Protein AF-A0A847NZA7-F1 (afdb_monomer_lite)

pLDDT: mean 85.42, std 16.29, range [36.88, 98.81]

Radius of gyration: 28.82 Å; chains: 1; bounding box: 117×50×70 Å

Foldseek 3Di:
DDDDDDDDDDPPPPPDPFWDKFKEKAFEAAPVVQATDFQWWKAKPVCRVFIFTAHNRRITITTDTHDPPCPVVVFPFDWDDDQQKIKTDFPQAQWKKWKWKAAPVRHTPDIDIDHRDDGFIDIDGHDDDDAHKIKIWMDTPQWIFIWIWGDDPSDIDIGGPPPDTPRDDDPPPPPDDDFDFIWMWIDDPQWFIDIGTDRHSNHYHDYHYIYGPVPLVAQQWEKEKEAEFFAFQCNVVVNPDPPDDPVRVQHHDPRRVVLLVLLLVVCVVVVPDAPAEEEELGNRLLVSCVVNCVVVVAAHEYQLLQADDQPDWAPLDAADPDQDDAPDFAARDRPDPSYDHPDPVSRGHDDDPGNRNNLVSLVVVLCVCCVVPQSRSGYYYYYHHQQSVLSNVCVLQPHDPNRDGCPSVDGHDHSFIKMWTQDSRPRHIDIDTRPGD

Structure (mmCIF, N/CA/C/O backbone):
data_AF-A0A847NZA7-F1
#
_entry.id   AF-A0A847NZA7-F1
#
loop_
_atom_site.group_PDB
_atom_site.id
_atom_site.type_symbol
_atom_site.label_atom_id
_atom_site.label_alt_id
_atom_site.label_comp_id
_atom_site.label_asym_id
_atom_site.label_entity_id
_atom_site.label_seq_id
_atom_site.pdbx_PDB_ins_code
_atom_site.Cartn_x
_atom_site.Cartn_y
_atom_site.Cartn_z
_atom_site.occupancy
_atom_site.B_iso_or_equiv
_atom_site.auth_seq_id
_atom_site.auth_comp_id
_atom_site.auth_asym_id
_atom_site.auth_atom_id
_atom_site.pdbx_PDB_model_num
ATOM 1 N N . MET A 1 1 ? -88.851 18.411 -12.003 1.00 40.91 1 MET A N 1
ATOM 2 C CA . MET A 1 1 ? -87.696 18.025 -12.846 1.00 40.91 1 MET A CA 1
ATOM 3 C C . MET A 1 1 ? -86.540 17.680 -11.915 1.00 40.91 1 MET A C 1
ATOM 5 O O . MET A 1 1 ? -86.154 18.533 -11.129 1.00 40.91 1 MET A O 1
ATOM 9 N N . LYS A 1 2 ? -86.107 16.413 -11.888 1.00 39.72 2 LYS A N 1
ATOM 10 C CA . LYS A 1 2 ? -85.160 15.862 -10.899 1.00 39.72 2 LYS A CA 1
ATOM 11 C C . LYS A 1 2 ? -83.719 16.269 -11.239 1.00 39.72 2 LYS A C 1
ATOM 13 O O . LYS A 1 2 ? -83.280 15.988 -12.346 1.00 39.72 2 LYS A O 1
ATOM 18 N N . TRP A 1 3 ? -82.995 16.862 -10.289 1.00 39.38 3 TRP A N 1
ATOM 19 C CA . TRP A 1 3 ? -81.535 17.011 -10.336 1.00 39.38 3 TRP A CA 1
ATOM 20 C C . TRP A 1 3 ? -80.917 16.043 -9.323 1.00 39.38 3 TRP A C 1
ATOM 22 O O . TRP A 1 3 ? -81.251 16.082 -8.141 1.00 39.38 3 TRP A O 1
ATOM 32 N N . GLN A 1 4 ? -80.089 15.124 -9.819 1.00 45.69 4 GLN A N 1
ATOM 33 C CA . GLN A 1 4 ? -79.364 14.124 -9.038 1.00 45.69 4 GLN A CA 1
ATOM 34 C C . GLN A 1 4 ? -78.045 14.703 -8.520 1.00 45.69 4 GLN A C 1
ATOM 36 O O . GLN A 1 4 ? -77.249 15.243 -9.287 1.00 45.69 4 GLN A O 1
ATOM 41 N N . SER A 1 5 ? -77.821 14.535 -7.218 1.00 43.41 5 SER A N 1
ATOM 42 C CA . SER A 1 5 ? -76.547 14.733 -6.532 1.00 43.41 5 SER A CA 1
ATOM 43 C C . SER A 1 5 ? -75.491 13.743 -7.026 1.00 43.41 5 SER A C 1
ATOM 45 O O . SER A 1 5 ? -75.727 12.537 -7.003 1.00 43.41 5 SER A O 1
ATOM 47 N N . TYR A 1 6 ? -74.304 14.239 -7.376 1.00 46.03 6 TYR A N 1
ATOM 48 C CA . TYR A 1 6 ? -73.088 13.431 -7.464 1.00 46.03 6 TYR A CA 1
ATOM 49 C C . TYR A 1 6 ? -72.169 13.786 -6.291 1.00 46.03 6 TYR A C 1
ATOM 51 O O . TYR A 1 6 ? -71.598 14.873 -6.234 1.00 46.03 6 TYR A O 1
ATOM 59 N N . CYS A 1 7 ? -72.057 12.858 -5.338 1.00 43.81 7 CYS A N 1
ATOM 60 C CA . CYS A 1 7 ? -71.052 12.868 -4.280 1.00 43.81 7 CYS A CA 1
ATOM 61 C C . CYS A 1 7 ? -69.672 12.586 -4.887 1.00 43.81 7 CYS A C 1
ATOM 63 O O . CYS A 1 7 ? -69.388 11.468 -5.313 1.00 43.81 7 CYS A O 1
ATOM 65 N N . LEU A 1 8 ? -68.812 13.602 -4.907 1.00 42.41 8 LEU A N 1
ATOM 66 C CA . LEU A 1 8 ? -67.401 13.480 -5.255 1.00 42.41 8 LEU A CA 1
ATOM 67 C C . LEU A 1 8 ? -66.636 12.957 -4.027 1.00 42.41 8 LEU A C 1
ATOM 69 O O . LEU A 1 8 ? -66.346 13.707 -3.098 1.00 42.41 8 LEU A O 1
ATOM 73 N N . SER A 1 9 ? -66.346 11.656 -4.004 1.00 44.09 9 SER A N 1
ATOM 74 C CA . SER A 1 9 ? -65.524 11.028 -2.965 1.00 44.09 9 SER A CA 1
ATOM 75 C C . SER A 1 9 ? -64.045 11.304 -3.248 1.00 44.09 9 SER A C 1
ATOM 77 O O . SER A 1 9 ? -63.434 10.671 -4.108 1.00 44.09 9 SER A O 1
ATOM 79 N N . MET A 1 10 ? -63.474 12.281 -2.544 1.00 41.56 10 MET A N 1
ATOM 80 C CA . MET A 1 10 ? -62.053 12.623 -2.591 1.00 41.56 10 MET A CA 1
ATOM 81 C C . MET A 1 10 ? -61.282 11.630 -1.702 1.00 41.56 10 MET A C 1
ATOM 83 O O . MET A 1 10 ? -61.248 11.766 -0.482 1.00 41.56 10 MET A O 1
ATOM 87 N N . VAL A 1 11 ? -60.711 10.582 -2.304 1.00 43.19 11 VAL A N 1
ATOM 88 C CA . VAL A 1 11 ? -59.847 9.617 -1.604 1.00 43.19 11 VAL A CA 1
ATOM 89 C C . VAL A 1 11 ? -58.473 10.260 -1.398 1.00 43.19 11 VAL A C 1
ATOM 91 O O . VAL A 1 11 ? -57.654 10.331 -2.312 1.00 43.19 11 VAL A O 1
ATOM 94 N N . LEU A 1 12 ? -58.242 10.767 -0.189 1.00 40.22 12 LEU A N 1
ATOM 95 C CA . LEU A 1 12 ? -56.961 11.295 0.267 1.00 40.22 12 LEU A CA 1
ATOM 96 C C . LEU A 1 12 ? -56.033 10.110 0.600 1.00 40.22 12 LEU A C 1
ATOM 98 O O . LEU A 1 12 ? -56.075 9.566 1.701 1.00 40.22 12 LEU A O 1
ATOM 102 N N . CYS A 1 13 ? -55.214 9.673 -0.360 1.00 37.69 13 CYS A N 1
ATOM 103 C CA . CYS A 1 13 ? -54.136 8.713 -0.105 1.00 37.69 13 CYS A CA 1
ATOM 104 C C . CYS A 1 13 ? -53.050 9.372 0.761 1.00 37.69 13 CYS A C 1
ATOM 106 O O . CYS A 1 13 ? -52.121 9.997 0.250 1.00 37.69 13 CYS A O 1
ATOM 108 N N . LEU A 1 14 ? -53.165 9.223 2.081 1.00 37.06 14 LEU A N 1
ATOM 109 C CA . LEU A 1 14 ? -52.078 9.465 3.027 1.00 37.06 14 LEU A CA 1
ATOM 110 C C . LEU A 1 14 ? -51.003 8.392 2.808 1.00 37.06 14 LEU A C 1
ATOM 112 O O . LEU A 1 14 ? -51.102 7.281 3.320 1.00 37.06 14 LEU A O 1
ATOM 116 N N . LEU A 1 15 ? -49.984 8.715 2.012 1.00 40.34 15 LEU A N 1
ATOM 117 C CA . LEU A 1 15 ? -48.753 7.934 1.949 1.00 40.34 15 LEU A CA 1
ATOM 118 C C . LEU A 1 15 ? -47.982 8.176 3.252 1.00 40.34 15 LEU A C 1
ATOM 120 O O . LEU A 1 15 ? -47.233 9.143 3.374 1.00 40.34 15 LEU A O 1
ATOM 124 N N . SER A 1 16 ? -48.185 7.316 4.246 1.00 46.50 16 SER A N 1
ATOM 125 C CA . SER A 1 16 ? -47.296 7.226 5.399 1.00 46.50 16 SER A CA 1
ATOM 126 C C . SER A 1 16 ? -45.932 6.736 4.910 1.00 46.50 16 SER A C 1
ATOM 128 O O . SER A 1 16 ? -45.758 5.578 4.533 1.00 46.50 16 SER A O 1
ATOM 130 N N . ALA A 1 17 ? -44.949 7.636 4.871 1.00 53.59 17 ALA A N 1
ATOM 131 C CA . ALA A 1 17 ? -43.564 7.251 4.655 1.00 53.59 17 ALA A CA 1
ATOM 132 C C . ALA A 1 17 ? -43.136 6.374 5.838 1.00 53.59 17 ALA A C 1
ATOM 134 O O . ALA A 1 17 ? -43.008 6.868 6.957 1.00 53.59 17 ALA A O 1
ATOM 135 N N . ALA A 1 18 ? -42.961 5.073 5.602 1.00 55.72 18 ALA A N 1
ATOM 136 C CA . ALA A 1 18 ? -42.429 4.165 6.606 1.00 55.72 18 ALA A CA 1
ATOM 137 C C . ALA A 1 18 ? -41.031 4.655 7.009 1.00 55.72 18 ALA A C 1
ATOM 139 O O . ALA A 1 18 ? -40.091 4.634 6.207 1.00 55.72 18 ALA A O 1
ATOM 140 N N . THR A 1 19 ? -40.906 5.157 8.235 1.00 63.16 19 THR A N 1
ATOM 141 C CA . THR A 1 19 ? -39.615 5.470 8.838 1.00 63.16 19 THR A CA 1
ATOM 142 C C . THR A 1 19 ? -38.848 4.165 8.984 1.00 63.16 19 THR A C 1
ATOM 144 O O . THR A 1 19 ? -39.386 3.193 9.500 1.00 63.16 19 THR A O 1
ATOM 147 N N . ALA A 1 20 ? -37.617 4.115 8.480 1.00 74.31 20 ALA A N 1
ATOM 148 C CA . ALA A 1 20 ? -36.772 2.951 8.692 1.00 74.31 20 ALA A CA 1
ATOM 149 C C . ALA A 1 20 ? -36.237 2.988 10.128 1.00 74.31 20 ALA A C 1
ATOM 151 O O . ALA A 1 20 ? -35.701 4.018 10.554 1.00 74.31 20 ALA A O 1
ATOM 152 N N . ASP A 1 21 ? -36.420 1.881 10.839 1.00 86.75 21 ASP A N 1
ATOM 153 C CA . ASP A 1 21 ? -35.975 1.717 12.217 1.00 86.75 21 ASP A CA 1
ATOM 154 C C . ASP A 1 21 ? -34.472 1.417 12.264 1.00 86.75 21 ASP A C 1
ATOM 156 O O . ASP A 1 21 ? -33.931 0.724 11.395 1.00 86.75 21 ASP A O 1
ATOM 160 N N . ILE A 1 22 ? -33.801 1.954 13.283 1.00 90.94 22 ILE A N 1
ATOM 161 C CA . ILE A 1 22 ? -32.438 1.593 13.675 1.00 90.94 22 ILE A CA 1
ATOM 162 C C . ILE A 1 22 ? -32.534 0.778 14.960 1.00 90.94 22 ILE A C 1
ATOM 164 O O . ILE A 1 22 ? -33.131 1.232 15.935 1.00 90.94 22 ILE A O 1
ATOM 168 N N . SER A 1 23 ? -31.910 -0.394 14.958 1.00 94.44 23 SER A N 1
ATOM 169 C CA . SER A 1 23 ? -31.665 -1.221 16.134 1.00 94.44 23 SER A CA 1
ATOM 170 C C . SER A 1 23 ? -30.290 -1.857 15.983 1.00 94.44 23 SER A C 1
ATOM 172 O O . SER A 1 23 ? -30.137 -2.894 15.341 1.00 94.44 23 SER A O 1
ATOM 174 N N . VAL A 1 24 ? -29.273 -1.192 16.526 1.00 95.81 24 VAL A N 1
ATOM 175 C CA . VAL A 1 24 ? -27.897 -1.693 16.516 1.00 95.81 24 VAL A CA 1
ATOM 176 C C . VAL A 1 24 ? -27.451 -1.943 17.946 1.00 95.81 24 VAL A C 1
ATOM 178 O O . VAL A 1 24 ? -27.515 -1.039 18.780 1.00 95.81 24 VAL A O 1
ATOM 181 N N . SER A 1 25 ? -26.997 -3.154 18.247 1.00 97.62 25 SER A N 1
ATOM 182 C CA . SER A 1 25 ? -26.626 -3.537 19.609 1.00 97.62 25 SER A CA 1
ATOM 183 C C . SER A 1 25 ? -25.365 -4.388 19.648 1.00 97.62 25 SER A C 1
ATOM 185 O O . SER A 1 25 ? -24.948 -4.991 18.656 1.00 97.62 25 SER A O 1
ATOM 187 N N . GLY A 1 26 ? -24.722 -4.404 20.810 1.00 97.50 26 GLY A N 1
ATOM 188 C CA . GLY A 1 26 ? -23.493 -5.148 20.985 1.00 97.50 26 GLY A CA 1
ATOM 189 C C . GLY A 1 26 ? -22.821 -4.893 22.322 1.00 97.50 26 GLY A C 1
ATOM 190 O O . GLY A 1 26 ? -23.399 -4.315 23.240 1.00 97.50 26 GLY A O 1
ATOM 191 N N . ILE A 1 27 ? -21.569 -5.316 22.420 1.00 97.75 27 ILE A N 1
ATOM 192 C CA . ILE A 1 27 ? -20.735 -5.186 23.606 1.00 97.75 27 ILE A CA 1
ATOM 193 C C . ILE A 1 27 ? -19.370 -4.613 23.239 1.00 97.75 27 ILE A C 1
ATOM 195 O O . ILE A 1 27 ? -18.728 -5.033 22.274 1.00 97.75 27 ILE A O 1
ATOM 199 N N . VAL A 1 28 ? -18.906 -3.660 24.042 1.00 97.56 28 VAL A N 1
ATOM 200 C CA . VAL A 1 28 ? -17.547 -3.138 23.987 1.00 97.56 28 VAL A CA 1
ATOM 201 C C . VAL A 1 28 ? -16.736 -3.749 25.119 1.00 97.56 28 VAL A C 1
ATOM 203 O O . VAL A 1 28 ? -17.073 -3.589 26.293 1.00 97.56 28 VAL A O 1
ATOM 206 N N . LYS A 1 29 ? -15.654 -4.442 24.774 1.00 96.44 29 LYS A N 1
ATOM 207 C CA . LYS A 1 29 ? -14.787 -5.147 25.722 1.00 96.44 29 LYS A CA 1
ATOM 208 C C . LYS A 1 29 ? -13.355 -4.637 25.660 1.00 96.44 29 LYS A C 1
ATOM 210 O O . LYS A 1 29 ? -12.932 -4.053 24.663 1.00 96.44 29 LYS A O 1
ATOM 215 N N . LYS A 1 30 ? -12.599 -4.878 26.728 1.00 91.69 30 LYS A N 1
ATOM 216 C CA . LYS A 1 30 ? -11.138 -4.749 26.713 1.00 91.69 30 LYS A CA 1
ATOM 217 C C . LYS A 1 30 ? -10.525 -5.833 25.830 1.00 91.69 30 LYS A C 1
ATOM 219 O O . LYS A 1 30 ? -11.165 -6.839 25.527 1.00 91.69 30 LYS A O 1
ATOM 224 N N . SER A 1 31 ? -9.257 -5.653 25.480 1.00 85.12 31 SER A N 1
ATOM 225 C CA . SER A 1 31 ? -8.453 -6.651 24.766 1.00 85.12 31 SER A CA 1
ATOM 226 C C . SER A 1 31 ? -8.292 -7.987 25.494 1.00 85.12 31 SER A C 1
ATOM 228 O O . SER A 1 31 ? -7.985 -8.984 24.851 1.00 85.12 31 SER A O 1
ATOM 230 N N . ASP A 1 32 ? -8.580 -8.048 26.799 1.00 80.88 32 ASP A N 1
ATOM 231 C CA . ASP A 1 32 ? -8.699 -9.311 27.542 1.00 80.88 32 ASP A CA 1
ATOM 232 C C . ASP A 1 32 ? -9.888 -10.186 27.086 1.00 80.88 32 ASP A C 1
ATOM 234 O O . ASP A 1 32 ? -9.970 -11.355 27.452 1.00 80.88 32 ASP A O 1
ATOM 238 N N . GLY A 1 33 ? -10.811 -9.639 26.285 1.00 78.56 33 GLY A N 1
ATOM 239 C CA . GLY A 1 33 ? -11.968 -10.340 25.726 1.00 78.56 33 GLY A CA 1
ATOM 240 C C . GLY A 1 33 ? -13.076 -10.662 26.735 1.00 78.56 33 GLY A C 1
ATOM 241 O O . GLY A 1 33 ? -14.154 -11.120 26.338 1.00 78.56 33 GLY A O 1
ATOM 242 N N . THR A 1 34 ? -12.862 -10.392 28.024 1.00 80.94 34 THR A N 1
ATOM 243 C CA . THR A 1 34 ? -13.766 -10.785 29.114 1.00 80.94 34 THR A CA 1
ATOM 244 C C . THR A 1 34 ? -14.433 -9.596 29.784 1.00 80.94 34 THR A C 1
ATOM 246 O O . THR A 1 34 ? -15.571 -9.709 30.232 1.00 80.94 34 THR A O 1
ATOM 249 N N . THR A 1 35 ? -13.760 -8.448 29.840 1.00 90.75 35 THR A N 1
ATOM 250 C CA . THR A 1 35 ? -14.216 -7.312 30.641 1.00 90.75 35 THR A CA 1
ATOM 251 C C . THR A 1 35 ? -14.923 -6.279 29.772 1.00 90.75 35 THR A C 1
ATOM 253 O O . THR A 1 35 ? -14.297 -5.645 28.921 1.00 90.75 35 THR A O 1
ATOM 256 N N . GLY A 1 36 ? -16.217 -6.062 30.017 1.00 95.75 36 GLY A N 1
ATOM 257 C CA . GLY A 1 36 ? -16.968 -4.956 29.425 1.00 95.75 36 GLY A CA 1
ATOM 258 C C . GLY A 1 36 ? -16.401 -3.591 29.821 1.00 95.75 36 GLY A C 1
ATOM 259 O O . GLY A 1 36 ? -15.927 -3.400 30.944 1.00 95.75 36 GLY A O 1
ATOM 260 N N . ILE A 1 37 ? -16.420 -2.629 28.900 1.00 96.38 37 ILE A N 1
ATOM 261 C CA . ILE A 1 37 ? -15.933 -1.270 29.154 1.00 96.38 37 ILE A CA 1
ATOM 262 C C . ILE A 1 37 ? -17.137 -0.338 29.301 1.00 96.38 37 ILE A C 1
ATOM 264 O O . ILE A 1 37 ? -17.788 -0.069 28.295 1.00 96.38 37 ILE A O 1
ATOM 268 N N . PRO A 1 38 ? -17.409 0.223 30.494 1.00 97.62 38 PRO A N 1
ATOM 269 C CA . PRO A 1 38 ? -18.545 1.124 30.692 1.00 97.62 38 PRO A CA 1
ATOM 270 C C . PRO A 1 38 ? -18.305 2.533 30.156 1.00 97.62 38 PRO A C 1
ATOM 272 O O . PRO A 1 38 ? -17.167 2.996 30.147 1.00 97.62 38 PRO A O 1
ATOM 275 N N . GLY A 1 39 ? -19.355 3.251 29.762 1.00 97.25 39 GLY A N 1
ATOM 276 C CA . GLY A 1 39 ? -19.274 4.654 29.341 1.00 97.25 39 GLY A CA 1
ATOM 277 C C . GLY A 1 39 ? -18.483 4.901 28.050 1.00 97.25 39 GLY A C 1
ATOM 278 O O . GLY A 1 39 ? -17.958 5.995 27.859 1.00 97.25 39 GLY A O 1
ATOM 279 N N . VAL A 1 40 ? -18.347 3.899 27.182 1.00 97.38 40 VAL A N 1
ATOM 280 C CA . VAL A 1 40 ? -17.840 4.074 25.813 1.00 97.38 40 VAL A CA 1
ATOM 281 C C . VAL A 1 40 ? -18.947 4.696 24.986 1.00 97.38 40 VAL A C 1
ATOM 283 O O . VAL A 1 40 ? -20.049 4.154 24.947 1.00 97.38 40 VAL A O 1
ATOM 286 N N . LYS A 1 41 ? -18.657 5.800 24.301 1.00 98.00 41 LYS A N 1
ATOM 287 C CA . LYS A 1 41 ? -19.577 6.363 23.318 1.00 98.00 41 LYS A CA 1
ATOM 288 C C . LYS A 1 41 ? -19.502 5.521 22.050 1.00 98.00 41 LYS A C 1
ATOM 290 O O . LYS A 1 41 ? -18.438 5.439 21.446 1.00 98.00 41 LYS A O 1
ATOM 295 N N . VAL A 1 42 ? -20.614 4.919 21.649 1.00 97.62 42 VAL A N 1
ATOM 296 C CA . VAL A 1 42 ? -20.741 4.199 20.380 1.00 97.62 42 VAL A CA 1
ATOM 297 C C . VAL A 1 42 ? -21.699 4.978 19.491 1.00 97.62 42 VAL A C 1
ATOM 299 O O . VAL A 1 42 ? -22.849 5.185 19.871 1.00 97.62 42 VAL A O 1
ATOM 302 N N . SER A 1 43 ? -21.233 5.437 18.333 1.00 96.25 43 SER A N 1
ATOM 303 C CA . SER A 1 43 ? -22.011 6.267 17.406 1.00 96.25 43 SER A CA 1
ATOM 304 C C . SER A 1 43 ? -21.927 5.769 15.970 1.00 96.25 43 SER A C 1
ATOM 306 O O . SER A 1 43 ? -20.927 5.172 15.574 1.00 96.25 43 SER A O 1
ATOM 308 N N . LEU A 1 44 ? -22.953 6.066 15.175 1.00 94.19 44 LEU A N 1
ATOM 309 C CA . LEU A 1 44 ? -22.935 5.863 13.727 1.00 94.19 44 LEU A CA 1
ATOM 310 C C . LEU A 1 44 ? -22.174 6.997 13.032 1.00 94.19 44 LEU A C 1
ATOM 312 O O . LEU A 1 44 ? -22.425 8.168 13.308 1.00 94.19 44 LEU A O 1
ATOM 316 N N . SER A 1 45 ? -21.265 6.651 12.121 1.00 88.88 45 SER A N 1
ATOM 317 C CA . SER A 1 45 ? -20.386 7.616 11.449 1.00 88.88 45 SER A CA 1
ATOM 318 C C . SER A 1 45 ? -21.125 8.608 10.548 1.00 88.88 45 SER A C 1
ATOM 320 O O . SER A 1 45 ? -20.779 9.787 10.515 1.00 88.88 45 SER A O 1
ATOM 322 N N . GLU A 1 46 ? -22.163 8.154 9.843 1.00 84.62 46 GLU A N 1
ATOM 323 C CA . GLU A 1 46 ? -22.947 8.998 8.929 1.00 84.62 46 GLU A CA 1
ATOM 324 C C . GLU A 1 46 ? -24.182 9.611 9.611 1.00 84.62 46 GLU A C 1
ATOM 326 O O . GLU A 1 46 ? -24.859 10.478 9.053 1.00 84.62 46 GLU A O 1
ATOM 331 N N . GLN A 1 47 ? -24.493 9.160 10.828 1.00 85.38 47 GLN A N 1
ATOM 332 C CA . GLN A 1 47 ? -25.699 9.505 11.577 1.00 85.38 47 GLN A CA 1
ATOM 333 C C . GLN A 1 47 ? -25.317 9.901 13.008 1.00 85.38 47 GLN A C 1
ATOM 335 O O . GLN A 1 47 ? -25.732 9.268 13.971 1.00 85.38 47 GLN A O 1
ATOM 340 N N . ASN A 1 48 ? -24.524 10.967 13.144 1.00 82.12 48 ASN A N 1
ATOM 341 C CA . ASN A 1 48 ? -23.942 11.413 14.422 1.00 82.12 48 ASN A CA 1
ATOM 342 C C . ASN A 1 48 ? -24.959 11.651 15.557 1.00 82.12 48 ASN A C 1
ATOM 344 O O . ASN A 1 48 ? -24.581 11.613 16.728 1.00 82.12 48 ASN A O 1
ATOM 348 N N . ASP A 1 49 ? -26.228 11.894 15.214 1.00 92.44 49 ASP A N 1
ATOM 349 C CA . ASP A 1 49 ? -27.332 12.058 16.170 1.00 92.44 49 ASP A CA 1
ATOM 350 C C . ASP A 1 49 ? -27.701 10.726 16.866 1.00 92.44 49 ASP A C 1
ATOM 352 O O . ASP A 1 49 ? -28.321 10.730 17.927 1.00 92.44 49 ASP A O 1
ATOM 356 N N . PHE A 1 50 ? -27.295 9.586 16.298 1.00 93.25 50 PHE A N 1
ATOM 357 C CA . PHE A 1 50 ? -27.547 8.247 16.817 1.00 93.25 50 PHE A CA 1
ATOM 358 C C . PHE A 1 50 ? -26.292 7.696 17.485 1.00 93.25 50 PHE A C 1
ATOM 360 O O . PHE A 1 50 ? -25.335 7.244 16.846 1.00 93.25 50 PHE A O 1
ATOM 367 N N . PHE A 1 51 ? -26.318 7.726 18.809 1.00 96.62 51 PHE A N 1
ATOM 368 C CA . PHE A 1 51 ? -25.270 7.178 19.645 1.00 96.62 51 PHE A CA 1
ATOM 369 C C . PHE A 1 51 ? -25.858 6.613 20.933 1.00 96.62 51 PHE A C 1
ATOM 371 O O . PHE A 1 51 ? -26.979 6.926 21.328 1.00 96.62 51 PHE A O 1
ATOM 378 N N . SER A 1 52 ? -25.068 5.789 21.600 1.00 97.88 52 SER A N 1
ATOM 379 C CA . SER A 1 52 ? -25.362 5.267 22.925 1.00 97.88 52 SER A CA 1
ATOM 380 C C . SER A 1 52 ? -24.078 5.215 23.739 1.00 97.88 52 SER A C 1
ATOM 382 O O . SER A 1 52 ? -22.976 5.276 23.187 1.00 97.88 52 SER A O 1
ATOM 384 N N . PHE A 1 53 ? -24.217 5.124 25.054 1.00 98.06 53 PHE A N 1
ATOM 385 C CA . PHE A 1 53 ? -23.096 4.833 25.933 1.00 98.06 53 PHE A CA 1
ATOM 386 C C . PHE A 1 53 ? -23.218 3.405 26.427 1.00 98.06 53 PHE A C 1
ATOM 388 O O . PHE A 1 53 ? -24.313 2.953 26.755 1.00 98.06 53 PHE A O 1
ATOM 395 N N . THR A 1 54 ? -22.093 2.706 26.500 1.00 98.19 54 THR A N 1
ATOM 396 C CA . THR A 1 54 ? -22.095 1.374 27.089 1.00 98.19 54 THR A CA 1
ATOM 397 C C . THR A 1 54 ? -22.438 1.416 28.576 1.00 98.19 54 THR A C 1
ATOM 399 O O . THR A 1 54 ? -22.004 2.314 29.306 1.00 98.19 54 THR A O 1
ATOM 402 N N . ASP A 1 55 ? -23.191 0.425 29.037 1.00 97.38 55 ASP A N 1
ATOM 403 C CA . ASP A 1 55 ? -23.545 0.250 30.444 1.00 97.38 55 ASP A CA 1
ATOM 404 C C . ASP A 1 55 ? -22.384 -0.322 31.286 1.00 97.38 55 ASP A C 1
ATOM 406 O O . ASP A 1 55 ? -21.254 -0.466 30.817 1.00 97.38 55 ASP A O 1
ATOM 410 N N . SER A 1 56 ? -22.647 -0.675 32.550 1.00 96.62 56 SER A N 1
ATOM 411 C CA . SER A 1 56 ? -21.657 -1.287 33.453 1.00 96.62 56 SER A CA 1
ATOM 412 C C . SER A 1 56 ? -21.060 -2.605 32.940 1.00 96.62 56 SER A C 1
ATOM 414 O O . SER A 1 56 ? -19.945 -2.950 33.329 1.00 96.62 56 SER A O 1
ATOM 416 N N . SER A 1 57 ? -21.771 -3.313 32.060 1.00 96.56 57 SER A N 1
ATOM 417 C CA . SER A 1 57 ? -21.353 -4.573 31.437 1.00 96.56 57 SER A CA 1
ATOM 418 C C . SER A 1 57 ? -20.700 -4.365 30.068 1.00 96.56 57 SER A C 1
ATOM 420 O O . SER A 1 57 ? -20.319 -5.334 29.413 1.00 96.56 57 SER A O 1
ATOM 422 N N . GLY A 1 58 ? -20.544 -3.116 29.622 1.00 97.50 58 GLY A N 1
ATOM 423 C CA . GLY A 1 58 ? -20.015 -2.784 28.304 1.00 97.50 58 GLY A CA 1
ATOM 424 C C . GLY A 1 58 ? -21.037 -2.917 27.174 1.00 97.50 58 GLY A C 1
ATOM 425 O O . GLY A 1 58 ? -20.649 -2.795 26.017 1.00 97.50 58 GLY A O 1
ATOM 426 N N . ILE A 1 59 ? -22.313 -3.170 27.464 1.00 97.75 59 ILE A N 1
ATOM 427 C CA . ILE A 1 59 ? -23.350 -3.370 26.447 1.00 97.75 59 ILE A CA 1
ATOM 428 C C . ILE A 1 59 ? -23.824 -2.010 25.943 1.00 97.75 59 ILE A C 1
ATOM 430 O O . ILE A 1 59 ? -24.086 -1.113 26.742 1.00 97.75 59 ILE A O 1
ATOM 434 N N . PHE A 1 60 ? -23.950 -1.852 24.626 1.00 98.19 60 PHE A N 1
ATOM 435 C CA . PHE A 1 60 ? -24.573 -0.685 24.005 1.00 98.19 60 PHE A CA 1
ATOM 436 C C . PHE A 1 60 ? -25.801 -1.093 23.192 1.00 98.19 60 PHE A C 1
ATOM 438 O O . PHE A 1 60 ? -25.875 -2.190 22.633 1.00 98.19 60 PHE A O 1
ATOM 445 N N . LYS A 1 61 ? -26.747 -0.160 23.085 1.00 97.88 61 LYS A N 1
ATOM 446 C CA . LYS A 1 61 ? -27.906 -0.266 22.200 1.00 97.88 61 LYS A CA 1
ATOM 447 C C . LYS A 1 61 ? -28.213 1.105 21.610 1.00 97.88 61 LYS A C 1
ATOM 449 O O . LYS A 1 61 ? -28.423 2.057 22.361 1.00 97.88 61 LYS A O 1
ATOM 454 N N . ILE A 1 62 ? -28.187 1.207 20.287 1.00 96.06 62 ILE A N 1
ATOM 455 C CA . ILE A 1 62 ? -28.579 2.389 19.520 1.00 96.06 62 ILE A CA 1
ATOM 456 C C . ILE A 1 62 ? -29.936 2.072 18.900 1.00 96.06 62 ILE A C 1
ATOM 458 O O . ILE A 1 62 ? -30.035 1.229 18.008 1.00 96.06 62 ILE A O 1
ATOM 462 N N . GLU A 1 63 ? -30.968 2.753 19.382 1.00 95.19 63 GLU A N 1
ATOM 463 C CA . GLU A 1 63 ? -32.322 2.660 18.849 1.00 95.19 63 GLU A CA 1
ATOM 464 C C . GLU A 1 63 ? -32.776 4.024 18.359 1.00 95.19 63 GLU A C 1
ATOM 466 O O . GLU A 1 63 ? -32.469 5.058 18.956 1.00 95.19 63 GLU A O 1
ATOM 471 N N . GLY A 1 64 ? -33.556 4.026 17.290 1.00 91.00 64 GLY A N 1
ATOM 472 C CA . GLY A 1 64 ? -34.304 5.210 16.929 1.00 91.00 64 GLY A CA 1
ATOM 473 C C . GLY A 1 64 ? -35.062 5.053 15.629 1.00 91.00 64 GLY A C 1
ATOM 474 O O . GLY A 1 64 ? -34.770 4.205 14.788 1.00 91.00 64 GLY A O 1
ATOM 475 N N . THR A 1 65 ? -36.066 5.901 15.483 1.00 84.12 65 THR A N 1
ATOM 476 C CA . THR A 1 65 ? -36.906 5.979 14.295 1.00 84.12 65 THR A CA 1
ATOM 477 C C . THR A 1 65 ? -36.522 7.205 13.493 1.00 84.12 65 THR A C 1
ATOM 479 O O . THR A 1 65 ? -36.173 8.240 14.059 1.00 84.12 65 THR A O 1
ATOM 482 N N . GLY A 1 66 ? -36.658 7.127 12.175 1.00 71.81 66 GLY A N 1
ATOM 483 C CA . GLY A 1 66 ? -36.383 8.281 11.331 1.00 71.81 66 GLY A CA 1
ATOM 484 C C . GLY A 1 66 ? -34.890 8.476 11.143 1.00 71.81 66 GLY A C 1
ATOM 485 O O . GLY A 1 66 ? -34.380 9.577 11.353 1.00 71.81 66 GLY A O 1
ATOM 486 N N . LEU A 1 67 ? -34.214 7.416 10.668 1.00 68.38 67 LEU A N 1
ATOM 487 C CA . LEU A 1 67 ? -33.025 7.584 9.834 1.00 68.38 67 LEU A CA 1
ATOM 488 C C . LEU A 1 67 ? -33.260 8.832 8.996 1.00 68.38 67 LEU A C 1
ATOM 490 O O . LEU A 1 67 ? -34.249 8.864 8.246 1.00 68.38 67 LEU A O 1
ATOM 494 N N . ARG A 1 68 ? -32.402 9.859 9.131 1.00 62.97 68 ARG A N 1
ATOM 495 C CA . ARG A 1 68 ? -32.386 10.908 8.114 1.00 62.97 68 ARG A CA 1
ATOM 496 C C . ARG A 1 68 ? -32.246 10.116 6.846 1.00 62.97 68 ARG A C 1
ATOM 498 O O . ARG A 1 68 ? -31.248 9.408 6.700 1.00 62.97 68 ARG A O 1
ATOM 505 N N . SER A 1 69 ? -33.290 10.129 6.011 1.00 48.78 69 SER A N 1
ATOM 506 C CA . SER A 1 69 ? -33.213 9.493 4.719 1.00 48.78 69 SER A CA 1
ATOM 507 C C . SER A 1 69 ? -32.041 10.205 4.100 1.00 48.78 69 SER A C 1
ATOM 509 O O . SER A 1 69 ? -32.145 11.373 3.714 1.00 48.78 69 SER A O 1
ATOM 511 N N . TYR A 1 70 ? -30.898 9.534 4.116 1.00 46.78 70 TYR A N 1
ATOM 512 C CA . TYR A 1 70 ? -29.784 9.910 3.312 1.00 46.78 70 TYR A CA 1
ATOM 513 C C . TYR A 1 70 ? -30.352 9.589 1.941 1.00 46.78 70 TYR A C 1
ATOM 515 O O . TYR A 1 70 ? -30.260 8.468 1.455 1.00 46.78 70 TYR A O 1
ATOM 523 N N . LEU A 1 71 ? -31.123 10.540 1.392 1.00 44.56 71 LEU A N 1
ATOM 524 C CA . LEU A 1 71 ? -31.255 10.696 -0.034 1.00 44.56 71 LEU A CA 1
ATOM 525 C C . LEU A 1 71 ? -29.791 10.751 -0.416 1.00 44.56 71 LEU A C 1
ATOM 527 O O . LEU A 1 71 ? -29.165 11.745 -0.035 1.00 44.56 71 LEU A O 1
ATOM 531 N N . PRO A 1 72 ? -29.227 9.646 -0.945 1.00 45.47 72 PRO A N 1
ATOM 532 C CA . PRO A 1 72 ? -27.793 9.519 -1.151 1.00 45.47 72 PRO A CA 1
ATOM 533 C C . PRO A 1 72 ? -27.386 10.805 -1.810 1.00 45.47 72 PRO A C 1
ATOM 535 O O . PRO A 1 72 ? -27.930 11.045 -2.883 1.00 45.47 72 PRO A O 1
ATOM 538 N N . LYS A 1 73 ? -26.646 11.667 -1.082 1.00 43.62 73 LYS A N 1
ATOM 539 C CA . LYS A 1 73 ? -26.528 13.109 -1.350 1.00 43.62 73 LYS A CA 1
ATOM 540 C C . LYS A 1 73 ? -26.485 13.271 -2.850 1.00 43.62 73 LYS A C 1
ATOM 542 O O . LYS A 1 73 ? -25.449 12.893 -3.383 1.00 43.62 73 LYS A O 1
ATOM 547 N N . ALA A 1 74 ? -27.626 13.648 -3.470 1.00 49.88 74 ALA A N 1
ATOM 548 C CA . ALA A 1 74 ? -27.942 13.254 -4.854 1.00 49.88 74 ALA A CA 1
ATOM 549 C C . ALA A 1 74 ? -26.669 13.392 -5.648 1.00 49.88 74 ALA A C 1
ATOM 551 O O . ALA A 1 74 ? -26.221 14.530 -5.756 1.00 49.88 74 ALA A O 1
ATOM 552 N N . ASN A 1 75 ? -26.027 12.259 -5.984 1.00 56.47 75 ASN A N 1
ATOM 553 C CA . ASN A 1 75 ? -24.647 12.271 -6.455 1.00 56.47 75 ASN A CA 1
ATOM 554 C C . ASN A 1 75 ? -24.648 13.225 -7.635 1.00 56.47 75 ASN A C 1
ATOM 556 O O . ASN A 1 75 ? -25.192 12.899 -8.692 1.00 56.47 75 ASN A O 1
ATOM 560 N N . THR A 1 76 ? -24.194 14.458 -7.402 1.00 66.00 76 THR A N 1
ATOM 561 C CA . THR A 1 76 ? -24.318 15.489 -8.409 1.00 66.00 76 THR A CA 1
ATOM 562 C C . THR A 1 76 ? -23.314 15.044 -9.428 1.00 66.00 76 THR A C 1
ATOM 564 O O . THR A 1 76 ? -22.128 14.949 -9.121 1.00 66.00 76 THR A O 1
ATOM 567 N N . ILE A 1 77 ? -23.814 14.639 -10.591 1.00 78.62 77 ILE A N 1
ATOM 568 C CA . ILE A 1 77 ? -22.961 14.241 -11.693 1.00 78.62 77 ILE A CA 1
ATOM 569 C C . ILE A 1 77 ? -22.097 15.464 -11.982 1.00 78.62 77 ILE A C 1
ATOM 571 O O . ILE A 1 77 ? -22.568 16.475 -12.500 1.00 78.62 77 ILE A O 1
ATOM 575 N N . LYS A 1 78 ? -20.841 15.392 -11.566 1.00 84.44 78 LYS A N 1
ATOM 576 C CA . LYS A 1 78 ? -19.807 16.352 -11.888 1.00 84.44 78 LYS A CA 1
ATOM 577 C C . LYS A 1 78 ? -19.263 15.955 -13.240 1.00 84.44 78 LYS A C 1
ATOM 579 O O . LYS A 1 78 ? -18.925 14.793 -13.480 1.00 84.44 78 LYS A O 1
ATOM 584 N N . ILE A 1 79 ? -19.181 16.943 -14.114 1.00 88.94 79 ILE A N 1
ATOM 585 C CA . ILE A 1 79 ? -18.392 16.826 -15.323 1.00 88.94 79 ILE A CA 1
ATOM 586 C C . ILE A 1 79 ? -17.191 17.733 -15.165 1.00 88.94 79 ILE A C 1
ATOM 588 O O . ILE A 1 79 ? -17.344 18.922 -14.892 1.00 88.94 79 ILE A O 1
ATOM 592 N N . ASP A 1 80 ? -16.013 17.157 -15.349 1.00 90.69 80 ASP A N 1
ATOM 593 C CA . ASP A 1 80 ? -14.758 17.888 -15.382 1.00 90.69 80 ASP A CA 1
ATOM 594 C C . ASP A 1 80 ? -14.070 17.683 -16.734 1.00 90.69 80 ASP A C 1
ATOM 596 O O . ASP A 1 80 ? -14.291 16.689 -17.431 1.00 90.69 80 ASP A O 1
ATOM 600 N N . LEU A 1 81 ? -13.239 18.640 -17.125 1.00 93.81 81 LEU A N 1
ATOM 601 C CA . LEU A 1 81 ? -12.467 18.593 -18.353 1.00 93.81 81 LEU A CA 1
ATOM 602 C C . LEU A 1 81 ? -10.998 18.817 -18.026 1.00 93.81 81 LEU A C 1
ATOM 604 O O . LEU A 1 81 ? -10.590 19.919 -17.666 1.00 93.81 81 LEU A O 1
ATOM 608 N N . LYS A 1 82 ? -10.186 17.784 -18.255 1.00 90.50 82 LYS A N 1
ATOM 609 C CA . LYS A 1 82 ? -8.730 17.897 -18.186 1.00 90.50 82 LYS A CA 1
ATOM 610 C C . LYS A 1 82 ? -8.129 17.551 -19.536 1.00 90.50 82 LYS A C 1
ATOM 612 O O . LYS A 1 82 ? -8.334 16.460 -20.071 1.00 90.50 82 LYS A O 1
ATOM 617 N N . ASP A 1 83 ? -7.400 18.508 -20.094 1.00 91.00 83 ASP A N 1
ATOM 618 C CA . ASP A 1 83 ? -6.856 18.459 -21.448 1.00 91.00 83 ASP A CA 1
ATOM 619 C C . ASP A 1 83 ? -7.956 18.230 -22.496 1.00 91.00 83 ASP A C 1
ATOM 621 O O . ASP A 1 83 ? -8.712 19.138 -22.833 1.00 91.00 83 ASP A O 1
ATOM 625 N N . ARG A 1 84 ? -8.058 17.005 -23.016 1.00 91.62 84 ARG A N 1
ATOM 626 C CA . ARG A 1 84 ? -9.082 16.578 -23.978 1.00 91.62 84 ARG A CA 1
ATOM 627 C C . ARG A 1 84 ? -9.890 15.402 -23.461 1.00 91.62 84 ARG A C 1
ATOM 629 O O . ARG A 1 84 ? -10.426 14.644 -24.259 1.00 91.62 84 ARG A O 1
ATOM 636 N N . ILE A 1 85 ? -9.921 15.195 -22.153 1.00 91.19 85 ILE A N 1
ATOM 637 C CA . ILE A 1 85 ? -10.632 14.087 -21.531 1.00 91.19 85 ILE A CA 1
ATOM 638 C C . ILE A 1 85 ? -11.735 14.672 -20.658 1.00 91.19 85 ILE A C 1
ATOM 640 O O . ILE A 1 85 ? -11.469 15.428 -19.725 1.00 91.19 85 ILE A O 1
ATOM 644 N N . LEU A 1 86 ? -12.972 14.328 -21.005 1.00 92.69 86 LEU A N 1
ATOM 645 C CA . LEU A 1 86 ? -14.164 14.645 -20.237 1.00 92.69 86 LEU A CA 1
ATOM 646 C C . LEU A 1 86 ? -14.354 13.560 -19.178 1.00 92.69 86 LEU A C 1
ATOM 648 O O . LEU A 1 86 ? -14.530 12.395 -19.533 1.00 92.69 86 LEU A O 1
ATOM 652 N N . TYR A 1 87 ? -14.308 13.934 -17.907 1.00 89.81 87 TYR A N 1
ATOM 653 C CA . TYR A 1 87 ? -14.531 13.051 -16.768 1.00 89.81 87 TYR A CA 1
ATOM 654 C C . TYR A 1 87 ? -15.958 13.232 -16.260 1.00 89.81 87 TYR A C 1
ATOM 656 O O . TYR A 1 87 ? -16.403 14.360 -16.085 1.00 89.81 87 TYR A O 1
ATOM 664 N N . ILE A 1 88 ? -16.674 12.134 -16.027 1.00 89.38 88 ILE A N 1
ATOM 665 C CA . ILE A 1 88 ? -18.067 12.115 -15.568 1.00 89.38 88 ILE A CA 1
ATOM 666 C C . ILE A 1 88 ? -18.103 11.316 -14.263 1.00 89.38 88 ILE A C 1
ATOM 668 O O . ILE A 1 88 ? -17.842 10.111 -14.279 1.00 89.38 88 ILE A O 1
ATOM 672 N N . SER A 1 89 ? -18.388 11.966 -13.133 1.00 83.81 89 SER A N 1
ATOM 673 C CA . SER A 1 89 ? -18.360 11.323 -11.814 1.00 83.81 89 SER A CA 1
ATOM 674 C C . SER A 1 89 ? -19.274 11.980 -10.775 1.00 83.81 89 SER A C 1
ATOM 676 O O . SER A 1 89 ? -19.474 13.185 -10.817 1.00 83.81 89 SER A O 1
ATOM 678 N N . PRO A 1 90 ? -19.781 11.241 -9.777 1.00 61.47 90 PRO A N 1
ATOM 679 C CA . PRO A 1 90 ? -20.005 9.800 -9.765 1.00 61.47 90 PRO A CA 1
ATOM 680 C C . PRO A 1 90 ? -21.351 9.458 -10.428 1.00 61.47 90 PRO A C 1
ATOM 682 O O . PRO A 1 90 ? -22.359 10.127 -10.204 1.00 61.47 90 PRO A O 1
ATOM 685 N N . ILE A 1 91 ? -21.391 8.387 -11.224 1.00 69.06 91 ILE A N 1
ATOM 686 C CA . ILE A 1 91 ? -22.656 7.797 -11.682 1.00 69.06 91 ILE A CA 1
ATOM 687 C C . ILE A 1 91 ? -23.095 6.825 -10.587 1.00 69.06 91 ILE A C 1
ATOM 689 O O . ILE A 1 91 ? -22.392 5.871 -10.314 1.00 69.06 91 ILE A O 1
ATOM 693 N N . ALA A 1 92 ? -24.198 7.084 -9.886 1.00 60.88 92 ALA A N 1
ATOM 694 C CA . ALA A 1 92 ? -24.560 6.285 -8.706 1.00 60.88 92 ALA A CA 1
ATOM 695 C C . ALA A 1 92 ? -25.126 4.896 -9.044 1.00 60.88 92 ALA A C 1
ATOM 697 O O . ALA A 1 92 ? -25.055 3.990 -8.225 1.00 60.88 92 ALA A O 1
ATOM 698 N N . LEU A 1 93 ? -25.729 4.742 -10.225 1.00 68.00 93 LEU A N 1
ATOM 699 C CA . LEU A 1 93 ? -26.471 3.544 -10.609 1.00 68.00 93 LEU A CA 1
ATOM 700 C C . LEU A 1 93 ? -26.159 3.147 -12.046 1.00 68.00 93 LEU A C 1
ATOM 702 O O . LEU A 1 93 ? -25.867 3.994 -12.892 1.00 68.00 93 LEU A O 1
ATOM 706 N N . LYS A 1 94 ? -26.299 1.848 -12.322 1.00 73.62 94 LYS A N 1
ATOM 707 C CA . LYS A 1 94 ? -26.130 1.282 -13.656 1.00 73.62 94 LYS A CA 1
ATOM 708 C C . LYS A 1 94 ? -27.155 1.872 -14.623 1.00 73.62 94 LYS A C 1
ATOM 710 O O . LYS A 1 94 ? -28.333 1.527 -14.569 1.00 73.62 94 LYS A O 1
ATOM 715 N N . GLN A 1 95 ? -26.713 2.755 -15.515 1.00 82.25 95 GLN A N 1
ATOM 716 C CA . GLN A 1 95 ? -27.605 3.468 -16.432 1.00 82.25 95 GLN A CA 1
ATOM 717 C C . GLN A 1 95 ? -26.984 3.679 -17.812 1.00 82.25 95 GLN A C 1
ATOM 719 O O . GLN A 1 95 ? -25.771 3.592 -18.001 1.00 82.25 95 GLN A O 1
ATOM 724 N N . ASN A 1 96 ? -27.839 3.936 -18.800 1.00 85.50 96 ASN A N 1
ATOM 725 C CA . ASN A 1 96 ? -27.393 4.304 -20.138 1.00 85.50 96 ASN A CA 1
ATOM 726 C C . ASN A 1 96 ? -27.002 5.784 -20.152 1.00 85.50 96 ASN A C 1
ATOM 728 O O . ASN A 1 96 ? -27.750 6.632 -19.657 1.00 85.50 96 ASN A O 1
ATOM 732 N N . CYS A 1 97 ? -25.859 6.083 -20.759 1.00 88.75 97 CYS A N 1
ATOM 733 C CA . CYS A 1 97 ? -25.388 7.436 -21.003 1.00 88.75 97 CYS A CA 1
ATOM 734 C C . CYS A 1 97 ? -25.290 7.700 -22.499 1.00 88.75 97 CYS A C 1
ATOM 736 O O . CYS A 1 97 ? -24.778 6.870 -23.250 1.00 88.75 97 CYS A O 1
ATOM 738 N N . LYS A 1 98 ? -25.726 8.876 -22.935 1.00 93.12 98 LYS A N 1
ATOM 739 C CA . LYS A 1 98 ? -25.478 9.384 -24.283 1.00 93.12 98 LYS A CA 1
ATOM 740 C C . LYS A 1 98 ? -24.717 10.691 -24.172 1.00 93.12 98 LYS A C 1
ATOM 742 O O . LYS A 1 98 ? -25.129 11.578 -23.435 1.00 93.12 98 LYS A O 1
ATOM 747 N N . ILE A 1 99 ? -23.628 10.810 -24.917 1.00 94.25 99 ILE A N 1
ATOM 748 C CA . ILE A 1 99 ? -22.798 12.010 -24.979 1.00 94.25 99 ILE A CA 1
ATOM 749 C C . ILE A 1 99 ? -22.793 12.485 -26.424 1.00 94.25 99 ILE A C 1
ATOM 751 O O . ILE A 1 99 ? -22.397 11.738 -27.318 1.00 94.25 99 ILE A O 1
ATOM 755 N N . GLY A 1 100 ? -23.236 13.715 -26.657 1.00 94.69 100 GLY A N 1
ATOM 756 C CA . GLY A 1 100 ? -23.190 14.367 -27.960 1.00 94.69 100 GLY A CA 1
ATOM 757 C C . GLY A 1 100 ? -22.396 15.666 -27.904 1.00 94.69 100 GLY A C 1
ATOM 758 O O . GLY A 1 100 ? -22.565 16.435 -26.962 1.00 94.69 100 GLY A O 1
ATOM 759 N N . ILE A 1 101 ? -21.569 15.926 -28.916 1.00 95.94 101 ILE A N 1
ATOM 760 C CA . ILE A 1 101 ? -20.898 17.214 -29.127 1.00 95.94 101 ILE A CA 1
ATOM 761 C C . ILE A 1 101 ? -21.438 17.823 -30.412 1.00 95.94 101 ILE A C 1
ATOM 763 O O . ILE A 1 101 ? -21.429 17.170 -31.457 1.00 95.94 101 ILE A O 1
ATOM 767 N N . TYR A 1 102 ? -21.873 19.074 -30.347 1.00 94.62 102 TYR A N 1
ATOM 768 C CA . TYR A 1 102 ? -22.499 19.779 -31.457 1.00 94.62 102 TYR A CA 1
ATOM 769 C C . TYR A 1 102 ? -21.781 21.102 -31.721 1.00 94.62 102 TYR A C 1
ATOM 771 O O . TYR A 1 102 ? -21.340 21.774 -30.789 1.00 94.62 102 TYR A O 1
ATOM 779 N N . SER A 1 103 ? -21.666 21.498 -32.986 1.00 93.25 103 SER A N 1
ATOM 780 C CA . SER A 1 103 ? -21.303 22.876 -33.332 1.00 93.25 103 SER A CA 1
ATOM 781 C C . SER A 1 103 ? -22.434 23.842 -32.960 1.00 93.25 103 SER A C 1
ATOM 783 O O . SER A 1 103 ? -23.586 23.436 -32.798 1.00 93.25 103 SER A O 1
ATOM 785 N N . VAL A 1 104 ? -22.142 25.145 -32.932 1.00 88.75 104 VAL A N 1
ATOM 786 C CA . VAL A 1 104 ? -23.173 26.197 -32.795 1.00 88.75 104 VAL A CA 1
ATOM 787 C C . VAL A 1 104 ? -24.216 26.195 -33.921 1.00 88.75 104 VAL A C 1
ATOM 789 O O . VAL A 1 104 ? -25.306 26.721 -33.745 1.00 88.75 104 VAL A O 1
ATOM 792 N N . THR A 1 105 ? -23.914 25.574 -35.066 1.00 87.06 105 THR A N 1
ATOM 793 C CA . THR A 1 105 ? -24.866 25.378 -36.173 1.00 87.06 105 THR A CA 1
ATOM 794 C C . THR A 1 105 ? -25.728 24.119 -36.015 1.00 87.06 105 THR A C 1
ATOM 796 O O . THR A 1 105 ? -26.500 23.791 -36.909 1.00 87.06 105 THR A O 1
ATOM 799 N N . GLY A 1 106 ? -25.580 23.381 -34.908 1.00 85.75 106 GLY A N 1
ATOM 800 C CA . GLY A 1 106 ? -26.324 22.152 -34.624 1.00 85.75 106 GLY A CA 1
ATOM 801 C C . GLY A 1 106 ? -25.758 20.888 -35.282 1.00 85.75 106 GLY A C 1
ATOM 802 O O . GLY A 1 106 ? -26.320 19.807 -35.106 1.00 85.75 106 GLY A O 1
ATOM 803 N N . LYS A 1 107 ? -24.635 20.971 -36.010 1.00 89.50 107 LYS A N 1
ATOM 804 C CA . LYS A 1 107 ? -23.988 19.792 -36.606 1.00 89.50 107 LYS A CA 1
ATOM 805 C C . LYS A 1 107 ? -23.425 18.903 -35.499 1.00 89.50 107 LYS A C 1
ATOM 807 O O . LYS A 1 107 ? -22.602 19.358 -34.709 1.00 89.50 107 LYS A O 1
ATOM 812 N N . ASN A 1 108 ? -23.822 17.632 -35.473 1.00 92.81 108 ASN A N 1
ATOM 813 C CA . ASN A 1 108 ? -23.235 16.639 -34.577 1.00 92.81 108 ASN A CA 1
ATOM 814 C C . ASN A 1 108 ? -21.797 16.319 -35.023 1.00 92.81 108 ASN A C 1
ATOM 816 O O . ASN A 1 108 ? -21.561 15.970 -36.180 1.00 92.81 108 ASN A O 1
ATOM 820 N N . LEU A 1 109 ? -20.842 16.486 -34.112 1.00 87.81 109 LEU A N 1
ATOM 821 C CA . LEU A 1 109 ? -19.415 16.242 -34.332 1.00 87.81 109 LEU A CA 1
ATOM 822 C C . LEU A 1 109 ? -18.940 14.950 -33.664 1.00 87.81 109 LEU A C 1
ATOM 824 O O . LEU A 1 109 ? -17.970 14.345 -34.111 1.00 87.81 109 LEU A O 1
ATOM 828 N N . LEU A 1 110 ? -19.610 14.543 -32.587 1.00 92.38 110 LEU A N 1
ATOM 829 C CA . LEU A 1 110 ? -19.371 13.293 -31.881 1.00 92.38 110 LEU A CA 1
ATOM 830 C C . LEU A 1 110 ? -20.676 12.841 -31.233 1.00 92.38 110 LEU A C 1
ATOM 832 O O . LEU A 1 110 ? -21.344 13.631 -30.567 1.00 92.38 110 LEU A O 1
ATOM 836 N N . PHE A 1 111 ? -20.980 11.553 -31.344 1.00 93.19 111 PHE A N 1
ATOM 837 C CA . PHE A 1 111 ? -22.028 10.909 -30.569 1.00 93.19 111 PHE A CA 1
ATOM 838 C C . PHE A 1 111 ? -21.511 9.584 -30.018 1.00 93.19 111 PHE A C 1
ATOM 840 O O . PHE A 1 111 ? -21.032 8.741 -30.774 1.00 93.19 111 PHE A O 1
ATOM 847 N N . LYS A 1 112 ? -21.613 9.392 -28.702 1.00 91.31 112 LYS A N 1
ATOM 848 C CA . LYS A 1 112 ? -21.265 8.136 -28.039 1.00 91.31 112 LYS A CA 1
ATOM 849 C C . LYS A 1 112 ? -22.401 7.704 -27.129 1.00 91.31 112 LYS A C 1
ATOM 851 O O . LYS A 1 112 ? -22.843 8.470 -26.277 1.00 91.31 112 LYS A O 1
ATOM 856 N N . SER A 1 113 ? -22.852 6.468 -27.303 1.00 89.75 113 SER A N 1
ATOM 857 C CA . SER A 1 113 ? -23.779 5.809 -26.388 1.00 89.75 113 SER A CA 1
ATOM 858 C C . SER A 1 113 ? -22.996 4.792 -25.572 1.00 89.75 113 SER A C 1
ATOM 860 O O . SER A 1 113 ? -22.299 3.951 -26.133 1.00 89.75 113 SER A O 1
ATOM 862 N N . LEU A 1 114 ? -23.101 4.885 -24.257 1.00 83.88 114 LEU A N 1
ATOM 863 C CA . LEU A 1 114 ? -22.504 3.968 -23.303 1.00 83.88 114 LEU A CA 1
ATOM 864 C C . LEU A 1 114 ? -23.654 3.261 -22.589 1.00 83.88 114 LEU A C 1
ATOM 866 O O . LEU A 1 114 ? -24.446 3.891 -21.885 1.00 83.88 114 LEU A O 1
ATOM 870 N N . SER A 1 115 ? -23.788 1.963 -22.820 1.00 82.62 115 SER A N 1
ATOM 871 C CA . SER A 1 115 ? -24.797 1.149 -22.151 1.00 82.62 115 SER A CA 1
ATOM 872 C C . SER A 1 115 ? -24.244 0.614 -20.841 1.00 82.62 115 SER A C 1
ATOM 874 O O . SER A 1 115 ? -23.065 0.288 -20.765 1.00 82.62 115 SER A O 1
ATOM 876 N N . GLN A 1 116 ? -25.108 0.462 -19.834 1.00 76.94 116 GLN A N 1
ATOM 877 C CA . GLN A 1 116 ? -24.766 -0.286 -18.619 1.00 76.94 116 GLN A CA 1
ATOM 878 C C . GLN A 1 116 ? -23.554 0.257 -17.835 1.00 76.94 116 GLN A C 1
ATOM 880 O O . GLN A 1 116 ? -22.777 -0.511 -17.271 1.00 76.94 116 GLN A O 1
ATOM 885 N N . ILE A 1 117 ? -23.414 1.579 -17.768 1.00 77.25 117 ILE A N 1
ATOM 886 C CA . ILE A 1 117 ? -22.276 2.221 -17.115 1.00 77.25 117 ILE A CA 1
ATOM 887 C C . ILE A 1 117 ? -22.240 1.920 -15.619 1.00 77.25 117 ILE A C 1
ATOM 889 O O . ILE A 1 117 ? -23.225 2.166 -14.931 1.00 77.25 117 ILE A O 1
ATOM 893 N N . GLN A 1 118 ? -21.106 1.427 -15.124 1.00 73.69 118 GLN A N 1
ATOM 894 C CA . GLN A 1 118 ? -20.929 1.065 -13.718 1.00 73.69 118 GLN A CA 1
ATOM 895 C C . GLN A 1 118 ? -20.757 2.290 -12.803 1.00 73.69 118 GLN A C 1
ATOM 897 O O . GLN A 1 118 ? -20.349 3.353 -13.294 1.00 73.69 118 GLN A O 1
ATOM 902 N N . PRO A 1 119 ? -21.026 2.160 -11.485 1.00 66.88 119 PRO A N 1
ATOM 903 C CA . PRO A 1 119 ? -20.862 3.242 -10.520 1.00 66.88 119 PRO A CA 1
ATOM 904 C C . PRO A 1 119 ? -19.406 3.645 -10.240 1.00 66.88 119 PRO A C 1
ATOM 906 O O . PRO A 1 119 ? -18.843 3.354 -9.190 1.00 66.88 119 PRO A O 1
ATOM 909 N N . GLN A 1 120 ? -18.786 4.326 -11.198 1.00 72.31 120 GLN A N 1
ATOM 910 C CA . GLN A 1 120 ? -17.387 4.756 -11.164 1.00 72.31 120 GLN A CA 1
ATOM 911 C C . GLN A 1 120 ? -17.204 6.058 -11.960 1.00 72.31 120 GLN A C 1
ATOM 913 O O . GLN A 1 120 ? -18.167 6.625 -12.488 1.00 72.31 120 GLN A O 1
ATOM 918 N N . VAL A 1 121 ? -15.971 6.559 -12.029 1.00 77.75 121 VAL A N 1
ATOM 919 C CA . VAL A 1 121 ? -15.612 7.684 -12.901 1.00 77.75 121 VAL A CA 1
ATOM 920 C C . VAL A 1 121 ? -15.512 7.186 -14.339 1.00 77.75 121 VAL A C 1
ATOM 922 O O . VAL A 1 121 ? -14.804 6.224 -14.616 1.00 77.75 121 VAL A O 1
ATOM 925 N N . HIS A 1 122 ? -16.180 7.866 -15.268 1.00 85.50 122 HIS A N 1
ATOM 926 C CA . HIS A 1 122 ? -16.081 7.563 -16.698 1.00 85.50 122 HIS A CA 1
ATOM 927 C C . HIS A 1 122 ? -15.316 8.652 -17.414 1.00 85.50 122 HIS A C 1
ATOM 929 O O . HIS A 1 122 ? -15.478 9.830 -17.099 1.00 85.50 122 HIS A O 1
ATOM 935 N N . SER A 1 123 ? -14.499 8.268 -18.391 1.00 89.44 123 SER A N 1
ATOM 936 C CA . SER A 1 123 ? -13.725 9.219 -19.177 1.00 89.44 123 SER A CA 1
ATOM 937 C C . SER A 1 123 ? -14.028 9.102 -20.671 1.00 89.44 123 SER A C 1
ATOM 939 O O . SER A 1 123 ? -14.218 8.014 -21.219 1.00 89.44 123 SER A O 1
ATOM 941 N N . LEU A 1 124 ? -14.101 10.245 -21.350 1.00 90.88 124 LEU A N 1
ATOM 942 C CA . LEU A 1 124 ? -14.273 10.324 -22.795 1.00 90.88 124 LEU A CA 1
ATOM 943 C C . LEU A 1 124 ? -13.236 11.270 -23.389 1.00 90.88 124 LEU A C 1
ATOM 945 O O . LEU A 1 124 ? -13.265 12.474 -23.143 1.00 90.88 124 LEU A O 1
ATOM 949 N N . ARG A 1 125 ? -12.349 10.735 -24.232 1.00 91.44 125 ARG A N 1
ATOM 950 C CA . ARG A 1 125 ? -11.432 11.561 -25.019 1.00 91.44 125 ARG A CA 1
ATOM 951 C C . ARG A 1 125 ? -12.195 12.273 -26.140 1.00 91.44 125 ARG A C 1
ATOM 953 O O . ARG A 1 125 ? -12.805 11.629 -26.991 1.00 91.44 125 ARG A O 1
ATOM 960 N N . LEU A 1 126 ? -12.145 13.598 -26.133 1.00 93.12 126 LEU A N 1
ATOM 961 C CA . LEU A 1 126 ? -12.733 14.471 -27.140 1.00 93.12 12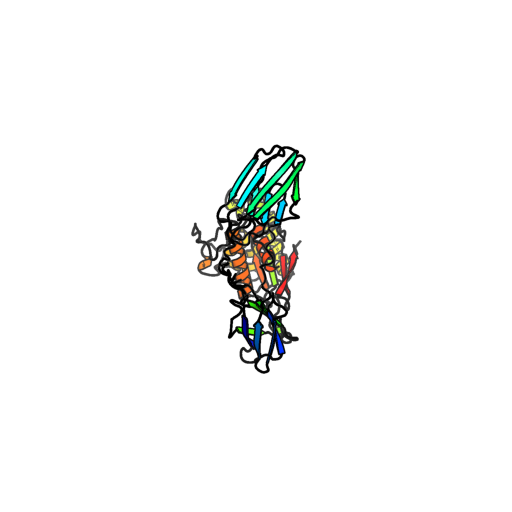6 LEU A CA 1
ATOM 962 C C . LEU A 1 126 ? -11.878 14.456 -28.423 1.00 93.12 126 LEU A C 1
ATOM 964 O O . LEU A 1 126 ? -10.643 14.391 -28.337 1.00 93.12 126 LEU A O 1
ATOM 968 N N . PRO A 1 127 ? -12.500 14.530 -29.615 1.00 91.12 127 PRO A N 1
ATOM 969 C CA . PRO A 1 127 ? -11.773 14.631 -30.874 1.00 91.12 127 PRO A CA 1
ATOM 970 C C . PRO A 1 127 ? -10.981 15.943 -30.951 1.00 91.12 127 PRO A C 1
ATOM 972 O O . PRO A 1 127 ? -11.165 16.865 -30.155 1.00 91.12 127 PRO A O 1
ATOM 975 N N . HIS A 1 128 ? -10.089 16.046 -31.934 1.00 91.81 128 HIS A N 1
ATOM 976 C CA . HIS A 1 128 ? -9.517 17.343 -32.285 1.00 91.81 128 HIS A CA 1
ATOM 977 C C . HIS A 1 128 ? -10.621 18.245 -32.847 1.00 91.81 128 HIS A C 1
ATOM 979 O O . HIS A 1 128 ? -11.266 17.901 -33.833 1.00 91.81 128 HIS A O 1
ATOM 985 N N . LEU A 1 129 ? -10.830 19.391 -32.204 1.00 93.25 129 LEU A N 1
ATOM 986 C CA . LEU A 1 129 ? -11.802 20.401 -32.606 1.00 93.25 129 LEU A CA 1
ATOM 987 C C . LEU A 1 129 ? -11.056 21.627 -33.138 1.00 93.25 129 LEU A C 1
ATOM 989 O O . LEU A 1 129 ? -9.970 21.952 -32.657 1.00 93.25 129 LEU A O 1
ATOM 993 N N . SER A 1 130 ? -11.631 22.311 -34.126 1.00 94.38 130 SER A N 1
ATOM 994 C CA . SER A 1 130 ? -11.155 23.636 -34.532 1.00 94.38 130 SER A CA 1
ATOM 995 C C . SER A 1 130 ? -11.453 24.671 -33.443 1.00 94.38 130 SER A C 1
ATOM 997 O O . SER A 1 130 ? -12.360 24.474 -32.631 1.00 94.38 130 SER A O 1
ATOM 999 N N . SER A 1 131 ? -10.742 25.800 -33.443 1.00 96.06 131 SER A N 1
ATOM 1000 C CA . SER A 1 131 ? -11.076 26.922 -32.557 1.00 96.06 131 SER A CA 1
ATOM 1001 C C . SER A 1 131 ? -12.538 27.343 -32.748 1.00 96.06 131 SER A C 1
ATOM 1003 O O . SER A 1 131 ? -12.999 27.474 -33.882 1.00 96.06 131 SER A O 1
ATOM 1005 N N . GLY A 1 132 ? -13.272 27.534 -31.654 1.00 95.31 132 GLY A N 1
ATOM 1006 C CA . GLY A 1 132 ? -14.705 27.824 -31.691 1.00 95.31 132 GLY A CA 1
ATOM 1007 C C . GLY A 1 132 ? -15.438 27.403 -30.420 1.00 95.31 132 GLY A C 1
ATOM 1008 O O . GLY A 1 132 ? -14.821 26.975 -29.447 1.00 95.31 132 GLY A O 1
ATOM 1009 N N . ILE A 1 133 ? -16.763 27.530 -30.442 1.00 96.00 133 ILE A N 1
ATOM 1010 C CA . ILE A 1 133 ? -17.657 27.149 -29.343 1.00 96.00 133 ILE A CA 1
ATOM 1011 C C . ILE A 1 133 ? -18.470 25.923 -29.770 1.00 96.00 133 ILE A C 1
ATOM 1013 O O . ILE A 1 133 ? -18.920 25.829 -30.914 1.00 96.00 133 ILE A O 1
ATOM 1017 N N . TYR A 1 134 ? -18.660 24.991 -28.843 1.00 96.25 134 TYR A N 1
ATOM 1018 C CA . TYR A 1 134 ? -19.394 23.748 -29.037 1.00 96.25 134 TYR A CA 1
ATOM 1019 C C . TYR A 1 134 ? -20.341 23.501 -27.865 1.00 96.25 134 TYR A C 1
ATOM 1021 O O . TYR A 1 134 ? -20.112 23.976 -26.754 1.00 96.25 134 TYR A O 1
ATOM 1029 N N . LEU A 1 135 ? -21.386 22.719 -28.110 1.00 95.75 135 LEU A N 1
ATOM 1030 C CA . LEU A 1 135 ? -22.327 22.265 -27.095 1.00 95.75 135 LEU A CA 1
ATOM 1031 C C . LEU A 1 135 ? -22.049 20.801 -26.760 1.00 95.75 135 LEU A C 1
ATOM 1033 O O . LEU A 1 135 ? -21.987 19.972 -27.667 1.00 95.75 135 LEU A O 1
ATOM 1037 N N . ILE A 1 136 ? -21.929 20.469 -25.479 1.00 95.25 136 ILE A N 1
ATOM 1038 C CA . ILE A 1 136 ? -21.919 19.086 -25.000 1.00 95.25 136 ILE A CA 1
ATOM 1039 C C . ILE A 1 136 ? -23.276 18.793 -24.370 1.00 95.25 136 ILE A C 1
ATOM 1041 O O . ILE A 1 136 ? -23.687 19.474 -23.434 1.00 95.25 136 ILE A O 1
ATOM 1045 N N . ARG A 1 137 ? -23.950 17.756 -24.868 1.00 93.75 137 ARG A N 1
ATOM 1046 C CA . ARG A 1 137 ? -25.202 17.231 -24.317 1.00 93.75 137 ARG A CA 1
ATOM 1047 C C . ARG A 1 137 ? -24.941 15.855 -23.722 1.00 93.75 137 ARG A C 1
ATOM 1049 O O . ARG A 1 137 ? -24.503 14.952 -24.436 1.00 93.75 137 ARG A O 1
ATOM 1056 N N . LEU A 1 138 ? -25.214 15.707 -22.434 1.00 91.62 138 LEU A N 1
ATOM 1057 C CA . LEU A 1 138 ? -25.095 14.465 -21.687 1.00 91.62 138 LEU A CA 1
ATOM 1058 C C . LEU A 1 138 ? -26.490 14.010 -21.253 1.00 91.62 138 LEU A C 1
ATOM 1060 O O . LEU A 1 138 ? -27.163 14.717 -20.514 1.00 91.62 138 LEU A O 1
ATOM 1064 N N . THR A 1 139 ? -26.917 12.823 -21.667 1.00 89.62 139 THR A N 1
ATOM 1065 C CA . THR A 1 139 ? -28.161 12.202 -21.197 1.00 89.62 139 THR A CA 1
ATOM 1066 C C . THR A 1 139 ? -27.818 10.991 -20.346 1.00 89.62 139 THR A C 1
ATOM 1068 O O . THR A 1 139 ? -27.206 10.057 -20.851 1.00 89.62 139 THR A O 1
ATOM 1071 N N . LEU A 1 140 ? -28.221 10.992 -19.080 1.00 86.25 140 LEU A N 1
ATOM 1072 C CA . LEU A 1 140 ? -27.997 9.929 -18.104 1.00 86.25 140 LEU A CA 1
ATOM 1073 C C . LEU A 1 140 ? -29.348 9.464 -17.553 1.00 86.25 140 LEU A C 1
ATOM 1075 O O . LEU A 1 140 ? -29.949 10.126 -16.707 1.00 86.25 140 LEU A O 1
ATOM 1079 N N . GLY A 1 141 ? -29.855 8.341 -18.065 1.00 84.56 141 GLY A N 1
ATOM 1080 C CA . GLY A 1 141 ? -31.232 7.925 -17.786 1.00 84.56 141 GLY A CA 1
ATOM 1081 C C . GLY A 1 141 ? -32.237 8.999 -18.227 1.00 84.56 141 GLY A C 1
ATOM 1082 O O . GLY A 1 141 ? -32.306 9.319 -19.412 1.00 84.56 141 GLY A O 1
ATOM 1083 N N . ASN A 1 142 ? -32.978 9.566 -17.270 1.00 79.44 142 ASN A N 1
ATOM 1084 C CA . ASN A 1 142 ? -33.959 10.641 -17.496 1.00 79.44 142 ASN A CA 1
ATOM 1085 C C . ASN A 1 142 ? -33.395 12.051 -17.232 1.00 79.44 142 ASN A C 1
ATOM 1087 O O . ASN A 1 142 ? -34.138 13.030 -17.290 1.00 79.44 142 ASN A O 1
ATOM 1091 N N . ILE A 1 143 ? -32.108 12.158 -16.889 1.00 82.31 143 ILE A N 1
ATOM 1092 C CA . ILE A 1 143 ? -31.433 13.430 -16.630 1.00 82.31 143 ILE A CA 1
ATOM 1093 C C . ILE A 1 143 ? -30.726 13.869 -17.905 1.00 82.31 143 ILE A C 1
ATOM 1095 O O . ILE A 1 143 ? -29.990 13.094 -18.516 1.00 82.31 143 ILE A O 1
ATOM 1099 N N . GLU A 1 144 ? -30.910 15.128 -18.280 1.00 86.75 144 GLU A N 1
ATOM 1100 C CA . GLU A 1 144 ? -30.187 15.754 -19.376 1.00 86.75 144 GLU A CA 1
ATOM 1101 C C . GLU A 1 144 ? -29.393 16.955 -18.861 1.00 86.75 144 GLU A C 1
ATOM 1103 O O . GLU A 1 144 ? -29.947 17.842 -18.217 1.00 86.75 144 GLU A O 1
ATOM 1108 N N . LEU A 1 145 ? -28.091 16.966 -19.137 1.00 88.81 145 LEU A N 1
ATOM 1109 C CA . LEU A 1 145 ? -27.159 18.017 -18.746 1.00 88.81 145 LEU A CA 1
ATOM 1110 C C . LEU A 1 145 ? -26.531 18.629 -19.997 1.00 88.81 145 LEU A C 1
ATOM 1112 O O . LEU A 1 145 ? -26.128 17.911 -20.916 1.00 88.81 145 LEU A O 1
ATOM 1116 N N . THR A 1 146 ? -26.426 19.957 -20.022 1.00 91.50 146 THR A N 1
ATOM 1117 C CA . THR A 1 146 ? -25.848 20.693 -21.155 1.00 91.50 146 THR A CA 1
ATOM 1118 C C . THR A 1 146 ? -24.686 21.576 -20.706 1.00 91.50 146 THR A C 1
ATOM 1120 O O . THR A 1 146 ? -24.782 22.270 -19.696 1.00 91.50 146 THR A O 1
ATOM 1123 N N . TYR A 1 147 ? -23.591 21.560 -21.467 1.00 93.62 147 TYR A N 1
ATOM 1124 C CA . TYR A 1 147 ? -22.372 22.329 -21.202 1.00 93.62 147 TYR A CA 1
ATOM 1125 C C . TYR A 1 147 ? -21.895 23.037 -22.465 1.00 93.62 147 TYR A C 1
ATOM 1127 O O . TYR A 1 147 ? -22.100 22.544 -23.575 1.00 93.62 147 TYR A O 1
ATOM 1135 N N . THR A 1 148 ? -21.186 24.149 -22.290 1.00 95.44 148 THR A N 1
ATOM 1136 C CA . THR A 1 148 ? -20.471 24.814 -23.384 1.00 95.44 148 THR A CA 1
ATOM 1137 C C . THR A 1 148 ? -19.000 24.433 -23.338 1.00 95.44 148 THR A C 1
ATOM 1139 O O . THR A 1 148 ? -18.363 24.511 -22.290 1.00 95.44 148 THR A O 1
ATOM 1142 N N . LEU A 1 149 ? -18.453 24.033 -24.482 1.00 96.62 149 LEU A N 1
ATOM 1143 C CA . LEU A 1 149 ? -17.041 23.732 -24.673 1.00 96.62 149 LEU A CA 1
ATOM 1144 C C . LEU A 1 149 ? -16.420 24.781 -25.601 1.00 96.62 149 LEU A C 1
ATOM 1146 O O . LEU A 1 149 ? -16.759 24.849 -26.781 1.00 96.62 149 LEU A O 1
ATOM 1150 N N . SER A 1 150 ? -15.479 25.564 -25.088 1.00 96.06 150 SER A N 1
ATOM 1151 C CA . SER A 1 150 ? -14.735 26.565 -25.859 1.00 96.06 150 SER A CA 1
ATOM 1152 C C . SER A 1 150 ? -13.357 26.027 -26.232 1.00 96.06 150 SER A C 1
ATOM 1154 O O . SER A 1 150 ? -12.585 25.626 -25.362 1.00 96.06 150 SER A O 1
ATOM 1156 N N . CYS A 1 151 ? -13.030 26.032 -27.523 1.00 95.69 151 CYS A N 1
ATOM 1157 C CA . CYS A 1 151 ? -11.733 25.635 -28.056 1.00 95.69 151 CYS A CA 1
ATOM 1158 C C . CYS A 1 151 ? -10.949 26.862 -28.530 1.00 95.69 151 CYS A C 1
ATOM 1160 O O . CYS A 1 151 ? -11.406 27.609 -29.397 1.00 95.69 151 CYS A O 1
ATOM 1162 N N . MET A 1 152 ? -9.751 27.055 -27.977 1.00 93.88 152 MET A N 1
ATOM 1163 C CA . MET A 1 152 ? -8.825 28.123 -28.356 1.00 93.88 152 MET A CA 1
ATOM 1164 C C . MET A 1 152 ? -7.470 27.498 -28.701 1.00 93.88 152 MET A C 1
ATOM 1166 O O . MET A 1 152 ? -6.630 27.248 -27.830 1.00 93.88 152 MET A O 1
ATOM 1170 N N . GLY A 1 153 ? -7.266 27.186 -29.983 1.00 92.00 153 GLY A N 1
ATOM 1171 C CA . GLY A 1 153 ? -6.090 26.448 -30.440 1.00 92.00 153 GLY A CA 1
ATOM 1172 C C . GLY A 1 153 ? -6.071 25.023 -29.880 1.00 92.00 153 GLY A C 1
ATOM 1173 O O . GLY A 1 153 ? -6.941 24.220 -30.190 1.00 92.00 153 GLY A O 1
ATOM 1174 N N . LYS A 1 154 ? -5.071 24.695 -29.051 1.00 87.31 154 LYS A N 1
ATOM 1175 C CA . LYS A 1 154 ? -4.952 23.369 -28.404 1.00 87.31 154 LYS A CA 1
ATOM 1176 C C . LYS A 1 154 ? -5.635 23.284 -27.032 1.00 87.31 154 LYS A C 1
ATOM 1178 O O . LYS A 1 154 ? -5.643 22.210 -26.437 1.00 87.31 154 LYS A O 1
ATOM 1183 N N . ARG A 1 155 ? -6.158 24.397 -26.508 1.00 91.94 155 ARG A N 1
ATOM 1184 C CA . ARG A 1 155 ? -6.769 24.469 -25.173 1.00 91.94 155 ARG A CA 1
ATOM 1185 C C . ARG A 1 155 ? -8.283 24.331 -25.270 1.00 91.94 155 ARG A C 1
ATOM 1187 O O . ARG A 1 155 ? -8.894 24.886 -26.184 1.00 91.94 155 ARG A O 1
ATOM 1194 N N . LEU A 1 156 ? -8.864 23.614 -24.315 1.00 94.56 156 LEU A N 1
ATOM 1195 C CA . LEU A 1 156 ? -10.303 23.436 -24.177 1.00 94.56 156 LEU A CA 1
ATOM 1196 C C . LEU A 1 156 ? -10.754 23.935 -22.803 1.00 94.56 156 LEU A C 1
ATOM 1198 O O . LEU A 1 156 ? -10.059 23.727 -21.811 1.00 94.56 156 LEU A O 1
ATOM 1202 N N . PHE A 1 157 ? -11.921 24.570 -22.757 1.00 95.06 157 PHE A N 1
ATOM 1203 C CA . PHE A 1 157 ? -12.543 25.071 -21.534 1.00 95.06 157 PHE A CA 1
ATOM 1204 C C . PHE A 1 157 ? -13.995 24.607 -21.484 1.00 95.06 157 PHE A C 1
ATOM 1206 O O . PHE A 1 157 ? -14.721 24.780 -22.462 1.00 95.06 157 PHE A O 1
ATOM 1213 N N . LEU A 1 158 ? -14.414 24.033 -20.358 1.00 95.44 158 LEU A N 1
ATOM 1214 C CA . LEU A 1 158 ? -15.791 23.605 -20.125 1.00 95.44 158 LEU A CA 1
ATOM 1215 C C . LEU A 1 158 ? -16.494 24.624 -19.226 1.00 95.44 158 LEU A C 1
ATOM 1217 O O . LEU A 1 158 ? -15.948 25.034 -18.206 1.00 95.44 158 LEU A O 1
ATOM 1221 N N . THR A 1 159 ? -17.698 25.042 -19.595 1.00 92.69 159 THR A N 1
ATOM 1222 C CA . THR A 1 159 ? -18.546 25.923 -18.785 1.00 92.69 159 THR A CA 1
ATOM 1223 C C . THR A 1 159 ? -19.880 25.241 -18.525 1.00 92.69 159 THR A C 1
ATOM 1225 O O . THR A 1 159 ? -20.558 24.800 -19.457 1.00 92.69 159 THR A O 1
ATOM 1228 N N . ASP A 1 160 ? -20.239 25.144 -17.247 1.00 85.00 160 ASP A N 1
ATOM 1229 C CA . ASP A 1 160 ? -21.511 24.589 -16.800 1.00 85.00 160 ASP A CA 1
ATOM 1230 C C . ASP A 1 160 ? -22.609 25.659 -16.856 1.00 85.00 160 ASP A C 1
ATOM 1232 O O . ASP A 1 160 ? -22.472 26.746 -16.289 1.00 85.00 160 ASP A O 1
ATOM 1236 N N . HIS A 1 161 ? -23.704 25.347 -17.548 1.00 73.50 161 HIS A N 1
ATOM 1237 C CA . HIS A 1 161 ? -24.885 26.205 -17.637 1.00 73.50 161 HIS A CA 1
ATOM 1238 C C . HIS A 1 161 ? -26.080 25.654 -16.848 1.00 73.50 161 HIS A C 1
ATOM 1240 O O . HIS A 1 161 ? -27.142 26.282 -16.826 1.00 73.50 161 HIS A O 1
ATOM 1246 N N . ASN A 1 162 ? -25.930 24.513 -16.169 1.00 63.09 162 ASN A N 1
ATOM 1247 C CA . ASN A 1 162 ? -27.011 23.844 -15.454 1.00 63.09 162 ASN A CA 1
ATOM 1248 C C . ASN A 1 162 ? -27.277 24.518 -14.100 1.00 63.09 162 ASN A C 1
ATOM 1250 O O . ASN A 1 162 ? -26.952 23.991 -13.041 1.00 63.09 162 ASN A O 1
ATOM 1254 N N . LYS A 1 163 ? -27.922 25.690 -14.121 1.00 53.69 163 LYS A N 1
ATOM 1255 C CA . LYS A 1 163 ? -28.591 26.241 -12.926 1.00 53.69 163 LYS A CA 1
ATOM 1256 C C . LYS A 1 163 ? -30.027 25.730 -12.750 1.00 53.69 163 LYS A C 1
ATOM 1258 O O . LYS A 1 163 ? -30.574 25.889 -11.669 1.00 53.69 163 LYS A O 1
ATOM 1263 N N . ASN A 1 164 ? -30.609 25.084 -13.763 1.00 49.31 164 ASN A N 1
ATOM 1264 C CA . ASN A 1 164 ? -31.962 24.523 -13.726 1.00 49.31 164 ASN A CA 1
ATOM 1265 C C . ASN A 1 164 ? -31.960 23.115 -14.335 1.00 49.31 164 ASN A C 1
ATOM 1267 O O . ASN A 1 164 ? -32.083 22.959 -15.547 1.00 49.31 164 ASN A O 1
ATOM 1271 N N . ILE A 1 165 ? -31.802 22.088 -13.500 1.00 54.88 165 ILE A N 1
ATOM 1272 C CA . ILE A 1 165 ? -31.991 20.697 -13.925 1.00 54.88 165 ILE A CA 1
ATOM 1273 C C . ILE A 1 165 ? -33.495 20.502 -14.153 1.00 54.88 165 ILE A C 1
ATOM 1275 O O . ILE A 1 165 ? -34.259 20.399 -13.196 1.00 54.88 165 ILE A O 1
ATOM 1279 N N . MET A 1 166 ? -33.940 20.482 -15.411 1.00 47.16 166 MET A N 1
ATOM 1280 C CA . MET A 1 166 ? -35.298 20.050 -15.745 1.00 47.16 166 MET A CA 1
ATOM 1281 C C . MET A 1 166 ? -35.358 18.527 -15.619 1.00 47.16 166 MET A C 1
ATOM 1283 O O . MET A 1 166 ? -34.842 17.805 -16.470 1.00 47.16 166 MET A O 1
ATOM 1287 N N . SER A 1 167 ? -35.962 18.022 -14.544 1.00 47.28 167 SER A N 1
ATOM 1288 C CA . SER A 1 167 ? -36.308 16.606 -14.454 1.00 47.28 167 SER A CA 1
ATOM 1289 C C . SER A 1 167 ? -37.376 16.289 -15.504 1.00 47.28 167 SER A C 1
ATOM 1291 O O . SER A 1 167 ? -38.448 16.894 -15.528 1.00 47.28 167 SER A O 1
ATOM 1293 N N . VAL A 1 168 ? -37.095 15.340 -16.400 1.00 45.59 168 VAL A N 1
ATOM 1294 C CA . VAL A 1 168 ? -38.128 14.803 -17.294 1.00 45.59 168 VAL A CA 1
ATOM 1295 C C . VAL A 1 168 ? -39.092 13.968 -16.437 1.00 45.59 168 VAL A C 1
ATOM 1297 O O . VAL A 1 168 ? -38.616 13.117 -15.678 1.00 45.59 168 VAL A O 1
ATOM 1300 N N . PRO A 1 169 ? -40.423 14.170 -16.512 1.00 39.16 169 PRO A N 1
ATOM 1301 C CA . PRO A 1 169 ? -41.380 13.394 -15.730 1.00 39.16 169 PRO A CA 1
ATOM 1302 C C . PRO A 1 169 ? -41.349 11.933 -16.191 1.00 39.16 169 PRO A C 1
ATOM 1304 O O . PRO A 1 169 ? -41.870 11.584 -17.247 1.00 39.16 169 PRO A O 1
ATOM 1307 N N . GLY A 1 170 ? -40.703 11.073 -15.412 1.00 41.59 170 GLY A N 1
ATOM 1308 C CA . GLY A 1 170 ? -40.666 9.635 -15.640 1.00 41.59 170 GLY A CA 1
ATOM 1309 C C . GLY A 1 170 ? -40.796 8.913 -14.309 1.00 41.59 170 GLY A C 1
ATOM 1310 O O . GLY A 1 170 ? -40.146 9.298 -13.340 1.00 41.59 170 GLY A O 1
ATOM 1311 N N . ASN A 1 171 ? -41.646 7.887 -14.263 1.00 40.12 171 ASN A N 1
ATOM 1312 C CA . ASN A 1 171 ? -41.901 7.071 -13.076 1.00 40.12 171 ASN A CA 1
ATOM 1313 C C . ASN A 1 171 ? -40.587 6.479 -12.539 1.00 40.12 171 ASN A C 1
ATOM 1315 O O . ASN A 1 171 ? -40.052 5.515 -13.089 1.00 40.12 171 ASN A O 1
ATOM 1319 N N . ILE A 1 172 ? -40.056 7.070 -11.465 1.00 40.19 172 ILE A N 1
ATOM 1320 C CA . ILE A 1 172 ? -38.870 6.575 -10.766 1.00 40.19 172 ILE A CA 1
ATOM 1321 C C . ILE A 1 172 ? -39.275 5.281 -10.065 1.00 40.19 172 ILE A C 1
ATOM 1323 O O . ILE A 1 172 ? -39.936 5.292 -9.030 1.00 40.19 172 ILE A O 1
ATOM 1327 N N . THR A 1 173 ? -38.885 4.150 -10.645 1.00 36.88 173 THR A N 1
ATOM 1328 C CA . THR A 1 173 ? -38.979 2.861 -9.960 1.00 36.88 173 THR A CA 1
ATOM 1329 C C . THR A 1 173 ? -37.755 2.772 -9.058 1.00 36.88 173 THR A C 1
ATOM 1331 O O . THR A 1 173 ? -36.638 2.612 -9.546 1.00 36.88 173 THR A O 1
ATOM 1334 N N . VAL A 1 174 ? -37.942 2.978 -7.753 1.00 39.31 174 VAL A N 1
ATOM 1335 C CA . VAL A 1 174 ? -36.857 2.934 -6.764 1.00 39.31 174 VAL A CA 1
ATOM 1336 C C . VAL A 1 174 ? -36.302 1.510 -6.737 1.00 39.31 174 VAL A C 1
ATOM 1338 O O . VAL A 1 174 ? -36.948 0.588 -6.242 1.00 39.31 174 VAL A O 1
ATOM 1341 N N . SER A 1 175 ? -35.123 1.312 -7.322 1.00 39.69 175 SER A N 1
ATOM 1342 C CA . SER A 1 175 ? -34.411 0.041 -7.259 1.00 39.69 175 SER A CA 1
ATOM 1343 C C . SER A 1 175 ? -34.070 -0.297 -5.807 1.00 39.69 175 SER A C 1
ATOM 1345 O O . SER A 1 175 ? -33.746 0.586 -5.012 1.00 39.69 175 SER A O 1
ATOM 1347 N N . LYS A 1 176 ? -34.164 -1.592 -5.486 1.00 44.12 176 LYS A N 1
ATOM 1348 C CA . LYS A 1 176 ? -33.832 -2.235 -4.204 1.00 44.12 176 LYS A CA 1
ATOM 1349 C C . LYS A 1 176 ? -32.648 -1.526 -3.516 1.00 44.12 176 LYS A C 1
ATOM 1351 O O . LYS A 1 176 ? -31.582 -1.433 -4.119 1.00 44.12 176 LYS A O 1
ATOM 1356 N N . ARG A 1 177 ? -32.853 -1.011 -2.292 1.00 48.25 177 ARG A N 1
ATOM 1357 C CA . ARG A 1 177 ? -31.810 -0.349 -1.480 1.00 48.25 177 ARG A CA 1
ATOM 1358 C C . ARG A 1 177 ? -30.563 -1.239 -1.429 1.00 48.25 177 ARG A C 1
ATOM 1360 O O . ARG A 1 177 ? -30.666 -2.397 -1.030 1.00 48.25 177 ARG A O 1
ATOM 1367 N N . GLU A 1 178 ? -29.422 -0.697 -1.848 1.00 52.75 178 GLU A N 1
ATOM 1368 C CA . GLU A 1 178 ? -28.118 -1.327 -1.635 1.00 52.75 178 GLU A CA 1
ATOM 1369 C C . GLU A 1 178 ? -27.854 -1.536 -0.135 1.00 52.75 178 GLU A C 1
ATOM 1371 O O . GLU A 1 178 ? -28.449 -0.870 0.718 1.00 52.75 178 GLU A O 1
ATOM 1376 N N . SER A 1 179 ? -26.964 -2.483 0.171 1.00 58.53 179 SER A N 1
ATOM 1377 C CA . SER A 1 179 ? -26.449 -2.764 1.514 1.00 58.53 179 SER A CA 1
ATOM 1378 C C . SER A 1 179 ? -26.037 -1.475 2.230 1.00 58.53 179 SER A C 1
ATOM 1380 O O . SER A 1 179 ? -25.337 -0.643 1.647 1.00 58.53 179 SER A O 1
ATOM 1382 N N . VAL A 1 180 ? -26.449 -1.323 3.489 1.00 65.25 180 VAL A N 1
ATOM 1383 C CA . VAL A 1 180 ? -26.060 -0.197 4.349 1.00 65.25 180 VAL A CA 1
ATOM 1384 C C . VAL A 1 180 ? -24.531 -0.091 4.372 1.00 65.25 180 VAL A C 1
ATOM 1386 O O . VAL A 1 180 ? -23.855 -1.071 4.660 1.00 65.25 180 VAL A O 1
ATOM 1389 N N . ARG A 1 181 ? -23.984 1.086 4.042 1.00 71.62 181 ARG A N 1
ATOM 1390 C CA . ARG A 1 181 ? -22.557 1.412 4.193 1.00 71.62 181 ARG A CA 1
ATOM 1391 C C . ARG A 1 181 ? -22.414 2.440 5.312 1.00 71.62 181 ARG A C 1
ATOM 1393 O O . ARG A 1 181 ? -22.310 3.628 5.037 1.00 71.62 181 ARG A O 1
ATOM 1400 N N . ASP A 1 182 ? -22.472 1.994 6.559 1.00 86.81 182 ASP A N 1
ATOM 1401 C CA . ASP A 1 182 ? -22.186 2.837 7.728 1.00 86.81 182 ASP A CA 1
ATOM 1402 C C . ASP A 1 182 ? -21.139 2.142 8.608 1.00 86.81 182 ASP A C 1
ATOM 1404 O O . ASP A 1 182 ? -20.837 0.960 8.430 1.00 86.81 182 ASP A O 1
ATOM 1408 N N . THR A 1 183 ? -20.544 2.883 9.532 1.00 90.38 183 THR A N 1
ATOM 1409 C CA . THR A 1 183 ? -19.491 2.418 10.434 1.00 90.38 183 THR A CA 1
ATOM 1410 C C . THR A 1 183 ? -19.829 2.839 11.857 1.00 90.38 183 THR A C 1
ATOM 1412 O O . THR A 1 183 ? -20.139 4.001 12.113 1.00 90.38 183 THR A O 1
ATOM 1415 N N . LEU A 1 184 ? -19.736 1.907 12.802 1.00 95.38 184 LEU A N 1
ATOM 1416 C CA . LEU A 1 184 ? -19.739 2.223 14.225 1.00 95.38 184 LEU A CA 1
ATOM 1417 C C . LEU A 1 184 ? -18.388 2.793 14.629 1.00 95.38 184 LEU A C 1
ATOM 1419 O O . LEU A 1 184 ? -17.344 2.235 14.292 1.00 95.38 184 LEU A O 1
ATOM 1423 N N . ILE A 1 185 ? -18.418 3.871 15.400 1.00 93.69 185 ILE A N 1
ATOM 1424 C CA . ILE A 1 185 ? -17.250 4.485 16.018 1.00 93.69 185 ILE A CA 1
ATOM 1425 C C . ILE A 1 185 ? -17.405 4.341 17.529 1.00 93.69 185 ILE A C 1
ATOM 1427 O O . ILE A 1 185 ? -18.397 4.799 18.091 1.00 93.69 185 ILE A O 1
ATOM 1431 N N . ALA A 1 186 ? -16.438 3.692 18.174 1.00 96.19 186 ALA A N 1
ATOM 1432 C CA . ALA A 1 186 ? -16.381 3.523 19.620 1.00 96.19 186 ALA A CA 1
ATOM 1433 C C . ALA A 1 186 ? -15.253 4.381 20.206 1.00 96.19 186 ALA A C 1
ATOM 1435 O O . ALA A 1 186 ? -14.078 4.162 19.902 1.00 96.19 186 ALA A O 1
ATOM 1436 N N . GLU A 1 187 ? -15.620 5.344 21.051 1.00 94.81 187 GLU A N 1
ATOM 1437 C CA . GLU A 1 187 ? -14.725 6.358 21.611 1.00 94.81 187 GLU A CA 1
ATOM 1438 C C . GLU A 1 187 ? -14.798 6.368 23.139 1.00 94.81 187 GLU A C 1
ATOM 1440 O O . GLU A 1 187 ? -15.876 6.444 23.739 1.00 94.81 187 GLU A O 1
ATOM 1445 N N . LYS A 1 188 ? -13.634 6.327 23.793 1.00 95.31 188 LYS A N 1
ATOM 1446 C CA . LYS A 1 188 ? -13.525 6.514 25.240 1.00 95.31 188 LYS A CA 1
ATOM 1447 C C . LYS A 1 188 ? -12.152 7.058 25.610 1.00 95.31 188 LYS A C 1
ATOM 1449 O O . LYS A 1 188 ? -11.137 6.544 25.155 1.00 95.31 188 LYS A O 1
ATOM 1454 N N . SER A 1 189 ? -12.117 8.057 26.494 1.00 91.75 189 SER A N 1
ATOM 1455 C CA . SER A 1 189 ? -10.854 8.569 27.039 1.00 91.75 189 SER A CA 1
ATOM 1456 C C . SER A 1 189 ? -10.046 7.446 27.699 1.00 91.75 189 SER A C 1
ATOM 1458 O O . SER A 1 189 ? -10.594 6.622 28.438 1.00 91.75 189 SER A O 1
ATOM 1460 N N . GLY A 1 190 ? -8.746 7.406 27.410 1.00 86.06 190 GLY A N 1
ATOM 1461 C CA . GLY A 1 190 ? -7.859 6.329 27.844 1.00 86.06 190 GLY A CA 1
ATOM 1462 C C . GLY A 1 190 ? -7.916 5.067 26.977 1.00 86.06 190 GLY A C 1
ATOM 1463 O O . GLY A 1 190 ? -7.282 4.088 27.354 1.00 86.06 190 GLY A O 1
ATOM 1464 N N . TYR A 1 191 ? -8.625 5.074 25.841 1.00 89.00 191 TYR A N 1
ATOM 1465 C CA . TYR A 1 191 ? -8.678 3.971 24.873 1.00 89.00 191 TYR A CA 1
ATOM 1466 C C . TYR A 1 191 ? -8.477 4.463 23.431 1.00 89.00 191 TYR A C 1
ATOM 1468 O O . TYR A 1 191 ? -8.804 5.604 23.110 1.00 89.00 191 TYR A O 1
ATOM 1476 N N . ILE A 1 192 ? -7.948 3.600 22.562 1.00 81.12 192 ILE A N 1
ATOM 1477 C CA . ILE A 1 192 ? -7.823 3.864 21.122 1.00 81.12 192 ILE A CA 1
ATOM 1478 C C . ILE A 1 192 ? -9.212 3.789 20.479 1.00 81.12 192 ILE A C 1
ATOM 1480 O O . ILE A 1 192 ? -9.937 2.815 20.686 1.00 81.12 192 ILE A O 1
ATOM 1484 N N . THR A 1 193 ? -9.581 4.794 19.682 1.00 87.00 193 THR A N 1
ATOM 1485 C CA . THR A 1 193 ? -10.854 4.806 18.947 1.00 87.00 193 THR A CA 1
ATOM 1486 C C . THR A 1 193 ? -10.927 3.643 17.961 1.00 87.00 193 THR A C 1
ATOM 1488 O O . THR A 1 193 ? -10.031 3.459 17.135 1.00 87.00 193 THR A O 1
ATOM 1491 N N . LYS A 1 194 ? -12.025 2.883 17.993 1.00 90.25 194 LYS A N 1
ATOM 1492 C CA . LYS A 1 194 ? -12.247 1.751 17.082 1.00 90.25 194 LYS A CA 1
ATOM 1493 C C . LYS A 1 194 ? -13.366 2.048 16.094 1.00 90.25 194 LYS A C 1
ATOM 1495 O O . LYS A 1 194 ? -14.387 2.622 16.463 1.00 90.25 194 LYS A O 1
ATOM 1500 N N . LYS A 1 195 ? -13.170 1.622 14.845 1.00 89.62 195 LYS A N 1
ATOM 1501 C CA . LYS A 1 195 ? -14.157 1.694 13.763 1.00 89.62 195 LYS A CA 1
ATOM 1502 C C . LYS A 1 195 ? -14.560 0.285 13.336 1.00 89.62 195 LYS A C 1
ATOM 1504 O O . LYS A 1 195 ? -13.679 -0.543 13.110 1.00 89.62 195 LYS A O 1
ATOM 1509 N N . VAL A 1 196 ? -15.861 0.014 13.241 1.00 89.12 196 VAL A N 1
ATOM 1510 C CA . VAL A 1 196 ? -16.408 -1.302 12.872 1.00 89.12 196 VAL A CA 1
ATOM 1511 C C . VAL A 1 196 ? -17.484 -1.130 11.796 1.00 89.12 196 VAL A C 1
ATOM 1513 O O . VAL A 1 196 ? -18.476 -0.451 12.059 1.00 89.12 196 VAL A O 1
ATOM 1516 N N . PRO A 1 197 ? -17.317 -1.697 10.588 1.00 88.12 197 PRO A N 1
ATOM 1517 C CA . PRO A 1 197 ? -18.317 -1.573 9.530 1.00 88.12 197 PRO A CA 1
ATOM 1518 C C . PRO A 1 197 ? -19.624 -2.281 9.914 1.00 88.12 197 PRO A C 1
ATOM 1520 O O . PRO A 1 197 ? -19.603 -3.348 10.529 1.00 88.12 197 PRO A O 1
ATOM 1523 N N . LEU A 1 198 ? -20.758 -1.698 9.521 1.00 88.06 198 LEU A N 1
ATOM 1524 C CA . LEU A 1 198 ? -22.088 -2.279 9.696 1.00 88.06 198 LEU A CA 1
ATOM 1525 C C . LEU A 1 198 ? -22.577 -2.930 8.408 1.00 88.06 198 LEU A C 1
ATOM 1527 O O . LEU A 1 198 ? -22.523 -2.328 7.339 1.00 88.06 198 LEU A O 1
ATOM 1531 N N . ALA A 1 199 ? -23.132 -4.133 8.530 1.00 83.00 199 ALA A N 1
ATOM 1532 C CA . ALA A 1 199 ? -23.823 -4.805 7.434 1.00 83.00 199 ALA A CA 1
ATOM 1533 C C . ALA A 1 199 ? -25.274 -4.310 7.281 1.00 83.00 199 ALA A C 1
ATOM 1535 O O . ALA A 1 199 ? -25.836 -4.334 6.184 1.00 83.00 199 ALA A O 1
ATOM 1536 N N . SER A 1 200 ? -25.901 -3.871 8.381 1.00 88.25 200 SER A N 1
ATOM 1537 C CA . SER A 1 200 ? -27.259 -3.315 8.393 1.00 88.25 200 SER A CA 1
ATOM 1538 C C . SER A 1 200 ? -27.509 -2.424 9.618 1.00 88.25 200 SER A C 1
ATOM 1540 O O . SER A 1 200 ? -26.792 -2.517 10.611 1.00 88.25 200 SER A O 1
ATOM 1542 N N . TYR A 1 201 ? -28.569 -1.606 9.580 1.00 91.69 201 TYR A N 1
ATOM 1543 C CA . TYR A 1 201 ? -29.051 -0.842 10.744 1.00 91.69 201 TYR A CA 1
ATOM 1544 C C . TYR A 1 201 ? -29.885 -1.672 11.734 1.00 91.69 201 TYR A C 1
ATOM 1546 O O . TYR A 1 201 ? -30.396 -1.113 12.697 1.00 91.69 201 TYR A O 1
ATOM 1554 N N . LEU A 1 202 ? -30.029 -2.980 11.502 1.00 92.38 202 LEU A N 1
ATOM 1555 C CA . LEU A 1 202 ? -30.732 -3.929 12.375 1.00 92.38 202 LEU A CA 1
ATOM 1556 C C . LEU A 1 202 ? -29.766 -4.999 12.920 1.00 92.38 202 LEU A C 1
ATOM 1558 O O . LEU A 1 202 ? -30.147 -6.149 13.119 1.00 92.38 202 LEU A O 1
ATOM 1562 N N . GLN A 1 203 ? -28.479 -4.662 13.037 1.00 93.31 203 GLN A N 1
ATOM 1563 C CA . GLN A 1 203 ? -27.429 -5.609 13.396 1.00 93.31 203 GLN A CA 1
ATOM 1564 C C . GLN A 1 203 ? -27.245 -5.691 14.916 1.00 93.31 203 GLN A C 1
ATOM 1566 O O . GLN A 1 203 ? -26.981 -4.685 15.571 1.00 93.31 203 GLN A O 1
ATOM 1571 N N . GLU A 1 204 ? -27.312 -6.903 15.456 1.00 96.44 204 GLU A N 1
ATOM 1572 C CA . GLU A 1 204 ? -27.142 -7.192 16.884 1.00 96.44 204 GLU A CA 1
ATOM 1573 C C . GLU A 1 204 ? -25.829 -7.948 17.154 1.00 96.44 204 GLU A C 1
ATOM 1575 O O . GLU A 1 204 ? -25.088 -8.285 16.224 1.00 96.44 204 GLU A O 1
ATOM 1580 N N . ASP A 1 205 ? -25.528 -8.181 18.435 1.00 96.31 205 ASP A N 1
ATOM 1581 C CA . ASP A 1 205 ? -24.384 -8.969 18.922 1.00 96.31 205 ASP A CA 1
ATOM 1582 C C . ASP A 1 205 ? -23.003 -8.497 18.431 1.00 96.31 205 ASP A C 1
ATOM 1584 O O . ASP A 1 205 ? -22.034 -9.258 18.340 1.00 96.31 205 ASP A O 1
ATOM 1588 N N . ILE A 1 206 ? -22.873 -7.203 18.140 1.00 96.44 206 ILE A N 1
ATOM 1589 C CA . ILE A 1 206 ? -21.618 -6.630 17.659 1.00 96.44 206 ILE A CA 1
ATOM 1590 C C . ILE A 1 206 ? -20.595 -6.624 18.790 1.00 96.44 206 ILE A C 1
ATOM 1592 O O . ILE A 1 206 ? -20.813 -6.033 19.843 1.00 96.44 206 ILE A O 1
ATOM 1596 N N . THR A 1 207 ? -19.431 -7.224 18.565 1.00 96.25 207 THR A N 1
ATOM 1597 C CA . THR A 1 207 ? -18.323 -7.144 19.521 1.00 96.25 207 THR A CA 1
ATOM 1598 C C . THR A 1 207 ? -17.311 -6.103 19.063 1.00 96.25 207 THR A C 1
ATOM 1600 O O . THR A 1 207 ? -16.723 -6.228 17.991 1.00 96.25 207 THR A O 1
ATOM 1603 N N . ILE A 1 208 ? -17.077 -5.089 19.897 1.00 95.31 208 ILE A N 1
ATOM 1604 C CA . ILE A 1 208 ? -16.031 -4.084 19.693 1.00 95.31 208 ILE A CA 1
ATOM 1605 C C . ILE A 1 208 ? -14.975 -4.272 20.779 1.00 95.31 208 ILE A C 1
ATOM 1607 O O . ILE A 1 208 ? -15.280 -4.243 21.967 1.00 95.31 208 ILE A O 1
ATOM 1611 N N . VAL A 1 209 ? -13.720 -4.448 20.386 1.00 93.81 209 VAL A N 1
ATOM 1612 C CA . VAL A 1 209 ? -12.601 -4.550 21.329 1.00 93.81 209 VAL A CA 1
ATOM 1613 C C . VAL A 1 209 ? -11.838 -3.228 21.321 1.00 93.81 209 VAL A C 1
ATOM 1615 O O . VAL A 1 209 ? -11.417 -2.782 20.251 1.00 93.81 209 VAL A O 1
ATOM 1618 N N . LEU A 1 210 ? -11.697 -2.595 22.492 1.00 90.44 210 LEU A N 1
ATOM 1619 C CA . LEU A 1 210 ? -10.890 -1.386 22.671 1.00 90.44 210 LEU A CA 1
ATOM 1620 C C . LEU A 1 210 ? -9.605 -1.679 23.439 1.00 90.44 210 LEU A C 1
ATOM 1622 O O . LEU A 1 210 ? -9.607 -2.327 24.490 1.00 90.44 210 LEU A O 1
ATOM 1626 N N . ASP A 1 211 ? -8.530 -1.076 22.954 1.00 84.00 211 ASP A N 1
ATOM 1627 C CA . ASP A 1 211 ? -7.209 -1.125 23.563 1.00 84.00 211 ASP A CA 1
ATOM 1628 C C . ASP A 1 211 ? -6.979 0.111 24.437 1.00 84.00 211 ASP A C 1
ATOM 1630 O O . ASP A 1 211 ? -7.307 1.232 24.045 1.00 84.00 211 ASP A O 1
ATOM 1634 N N . SER A 1 212 ? -6.432 -0.082 25.639 1.00 83.75 212 SER A N 1
ATOM 1635 C CA . SER A 1 212 ? -6.114 1.015 26.564 1.00 83.75 212 SER A CA 1
ATOM 1636 C C . SER A 1 212 ? -4.893 1.809 26.087 1.00 83.75 212 SER A C 1
ATOM 1638 O O . SER A 1 212 ? -3.841 1.228 25.830 1.00 83.75 212 SER A O 1
ATOM 1640 N N . ILE A 1 213 ? -4.991 3.142 26.085 1.00 73.00 213 ILE A N 1
ATOM 1641 C CA . ILE A 1 213 ? -3.873 4.066 25.819 1.00 73.00 213 ILE A CA 1
ATOM 1642 C C . ILE A 1 213 ? -2.795 3.945 26.903 1.00 73.00 213 ILE A C 1
ATOM 1644 O O . ILE A 1 213 ? -1.624 4.154 26.614 1.00 73.00 213 ILE A O 1
ATOM 1648 N N . ALA A 1 214 ? -3.165 3.585 28.141 1.00 63.88 214 ALA A N 1
ATOM 1649 C CA . ALA A 1 214 ? -2.226 3.412 29.255 1.00 63.88 214 ALA A CA 1
ATOM 1650 C C . ALA A 1 214 ? -1.383 2.128 29.148 1.00 63.88 214 ALA A C 1
ATOM 1652 O O . ALA A 1 214 ? -0.476 1.923 29.952 1.00 63.88 214 ALA A O 1
ATOM 1653 N N . ASN A 1 215 ? -1.640 1.296 28.133 1.00 54.62 215 ASN A N 1
ATOM 1654 C CA . ASN A 1 215 ? -0.779 0.184 27.756 1.00 54.62 215 ASN A CA 1
ATOM 1655 C C . ASN A 1 215 ? -0.150 0.415 26.359 1.00 54.62 215 ASN A C 1
ATOM 1657 O O . ASN A 1 215 ? -0.281 -0.435 25.478 1.00 54.62 215 ASN A O 1
ATOM 1661 N N . PRO A 1 216 ? 0.579 1.534 26.131 1.00 50.97 216 PRO A N 1
ATOM 1662 C CA . PRO A 1 216 ? 1.250 1.806 24.854 1.00 50.97 216 PRO A CA 1
ATOM 1663 C C . PRO A 1 216 ? 2.435 0.852 24.616 1.00 50.97 216 PRO A C 1
ATOM 1665 O O . PRO A 1 216 ? 3.105 0.910 23.593 1.00 50.97 216 PRO A O 1
ATOM 1668 N N . ALA A 1 217 ? 2.693 -0.066 25.554 1.00 52.81 217 ALA A N 1
ATOM 1669 C CA . ALA A 1 217 ? 3.660 -1.141 25.413 1.00 52.81 217 ALA A CA 1
ATOM 1670 C C . ALA A 1 217 ? 3.315 -2.142 24.288 1.00 52.81 217 ALA A C 1
ATOM 1672 O O . ALA A 1 217 ? 4.202 -2.907 23.905 1.00 52.81 217 ALA A O 1
ATOM 1673 N N . LEU A 1 218 ? 2.086 -2.137 23.751 1.00 58.84 218 LEU A N 1
ATOM 1674 C CA . LEU A 1 218 ? 1.659 -3.041 22.673 1.00 58.84 218 LEU A CA 1
ATOM 1675 C C . LEU A 1 218 ? 1.701 -2.421 21.270 1.00 58.84 218 LEU A C 1
ATOM 1677 O O . LEU A 1 218 ? 2.078 -3.121 20.336 1.00 58.84 218 LEU A O 1
ATOM 1681 N N . ASN A 1 219 ? 1.411 -1.125 21.124 1.00 68.50 219 ASN A N 1
ATOM 1682 C CA . ASN A 1 219 ? 1.443 -0.448 19.828 1.00 68.50 219 ASN A CA 1
ATOM 1683 C C . ASN A 1 219 ? 2.691 0.424 19.740 1.00 68.50 219 ASN A C 1
ATOM 1685 O O . ASN A 1 219 ? 2.753 1.509 20.311 1.00 68.50 219 ASN A O 1
ATOM 1689 N N . LYS A 1 220 ? 3.721 -0.076 19.061 1.00 83.19 220 LYS A N 1
ATOM 1690 C CA . LYS A 1 220 ? 5.034 0.584 18.971 1.00 83.19 220 LYS A CA 1
ATOM 1691 C C . LYS A 1 220 ? 5.298 1.223 17.606 1.00 83.19 220 LYS A C 1
ATOM 1693 O O . LYS A 1 220 ? 6.396 1.725 17.389 1.00 83.19 220 LYS A O 1
ATOM 1698 N N . GLY A 1 221 ? 4.297 1.227 16.723 1.00 91.62 221 GLY A N 1
ATOM 1699 C CA . GLY A 1 221 ? 4.421 1.675 15.339 1.00 91.62 221 GLY A CA 1
ATOM 1700 C C . GLY A 1 221 ? 5.304 0.745 14.499 1.00 91.62 221 GLY A C 1
ATOM 1701 O O . GLY A 1 221 ? 6.355 0.279 14.925 1.00 91.62 221 GLY A O 1
ATOM 1702 N N . LEU A 1 222 ? 4.886 0.429 13.281 1.00 97.06 222 LEU A N 1
ATOM 1703 C CA . LEU A 1 222 ? 5.733 -0.233 12.293 1.00 97.06 222 LEU A CA 1
ATOM 1704 C C . LEU A 1 222 ? 6.743 0.753 11.678 1.00 97.06 222 LEU A C 1
ATOM 1706 O O . LEU A 1 222 ? 6.369 1.843 11.243 1.00 97.06 222 LEU A O 1
ATOM 1710 N N . THR A 1 223 ? 8.011 0.352 11.569 1.00 98.31 223 THR A N 1
ATOM 1711 C CA . THR A 1 223 ? 8.997 1.043 10.721 1.00 98.31 223 THR A CA 1
ATOM 1712 C C . THR A 1 223 ? 9.181 0.277 9.416 1.00 98.31 223 THR A C 1
ATOM 1714 O O . THR A 1 223 ? 9.494 -0.911 9.436 1.00 98.31 223 THR A O 1
ATOM 1717 N N . VAL A 1 224 ? 9.032 0.953 8.277 1.00 98.56 224 VAL A N 1
ATOM 1718 C CA . VAL A 1 224 ? 9.245 0.366 6.946 1.00 98.56 224 VAL A CA 1
ATOM 1719 C C . VAL A 1 224 ? 10.384 1.087 6.242 1.00 98.56 224 VAL A C 1
ATOM 1721 O O . VAL A 1 224 ? 10.332 2.299 6.066 1.00 98.56 224 VAL A O 1
ATOM 1724 N N . TYR A 1 225 ? 11.390 0.354 5.787 1.00 98.69 225 TYR A N 1
ATOM 1725 C CA . TYR A 1 225 ? 12.404 0.856 4.865 1.00 98.69 225 TYR A CA 1
ATOM 1726 C C . TYR A 1 225 ? 12.093 0.337 3.466 1.00 98.69 225 TYR A C 1
ATOM 1728 O O . TYR A 1 225 ? 12.172 -0.862 3.238 1.00 98.69 225 TYR A O 1
ATOM 1736 N N . PHE A 1 226 ? 11.751 1.213 2.527 1.00 98.56 226 PHE A N 1
ATOM 1737 C CA . PHE A 1 226 ? 11.568 0.858 1.124 1.00 98.56 226 PHE A CA 1
ATOM 1738 C C . PHE A 1 226 ? 12.774 1.298 0.295 1.00 98.56 226 PHE A C 1
ATOM 1740 O O . PHE A 1 226 ? 13.177 2.466 0.329 1.00 98.56 226 PHE A O 1
ATOM 1747 N N . ILE A 1 227 ? 13.324 0.369 -0.482 1.00 98.62 227 ILE A N 1
ATOM 1748 C CA . ILE A 1 227 ? 14.498 0.577 -1.326 1.00 98.62 227 ILE A CA 1
ATOM 1749 C C . ILE A 1 227 ? 14.157 0.138 -2.751 1.00 98.62 227 ILE A C 1
ATOM 1751 O O . ILE A 1 227 ? 13.739 -0.994 -2.992 1.00 98.62 227 ILE A O 1
ATOM 1755 N N . ARG A 1 228 ? 14.352 1.032 -3.723 1.00 97.94 228 ARG A N 1
ATOM 1756 C CA . ARG A 1 228 ? 14.328 0.657 -5.143 1.00 97.94 228 ARG A CA 1
ATOM 1757 C C . ARG A 1 228 ? 15.654 -0.014 -5.501 1.00 97.94 228 ARG A C 1
ATOM 1759 O O . ARG A 1 228 ? 16.696 0.451 -5.046 1.00 97.94 228 ARG A O 1
ATOM 1766 N N . HIS A 1 229 ? 15.630 -1.042 -6.350 1.00 98.38 229 HIS A N 1
ATOM 1767 C CA . HIS A 1 229 ? 16.855 -1.670 -6.865 1.00 98.38 229 HIS A CA 1
ATOM 1768 C C . HIS A 1 229 ? 17.875 -0.656 -7.430 1.00 98.38 229 HIS A C 1
ATOM 1770 O O . HIS A 1 229 ? 17.512 0.440 -7.875 1.00 98.38 229 HIS A O 1
ATOM 1776 N N . ALA A 1 230 ? 19.152 -1.031 -7.431 1.00 98.25 230 ALA A N 1
ATOM 1777 C CA . ALA A 1 230 ? 20.236 -0.260 -8.034 1.00 98.25 230 ALA A CA 1
ATOM 1778 C C . ALA A 1 230 ? 20.080 -0.128 -9.561 1.00 98.25 230 ALA A C 1
ATOM 1780 O O . ALA A 1 230 ? 19.245 -0.793 -10.179 1.00 98.25 230 ALA A O 1
ATOM 1781 N N . GLU A 1 231 ? 20.831 0.783 -10.171 1.00 97.94 231 GLU A N 1
ATOM 1782 C CA . GLU A 1 231 ? 20.774 1.033 -11.610 1.00 97.94 231 GLU A CA 1
ATOM 1783 C C . GLU A 1 231 ? 21.143 -0.214 -12.427 1.00 97.94 231 GLU A C 1
ATOM 1785 O O . GLU A 1 231 ? 22.136 -0.889 -12.163 1.00 97.94 231 GLU A O 1
ATOM 1790 N N . THR A 1 232 ? 20.329 -0.495 -13.444 1.00 97.38 232 THR A N 1
ATOM 1791 C CA . THR A 1 232 ? 20.544 -1.571 -14.420 1.00 97.38 232 THR A CA 1
ATOM 1792 C C . THR A 1 232 ? 20.938 -1.007 -15.782 1.00 97.38 232 THR A C 1
ATOM 1794 O O . THR A 1 232 ? 20.707 0.174 -16.059 1.00 97.38 232 THR A O 1
ATOM 1797 N N . VAL A 1 233 ? 21.486 -1.847 -16.661 1.00 96.56 233 VAL A N 1
ATOM 1798 C CA . VAL A 1 233 ? 21.803 -1.477 -18.052 1.00 96.56 233 VAL A CA 1
ATOM 1799 C C . VAL A 1 233 ? 20.560 -0.948 -18.774 1.00 96.56 233 VAL A C 1
ATOM 1801 O O . VAL A 1 233 ? 20.632 0.090 -19.437 1.00 96.56 233 VAL A O 1
ATOM 1804 N N . ALA A 1 234 ? 19.398 -1.577 -18.573 1.00 93.81 234 ALA A N 1
ATOM 1805 C CA . ALA A 1 234 ? 18.131 -1.101 -19.125 1.00 93.81 234 ALA A CA 1
ATOM 1806 C C . ALA A 1 234 ? 17.771 0.314 -18.629 1.00 93.81 234 ALA A C 1
ATOM 1808 O O . ALA A 1 234 ? 17.331 1.165 -19.402 1.00 93.81 234 ALA A O 1
ATOM 1809 N N . ASN A 1 235 ? 18.010 0.619 -17.345 1.00 93.12 235 ASN A N 1
ATOM 1810 C CA . ASN A 1 235 ? 17.779 1.966 -16.812 1.00 93.12 235 ASN A CA 1
ATOM 1811 C C . ASN A 1 235 ? 18.701 3.009 -17.457 1.00 93.12 235 ASN A C 1
ATOM 1813 O O . ASN A 1 235 ? 18.219 4.067 -17.858 1.00 93.12 235 ASN A O 1
ATOM 1817 N N . ALA A 1 236 ? 19.996 2.708 -17.568 1.00 95.06 236 ALA A N 1
ATOM 1818 C CA . ALA A 1 236 ? 20.988 3.632 -18.116 1.00 95.06 236 ALA A CA 1
ATOM 1819 C C . ALA A 1 236 ? 20.803 3.883 -19.623 1.00 95.06 236 ALA A C 1
ATOM 1821 O O . ALA A 1 236 ? 21.054 4.985 -20.108 1.00 95.06 236 ALA A O 1
ATOM 1822 N N . SER A 1 237 ? 20.333 2.876 -20.361 1.00 92.62 237 SER A N 1
ATOM 1823 C CA . SER A 1 237 ? 20.082 2.958 -21.805 1.00 92.62 237 SER A CA 1
ATOM 1824 C C . SER A 1 237 ? 18.708 3.536 -22.170 1.00 92.62 237 SER A C 1
ATOM 1826 O O . SER A 1 237 ? 18.447 3.787 -23.346 1.00 92.62 237 SER A O 1
ATOM 1828 N N . GLY A 1 238 ? 17.830 3.768 -21.188 1.00 88.00 238 GLY A N 1
ATOM 1829 C CA . GLY A 1 238 ? 16.463 4.242 -21.425 1.00 88.00 238 GLY A CA 1
ATOM 1830 C C . GLY A 1 238 ? 15.522 3.169 -21.982 1.00 88.00 238 GLY A C 1
ATOM 1831 O O . GLY A 1 238 ? 14.458 3.502 -22.500 1.00 88.00 238 GLY A O 1
ATOM 1832 N N . GLN A 1 239 ? 15.894 1.893 -21.875 1.00 85.06 239 GLN A N 1
ATOM 1833 C CA . GLN A 1 239 ? 15.000 0.778 -22.160 1.00 85.06 239 GLN A CA 1
ATOM 1834 C C . GLN A 1 239 ? 13.912 0.720 -21.073 1.00 85.06 239 GLN A C 1
ATOM 1836 O O . GLN A 1 239 ? 14.186 0.691 -19.867 1.00 85.06 239 GLN A O 1
ATOM 1841 N N . HIS A 1 240 ? 12.647 0.745 -21.485 1.00 74.94 240 HIS A N 1
ATOM 1842 C CA . HIS A 1 240 ? 11.491 0.740 -20.588 1.00 74.94 240 HIS A CA 1
ATOM 1843 C C . HIS A 1 240 ? 10.538 -0.399 -20.959 1.00 74.94 240 HIS A C 1
ATOM 1845 O O . HIS A 1 240 ? 10.507 -0.839 -22.099 1.00 74.94 240 HIS A O 1
ATOM 1851 N N . GLY A 1 241 ? 9.756 -0.896 -19.995 1.00 63.09 241 GLY A N 1
ATOM 1852 C CA . GLY A 1 241 ? 8.633 -1.801 -20.280 1.00 63.09 241 GLY A CA 1
ATOM 1853 C C . GLY A 1 241 ? 8.995 -3.152 -20.912 1.00 63.09 241 GLY A C 1
ATOM 1854 O O . GLY A 1 241 ? 8.140 -3.756 -21.550 1.00 63.09 241 GLY A O 1
ATOM 1855 N N . GLY A 1 242 ? 10.230 -3.630 -20.737 1.00 66.06 242 GLY A N 1
ATOM 1856 C CA . GLY A 1 242 ? 10.702 -4.870 -21.361 1.00 66.06 242 GLY A CA 1
ATOM 1857 C C . GLY A 1 242 ? 11.287 -4.696 -22.766 1.00 66.06 242 GLY A C 1
ATOM 1858 O O . GLY A 1 242 ? 11.568 -5.699 -23.414 1.00 66.06 242 GLY A O 1
ATOM 1859 N N . ASP A 1 243 ? 11.500 -3.460 -23.231 1.00 67.62 243 ASP A N 1
ATOM 1860 C CA . ASP A 1 243 ? 12.321 -3.207 -24.417 1.00 67.62 243 ASP A CA 1
ATOM 1861 C C . ASP A 1 243 ? 13.769 -3.664 -24.171 1.00 67.62 243 ASP A C 1
ATOM 1863 O O . ASP A 1 243 ? 14.297 -3.515 -23.068 1.00 67.62 243 ASP A O 1
ATOM 1867 N N . GLY A 1 244 ? 14.421 -4.190 -25.208 1.00 79.75 244 GLY A N 1
ATOM 1868 C CA . GLY A 1 244 ? 15.798 -4.684 -25.132 1.00 79.75 244 GLY A CA 1
ATOM 1869 C C . GLY A 1 244 ? 15.934 -6.135 -24.641 1.00 79.75 244 GLY A C 1
ATOM 1870 O O . GLY A 1 244 ? 14.937 -6.820 -24.403 1.00 79.75 244 GLY A O 1
ATOM 1871 N N . PRO A 1 245 ? 17.172 -6.646 -24.555 1.00 84.38 245 PRO A N 1
ATOM 1872 C CA . PRO A 1 245 ? 17.456 -7.975 -24.025 1.00 84.38 245 PRO A CA 1
ATOM 1873 C C . PRO A 1 245 ? 17.025 -8.107 -22.558 1.00 84.38 245 PRO A C 1
ATOM 1875 O O . PRO A 1 245 ? 17.233 -7.198 -21.757 1.00 84.38 245 PRO A O 1
ATOM 1878 N N . LEU A 1 246 ? 16.443 -9.249 -22.179 1.00 83.19 246 LEU A N 1
ATOM 1879 C CA . LEU A 1 246 ? 15.977 -9.483 -20.804 1.00 83.19 246 LEU A CA 1
ATOM 1880 C C . LEU A 1 246 ? 17.120 -9.370 -19.785 1.00 83.19 246 LEU A C 1
ATOM 1882 O O . LEU A 1 246 ? 16.912 -8.894 -18.671 1.00 83.19 246 LEU A O 1
ATOM 1886 N N . GLU A 1 247 ? 18.333 -9.757 -20.174 1.00 89.44 247 GLU A N 1
ATOM 1887 C CA . GLU A 1 247 ? 19.535 -9.639 -19.355 1.00 89.44 247 GLU A CA 1
ATOM 1888 C C . GLU A 1 247 ? 19.890 -8.190 -18.985 1.00 89.44 247 GLU A C 1
ATOM 1890 O O . GLU A 1 247 ? 20.418 -7.965 -17.892 1.00 89.44 247 GLU A O 1
ATOM 1895 N N . ASP A 1 248 ? 19.555 -7.200 -19.820 1.00 92.31 248 ASP A N 1
ATOM 1896 C CA . ASP A 1 248 ? 19.833 -5.785 -19.540 1.00 92.31 248 ASP A CA 1
ATOM 1897 C C . ASP A 1 248 ? 18.991 -5.277 -18.363 1.00 92.31 248 ASP A C 1
ATOM 1899 O O . ASP A 1 248 ? 19.422 -4.396 -17.610 1.00 92.31 248 ASP A O 1
ATOM 1903 N N . HIS A 1 249 ? 17.808 -5.866 -18.157 1.00 91.19 249 HIS A N 1
ATOM 1904 C CA . HIS A 1 249 ? 16.928 -5.543 -17.033 1.00 91.19 249 HIS A CA 1
ATOM 1905 C C . HIS A 1 249 ? 17.452 -6.087 -15.708 1.00 91.19 249 HIS A C 1
ATOM 1907 O O . HIS A 1 249 ? 17.043 -5.586 -14.671 1.00 91.19 249 HIS A O 1
ATOM 1913 N N . ASP A 1 250 ? 18.355 -7.068 -15.702 1.00 94.81 250 ASP A N 1
ATOM 1914 C CA . ASP A 1 250 ? 18.886 -7.675 -14.472 1.00 94.81 250 ASP A CA 1
ATOM 1915 C C . ASP A 1 250 ? 20.406 -7.522 -14.296 1.00 94.81 250 ASP A C 1
ATOM 1917 O O . ASP A 1 250 ? 20.975 -7.945 -13.279 1.00 94.81 250 ASP A O 1
ATOM 1921 N N . THR A 1 251 ? 21.076 -6.885 -15.253 1.00 96.50 251 THR A N 1
ATOM 1922 C CA . THR A 1 251 ? 22.503 -6.554 -15.190 1.00 96.50 251 THR A CA 1
ATOM 1923 C C . THR A 1 251 ? 22.682 -5.162 -14.600 1.00 96.50 251 THR A C 1
ATOM 1925 O O . THR A 1 251 ? 22.150 -4.188 -15.132 1.00 96.50 251 THR A O 1
ATOM 1928 N N . LEU A 1 252 ? 23.417 -5.062 -13.489 1.00 98.06 252 LEU A N 1
ATOM 1929 C CA . LEU A 1 252 ? 23.764 -3.778 -12.881 1.00 98.06 252 LEU A CA 1
ATOM 1930 C C . LEU A 1 252 ? 24.841 -3.077 -13.718 1.00 98.06 252 LEU A C 1
ATOM 1932 O O . LEU A 1 252 ? 25.721 -3.728 -14.281 1.00 98.06 252 LEU A O 1
ATOM 1936 N N . THR A 1 253 ? 24.771 -1.750 -13.807 1.00 98.00 253 THR A N 1
ATOM 1937 C CA . THR A 1 253 ? 25.867 -0.943 -14.369 1.00 98.00 253 THR A CA 1
ATOM 1938 C C . THR A 1 253 ? 27.007 -0.817 -13.355 1.00 98.00 253 THR A C 1
ATOM 1940 O O . THR A 1 253 ? 26.840 -1.143 -12.182 1.00 98.00 253 THR A O 1
ATOM 1943 N N . GLU A 1 254 ? 28.155 -0.267 -13.761 1.00 98.06 254 GLU A N 1
ATOM 1944 C CA . GLU A 1 254 ? 29.222 0.104 -12.814 1.00 98.06 254 GLU A CA 1
ATOM 1945 C C . GLU A 1 254 ? 28.706 1.065 -11.724 1.00 98.06 254 GLU A C 1
ATOM 1947 O O . GLU A 1 254 ? 29.016 0.912 -10.541 1.00 98.06 254 GLU A O 1
ATOM 1952 N N . LEU A 1 255 ? 27.846 2.018 -12.107 1.00 97.69 255 LEU A N 1
ATOM 1953 C CA . LEU A 1 255 ? 27.170 2.894 -11.155 1.00 97.69 255 LEU A CA 1
ATOM 1954 C C . LEU A 1 255 ? 26.213 2.108 -10.247 1.00 97.69 255 LEU A C 1
ATOM 1956 O O . LEU A 1 255 ? 26.161 2.385 -9.051 1.00 97.69 255 LEU A O 1
ATOM 1960 N N . GLY A 1 256 ? 25.484 1.130 -10.786 1.00 98.44 256 GLY A N 1
ATOM 1961 C CA . GLY A 1 256 ? 24.631 0.224 -10.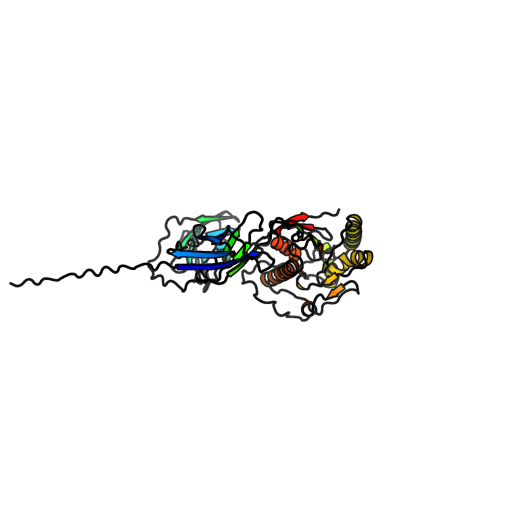022 1.00 98.44 256 GLY A CA 1
ATOM 1962 C C . GLY A 1 256 ? 25.403 -0.568 -8.965 1.00 98.44 256 GLY A C 1
ATOM 1963 O O . GLY A 1 256 ? 25.000 -0.589 -7.808 1.00 98.44 256 GLY A O 1
ATOM 1964 N N . GLU A 1 257 ? 26.551 -1.145 -9.314 1.00 98.50 257 GLU A N 1
ATOM 1965 C CA . GLU A 1 257 ? 27.407 -1.865 -8.359 1.00 98.50 257 GLU A CA 1
ATOM 1966 C C . GLU A 1 257 ? 27.926 -0.933 -7.251 1.00 98.50 257 GLU A C 1
ATOM 1968 O O . GLU A 1 257 ? 27.857 -1.257 -6.063 1.00 98.50 257 GLU A O 1
ATOM 1973 N N . LYS A 1 258 ? 28.353 0.287 -7.609 1.00 98.31 258 LYS A N 1
ATOM 1974 C CA . LYS A 1 258 ? 28.733 1.307 -6.621 1.00 98.31 258 LYS A CA 1
ATOM 1975 C C . LYS A 1 258 ? 27.561 1.685 -5.708 1.00 98.31 258 LYS A C 1
ATOM 1977 O O . LYS A 1 258 ? 27.743 1.814 -4.502 1.00 98.31 258 LYS A O 1
ATOM 1982 N N . GLN A 1 259 ? 26.359 1.837 -6.260 1.00 98.44 259 GLN A N 1
ATOM 1983 C CA . GLN A 1 259 ? 25.141 2.108 -5.493 1.00 98.44 259 GLN A CA 1
ATOM 1984 C C . GLN A 1 259 ? 24.820 0.990 -4.492 1.00 98.44 259 GLN A C 1
ATOM 1986 O O . GLN A 1 259 ? 24.371 1.286 -3.386 1.00 98.44 259 GLN A O 1
ATOM 1991 N N . VAL A 1 260 ? 25.047 -0.275 -4.856 1.00 98.69 260 VAL A N 1
ATOM 1992 C CA . VAL A 1 260 ? 24.870 -1.422 -3.952 1.00 98.69 260 VAL A CA 1
ATOM 1993 C C . VAL A 1 260 ? 25.850 -1.358 -2.784 1.00 98.69 260 VAL A C 1
ATOM 1995 O O . VAL A 1 260 ? 25.450 -1.538 -1.631 1.00 98.69 260 VAL A O 1
ATOM 1998 N N . GLU A 1 261 ? 27.116 -1.060 -3.061 1.00 98.44 261 GLU A N 1
ATOM 1999 C CA . GLU A 1 261 ? 28.140 -0.917 -2.026 1.00 98.44 261 GLU A CA 1
ATOM 2000 C C . GLU A 1 261 ? 27.849 0.271 -1.092 1.00 98.44 261 GLU A C 1
ATOM 2002 O O . GLU A 1 261 ? 27.859 0.115 0.132 1.00 98.44 261 GLU A O 1
ATOM 2007 N N . ASP A 1 262 ? 27.502 1.432 -1.657 1.00 98.31 262 ASP A N 1
ATOM 2008 C CA . ASP A 1 262 ? 27.131 2.634 -0.901 1.00 98.31 262 ASP A CA 1
ATOM 2009 C C . ASP A 1 262 ? 25.883 2.375 -0.027 1.00 98.31 262 ASP A C 1
ATOM 2011 O O . ASP A 1 262 ? 25.840 2.770 1.142 1.00 98.31 262 ASP A O 1
ATOM 2015 N N . LEU A 1 263 ? 24.881 1.656 -0.554 1.00 98.62 263 LEU A N 1
ATOM 2016 C CA . LEU A 1 263 ? 23.698 1.233 0.198 1.00 98.62 263 LEU A CA 1
ATOM 2017 C C . LEU A 1 263 ? 24.068 0.307 1.364 1.00 98.62 263 LEU A C 1
ATOM 2019 O O . LEU A 1 263 ? 23.625 0.544 2.487 1.00 98.62 263 LEU A O 1
ATOM 2023 N N . LYS A 1 264 ? 24.873 -0.734 1.123 1.00 98.50 264 LYS A N 1
ATOM 2024 C CA . LYS A 1 264 ? 25.319 -1.671 2.166 1.00 98.50 264 LYS A CA 1
ATOM 2025 C C . LYS A 1 264 ? 26.008 -0.927 3.310 1.00 98.50 264 LYS A C 1
ATOM 2027 O O . LYS A 1 264 ? 25.665 -1.156 4.470 1.00 98.50 264 LYS A O 1
ATOM 2032 N N . ASN A 1 265 ? 26.947 -0.038 2.984 1.00 98.31 265 ASN A N 1
ATOM 2033 C CA . ASN A 1 265 ? 27.703 0.721 3.979 1.00 98.31 265 ASN A CA 1
ATOM 2034 C C . ASN A 1 265 ? 26.777 1.624 4.797 1.00 98.31 265 ASN A C 1
ATOM 2036 O O . ASN A 1 265 ? 26.792 1.539 6.022 1.00 98.31 265 ASN A O 1
ATOM 2040 N N . TYR A 1 266 ? 25.872 2.357 4.140 1.00 98.38 266 TYR A N 1
ATOM 2041 C CA . TYR A 1 266 ? 24.858 3.160 4.826 1.00 98.38 266 TYR A CA 1
ATOM 2042 C C . TYR A 1 266 ? 24.003 2.330 5.800 1.00 98.38 266 TYR A C 1
ATOM 2044 O O . TYR A 1 266 ? 23.831 2.710 6.955 1.00 98.38 266 TYR A O 1
ATOM 2052 N N . LEU A 1 267 ? 23.482 1.173 5.370 1.00 98.38 267 LEU A N 1
ATOM 2053 C CA . LEU A 1 267 ? 22.633 0.331 6.222 1.00 98.38 267 LEU A CA 1
ATOM 2054 C C . LEU A 1 267 ? 23.385 -0.217 7.452 1.00 98.38 267 LEU A C 1
ATOM 2056 O O . LEU A 1 267 ? 22.786 -0.387 8.519 1.00 98.38 267 LEU A O 1
ATOM 2060 N N . ILE A 1 268 ? 24.684 -0.504 7.314 1.00 98.12 268 ILE A N 1
ATOM 2061 C CA . ILE A 1 268 ? 25.546 -0.958 8.414 1.00 98.12 268 ILE A CA 1
ATOM 2062 C C . ILE A 1 268 ? 25.862 0.195 9.370 1.00 98.12 268 ILE A C 1
ATOM 2064 O O . ILE A 1 268 ? 25.707 0.018 10.580 1.00 98.12 268 ILE A O 1
ATOM 2068 N N . GLU A 1 269 ? 26.274 1.348 8.839 1.00 97.94 269 GLU A N 1
ATOM 2069 C CA . GLU A 1 269 ? 26.648 2.548 9.599 1.00 97.94 269 GLU A CA 1
ATOM 2070 C C . GLU A 1 269 ? 25.475 3.092 10.421 1.00 97.94 269 GLU A C 1
ATOM 2072 O O . GLU A 1 269 ? 25.628 3.365 11.610 1.00 97.94 269 GLU A O 1
ATOM 2077 N N . GLU A 1 270 ? 24.276 3.137 9.835 1.00 97.75 270 GLU A N 1
ATOM 2078 C CA . GLU A 1 270 ? 23.037 3.528 10.524 1.00 97.75 270 GLU A CA 1
ATOM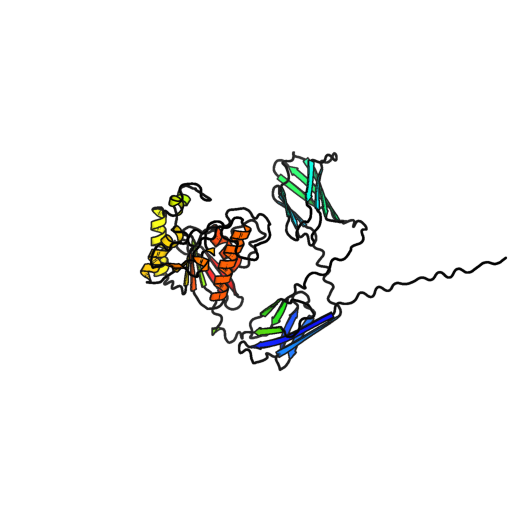 2079 C C . GLU A 1 270 ? 22.496 2.436 11.463 1.00 97.75 270 GLU A C 1
ATOM 2081 O O . GLU A 1 270 ? 21.429 2.584 12.062 1.00 97.75 270 GLU A O 1
ATOM 2086 N N . ASN A 1 271 ? 23.213 1.314 11.591 1.00 97.44 271 ASN A N 1
ATOM 2087 C CA . ASN A 1 271 ? 22.849 0.175 12.425 1.00 97.44 271 ASN A CA 1
ATOM 2088 C C . ASN A 1 271 ? 21.408 -0.316 12.176 1.00 97.44 271 ASN A C 1
ATOM 2090 O O . ASN A 1 271 ? 20.676 -0.669 13.105 1.00 97.44 271 ASN A O 1
ATOM 2094 N N . ILE A 1 272 ? 20.983 -0.354 10.911 1.00 97.62 272 ILE A N 1
ATOM 2095 C CA . ILE A 1 272 ? 19.643 -0.821 10.554 1.00 97.62 272 ILE A CA 1
ATOM 2096 C C . ILE A 1 272 ? 19.599 -2.344 10.731 1.00 97.62 272 ILE A C 1
ATOM 2098 O O . ILE A 1 272 ? 20.417 -3.085 10.179 1.00 97.62 272 ILE A O 1
ATOM 2102 N N . ARG A 1 273 ? 18.656 -2.817 11.551 1.00 97.31 273 ARG A N 1
ATOM 2103 C CA . ARG A 1 273 ? 18.456 -4.235 11.887 1.00 97.31 273 ARG A CA 1
ATOM 2104 C C . ARG A 1 273 ? 16.992 -4.609 11.651 1.00 97.31 273 ARG A C 1
ATOM 2106 O O . ARG A 1 273 ? 16.180 -4.462 12.561 1.00 97.31 273 ARG A O 1
ATOM 2113 N N . PRO A 1 274 ? 16.630 -5.012 10.423 1.00 98.12 274 PRO A N 1
ATOM 2114 C CA . PRO A 1 274 ? 15.257 -5.372 10.119 1.00 98.12 274 PRO A CA 1
ATOM 2115 C C . PRO A 1 274 ? 14.891 -6.718 10.756 1.00 98.12 274 PRO A C 1
ATOM 2117 O O . PRO A 1 274 ? 15.679 -7.660 10.736 1.00 98.12 274 PRO A O 1
ATOM 2120 N N . ASP A 1 275 ? 13.669 -6.817 11.272 1.00 98.38 275 ASP A N 1
ATOM 2121 C CA . ASP A 1 275 ? 13.048 -8.075 11.692 1.00 98.38 275 ASP A CA 1
ATOM 2122 C C . ASP A 1 275 ? 12.639 -8.940 10.488 1.00 98.38 275 ASP A C 1
ATOM 2124 O O . ASP A 1 275 ? 12.511 -10.156 10.607 1.00 98.38 275 ASP A O 1
ATOM 2128 N N . LEU A 1 276 ? 12.429 -8.310 9.328 1.00 98.62 276 LEU A N 1
ATOM 2129 C CA . LEU A 1 276 ? 12.162 -8.965 8.052 1.00 98.62 276 LEU A CA 1
ATOM 2130 C C . LEU A 1 276 ? 12.775 -8.159 6.906 1.00 98.62 276 LEU A C 1
ATOM 2132 O O . LEU A 1 276 ? 12.603 -6.941 6.839 1.00 98.62 276 LEU A O 1
ATOM 2136 N N . VAL A 1 277 ? 13.395 -8.857 5.955 1.00 98.81 277 VAL A N 1
ATOM 2137 C CA . VAL A 1 277 ? 13.691 -8.319 4.624 1.00 98.81 277 VAL A CA 1
ATOM 2138 C C . VAL A 1 277 ? 12.780 -9.007 3.611 1.00 98.81 277 VAL A C 1
ATOM 2140 O O . VAL A 1 277 ? 12.853 -10.221 3.459 1.00 98.81 277 VAL A O 1
ATOM 2143 N N . ALA A 1 278 ? 11.927 -8.248 2.930 1.00 98.75 278 ALA A N 1
ATOM 2144 C CA . ALA A 1 278 ? 11.103 -8.712 1.820 1.00 98.75 278 ALA A CA 1
ATOM 2145 C C . ALA A 1 278 ? 11.662 -8.172 0.499 1.00 98.75 278 ALA A C 1
ATOM 2147 O O . ALA A 1 278 ? 12.035 -7.001 0.401 1.00 98.75 278 ALA A O 1
ATOM 2148 N N . VAL A 1 279 ? 11.726 -9.008 -0.531 1.00 98.69 279 VAL A N 1
ATOM 2149 C CA . VAL A 1 279 ? 12.325 -8.650 -1.820 1.00 98.69 279 VAL A CA 1
ATOM 2150 C C . VAL A 1 279 ? 11.455 -9.116 -2.982 1.00 98.69 279 VAL A C 1
ATOM 2152 O O . VAL A 1 279 ? 10.845 -10.182 -2.942 1.00 98.69 279 VAL A O 1
ATOM 2155 N N . SER A 1 280 ? 11.395 -8.304 -4.033 1.00 97.81 280 SER A N 1
ATOM 2156 C CA . SER A 1 280 ? 10.832 -8.698 -5.327 1.00 97.81 280 SER A CA 1
ATOM 2157 C C . SER A 1 280 ? 11.545 -9.926 -5.908 1.00 97.81 280 SER A C 1
ATOM 2159 O O . SER A 1 280 ? 12.756 -10.077 -5.718 1.00 97.81 280 SER A O 1
ATOM 2161 N N . PRO A 1 281 ? 10.843 -10.771 -6.686 1.00 96.81 281 PRO A N 1
ATOM 2162 C CA . PRO A 1 281 ? 11.447 -11.943 -7.311 1.00 96.81 281 PRO A CA 1
ATOM 2163 C C . PRO A 1 281 ? 12.503 -11.608 -8.379 1.00 96.81 281 PRO A C 1
ATOM 2165 O O . PRO A 1 281 ? 13.310 -12.468 -8.712 1.00 96.81 281 PRO A O 1
ATOM 2168 N N . SER A 1 282 ? 12.544 -10.382 -8.912 1.00 95.69 282 SER A N 1
ATOM 2169 C CA . SER A 1 282 ? 13.525 -9.976 -9.935 1.00 95.69 282 SER A CA 1
ATOM 2170 C C . SER A 1 282 ? 14.984 -10.101 -9.476 1.00 95.69 282 SER A C 1
ATOM 2172 O O . SER A 1 282 ? 15.318 -9.746 -8.344 1.00 95.69 282 SER A O 1
ATOM 2174 N N . LEU A 1 283 ? 15.889 -10.501 -10.371 1.00 96.88 283 LEU A N 1
ATOM 2175 C CA . LEU A 1 283 ? 17.296 -10.683 -10.017 1.00 96.88 283 LEU A CA 1
ATOM 2176 C C . LEU A 1 283 ? 17.973 -9.356 -9.629 1.00 96.88 283 LEU A C 1
ATOM 2178 O O . LEU A 1 283 ? 18.734 -9.327 -8.663 1.00 96.88 283 LEU A O 1
ATOM 2182 N N . ARG A 1 284 ? 17.644 -8.231 -10.284 1.00 97.56 284 ARG A N 1
ATOM 2183 C CA . ARG A 1 284 ? 18.162 -6.897 -9.905 1.00 97.56 284 ARG A CA 1
ATOM 2184 C C . ARG A 1 284 ? 17.875 -6.497 -8.452 1.00 97.56 284 ARG A C 1
ATOM 2186 O O . ARG A 1 284 ? 18.725 -5.885 -7.807 1.00 97.56 284 ARG A O 1
ATOM 2193 N N . THR A 1 285 ? 16.703 -6.840 -7.909 1.00 98.31 285 THR A N 1
ATOM 2194 C CA . THR A 1 285 ? 16.343 -6.512 -6.516 1.00 98.31 285 THR A CA 1
ATOM 2195 C C . THR A 1 285 ? 17.084 -7.410 -5.537 1.00 98.31 285 THR A C 1
ATOM 2197 O O . THR A 1 285 ? 17.551 -6.922 -4.512 1.00 98.31 285 THR A O 1
ATOM 2200 N N . GLN A 1 286 ? 17.260 -8.690 -5.879 1.00 98.56 286 GLN A N 1
ATOM 2201 C CA . GLN A 1 286 ? 18.060 -9.624 -5.087 1.00 98.56 286 GLN A CA 1
ATOM 2202 C C . GLN A 1 286 ? 19.540 -9.188 -5.050 1.00 98.56 286 GLN A C 1
ATOM 2204 O O . GLN A 1 286 ? 20.083 -8.980 -3.965 1.00 98.56 286 GLN A O 1
ATOM 2209 N N . LYS A 1 287 ? 20.157 -8.907 -6.211 1.00 98.62 287 LYS A N 1
ATOM 2210 C CA . LYS A 1 287 ? 21.540 -8.393 -6.314 1.00 98.62 287 LYS A CA 1
ATOM 2211 C C . LYS A 1 287 ? 21.753 -7.123 -5.492 1.00 98.62 287 LYS A C 1
ATOM 2213 O O . LYS A 1 287 ? 22.781 -6.978 -4.842 1.00 98.62 287 LYS A O 1
ATOM 2218 N N . THR A 1 288 ? 20.759 -6.229 -5.480 1.00 98.75 288 THR A N 1
ATOM 2219 C CA . THR A 1 288 ? 20.860 -4.948 -4.768 1.00 98.75 288 THR A CA 1
ATOM 2220 C C . THR A 1 288 ? 21.060 -5.115 -3.260 1.00 98.75 288 THR A C 1
ATOM 2222 O O . THR A 1 288 ? 21.753 -4.308 -2.649 1.00 98.75 288 THR A O 1
ATOM 2225 N N . ILE A 1 289 ? 20.445 -6.127 -2.640 1.00 98.75 289 ILE A N 1
ATOM 2226 C CA . ILE A 1 289 ? 20.453 -6.271 -1.177 1.00 98.75 289 ILE A CA 1
ATOM 2227 C C . ILE A 1 289 ? 21.356 -7.396 -0.669 1.00 98.75 289 ILE A C 1
ATOM 2229 O O . ILE A 1 289 ? 21.713 -7.409 0.508 1.00 98.75 289 ILE A O 1
ATOM 2233 N N . GLU A 1 290 ? 21.762 -8.326 -1.536 1.00 98.75 290 GLU A N 1
ATOM 2234 C CA . GLU A 1 290 ? 22.532 -9.506 -1.138 1.00 98.75 290 GLU A CA 1
ATOM 2235 C C . GLU A 1 290 ? 23.801 -9.175 -0.322 1.00 98.75 290 GLU A C 1
ATOM 2237 O O . GLU A 1 290 ? 24.007 -9.823 0.711 1.00 98.75 290 GLU A O 1
ATOM 2242 N N . PRO A 1 291 ? 24.624 -8.164 -0.674 1.00 98.81 291 PRO A N 1
ATOM 2243 C CA . PRO A 1 291 ? 25.814 -7.844 0.118 1.00 98.81 291 PRO A CA 1
ATOM 2244 C C . PRO A 1 291 ? 25.499 -7.455 1.568 1.00 98.81 291 PRO A C 1
ATOM 2246 O O . PRO A 1 291 ? 26.235 -7.834 2.479 1.00 98.81 291 PRO A O 1
ATOM 2249 N N . PHE A 1 292 ? 24.382 -6.759 1.804 1.00 98.75 292 PHE A N 1
ATOM 2250 C CA . PHE A 1 292 ? 23.914 -6.422 3.150 1.00 98.75 292 PHE A CA 1
ATOM 2251 C C . PHE A 1 292 ? 23.429 -7.660 3.915 1.00 98.75 292 PHE A C 1
ATOM 2253 O O . PHE A 1 292 ? 23.791 -7.846 5.078 1.00 98.75 292 PHE A O 1
ATOM 2260 N N . LEU A 1 293 ? 22.673 -8.546 3.254 1.00 98.75 293 LEU A N 1
ATOM 2261 C CA . LEU A 1 293 ? 22.209 -9.804 3.851 1.00 98.75 293 LEU A CA 1
ATOM 2262 C C . LEU A 1 293 ? 23.384 -10.679 4.302 1.00 98.75 293 LEU A C 1
ATOM 2264 O O . LEU A 1 293 ? 23.387 -11.176 5.429 1.00 98.75 293 LEU A O 1
ATOM 2268 N N . LYS A 1 294 ? 24.408 -10.816 3.449 1.00 98.56 294 LYS A N 1
ATOM 2269 C CA . LYS A 1 294 ? 25.640 -11.558 3.754 1.00 98.56 294 LYS A CA 1
ATOM 2270 C C . LYS A 1 294 ? 26.411 -10.927 4.912 1.00 98.56 294 LYS A C 1
ATOM 2272 O O . LYS A 1 294 ? 26.835 -11.649 5.809 1.00 98.56 294 LYS A O 1
ATOM 2277 N N . ALA A 1 295 ? 26.549 -9.599 4.930 1.00 98.25 295 ALA A N 1
ATOM 2278 C CA . ALA A 1 295 ? 27.275 -8.889 5.983 1.00 98.25 295 ALA A CA 1
ATOM 2279 C C . ALA A 1 295 ? 26.657 -9.078 7.380 1.00 98.25 295 ALA A C 1
ATOM 2281 O O . ALA A 1 295 ? 27.387 -9.142 8.367 1.00 98.25 295 ALA A O 1
ATOM 2282 N N . LEU A 1 296 ? 25.327 -9.191 7.472 1.00 97.88 296 LEU A N 1
ATOM 2283 C CA . LEU A 1 296 ? 24.621 -9.420 8.738 1.00 97.88 296 LEU A CA 1
ATOM 2284 C C . LEU A 1 296 ? 24.256 -10.888 8.998 1.00 97.88 296 LEU A C 1
ATOM 2286 O O . LEU A 1 296 ? 23.696 -11.187 10.051 1.00 97.88 296 LEU A O 1
ATOM 2290 N N . ASN A 1 297 ? 24.564 -11.795 8.067 1.00 98.19 297 ASN A N 1
ATOM 2291 C CA . ASN A 1 297 ? 24.155 -13.200 8.106 1.00 98.19 297 ASN A CA 1
ATOM 2292 C C . ASN A 1 297 ? 22.638 -13.382 8.341 1.00 98.19 297 ASN A C 1
ATOM 2294 O O . ASN A 1 297 ? 22.204 -14.168 9.186 1.00 98.19 297 ASN A O 1
ATOM 2298 N N . ILE A 1 298 ? 21.825 -12.628 7.599 1.00 98.19 298 ILE A N 1
ATOM 2299 C CA . ILE A 1 298 ? 20.357 -12.713 7.622 1.00 98.19 298 ILE A CA 1
ATOM 2300 C C . ILE A 1 298 ? 19.821 -13.147 6.255 1.00 98.19 298 ILE A C 1
ATOM 2302 O O . ILE A 1 298 ? 20.537 -13.130 5.254 1.00 98.19 298 ILE A O 1
ATOM 2306 N N . LYS A 1 299 ? 18.547 -13.544 6.211 1.00 98.69 299 LYS A N 1
ATOM 2307 C CA . LYS A 1 299 ? 17.867 -13.966 4.980 1.00 98.69 299 LYS A CA 1
ATOM 2308 C C . LYS A 1 299 ? 16.752 -13.000 4.598 1.00 98.69 299 LYS A C 1
ATOM 2310 O O . LYS A 1 299 ? 16.173 -12.348 5.465 1.00 98.69 299 LYS A O 1
ATOM 2315 N N . ALA A 1 300 ? 16.442 -12.955 3.308 1.00 98.75 300 ALA A N 1
ATOM 2316 C CA . ALA A 1 300 ? 15.295 -12.243 2.766 1.00 98.75 300 ALA A CA 1
ATOM 2317 C C . ALA A 1 300 ? 14.221 -13.209 2.252 1.00 98.75 300 ALA A C 1
ATOM 2319 O O . ALA A 1 300 ? 14.517 -14.249 1.662 1.00 98.75 300 ALA A O 1
ATOM 2320 N N . GLU A 1 301 ? 12.966 -12.832 2.456 1.00 98.62 301 GLU A N 1
ATOM 2321 C CA . GLU A 1 301 ? 11.786 -13.477 1.895 1.00 98.62 301 GLU A CA 1
ATOM 2322 C C . GLU A 1 301 ? 11.476 -12.895 0.509 1.00 98.62 301 GLU A C 1
ATOM 2324 O O . GLU A 1 301 ? 11.323 -11.683 0.359 1.00 98.62 301 GLU A O 1
ATOM 2329 N N . ILE A 1 302 ? 11.328 -13.745 -0.507 1.00 98.44 302 ILE A N 1
ATOM 2330 C CA . ILE A 1 302 ? 10.840 -13.324 -1.822 1.00 98.44 302 ILE A CA 1
ATOM 2331 C C . ILE A 1 302 ? 9.312 -13.250 -1.790 1.00 98.44 302 ILE A C 1
ATOM 2333 O O . ILE A 1 302 ? 8.648 -14.254 -1.516 1.00 98.44 302 ILE A O 1
ATOM 2337 N N . TRP A 1 303 ? 8.766 -12.068 -2.081 1.00 97.81 303 TRP A N 1
ATOM 2338 C CA . TRP A 1 303 ? 7.327 -11.812 -2.198 1.00 97.81 303 TRP A CA 1
ATOM 2339 C C . TRP A 1 303 ? 6.994 -11.486 -3.653 1.00 97.81 303 TRP A C 1
ATOM 2341 O O . TRP A 1 303 ? 7.471 -10.489 -4.202 1.00 97.81 303 TRP A O 1
ATOM 2351 N N . VAL A 1 304 ? 6.177 -12.317 -4.298 1.00 95.38 304 VAL A N 1
ATOM 2352 C CA . VAL A 1 304 ? 5.901 -12.190 -5.742 1.00 95.38 304 VAL A CA 1
ATOM 2353 C C . VAL A 1 304 ? 5.060 -10.964 -6.080 1.00 95.38 304 VAL A C 1
ATOM 2355 O O . VAL A 1 304 ? 5.145 -10.444 -7.189 1.00 95.38 304 VAL A O 1
ATOM 2358 N N . GLU A 1 305 ? 4.311 -10.455 -5.107 1.00 95.88 305 GLU A N 1
ATOM 2359 C CA . GLU A 1 305 ? 3.518 -9.231 -5.198 1.00 95.88 305 GLU A CA 1
ATOM 2360 C C . GLU A 1 305 ? 4.375 -7.962 -5.328 1.00 95.88 305 GLU A C 1
ATOM 2362 O O . GLU A 1 305 ? 3.895 -6.918 -5.771 1.00 95.88 305 GLU A O 1
ATOM 2367 N N . LEU A 1 306 ? 5.658 -8.042 -4.958 1.00 96.50 306 LEU A N 1
ATOM 2368 C CA . LEU A 1 306 ? 6.615 -6.943 -5.097 1.00 96.50 306 LEU A CA 1
ATOM 2369 C C . LEU A 1 306 ? 7.221 -6.853 -6.503 1.00 96.50 306 LEU A C 1
ATOM 2371 O O . LEU A 1 306 ? 8.049 -5.973 -6.739 1.00 96.50 306 LEU A O 1
ATOM 2375 N N . ASN A 1 307 ? 6.847 -7.745 -7.427 1.00 94.25 307 ASN A N 1
ATOM 2376 C CA . ASN A 1 307 ? 7.320 -7.693 -8.808 1.00 94.25 307 ASN A CA 1
ATOM 2377 C C . ASN A 1 307 ? 6.976 -6.346 -9.475 1.00 94.25 307 ASN A C 1
ATOM 2379 O O . ASN A 1 307 ? 6.039 -5.647 -9.078 1.00 94.25 307 ASN A O 1
ATOM 2383 N N . GLU A 1 308 ? 7.753 -5.961 -10.489 1.00 90.06 308 GLU A N 1
ATOM 2384 C CA . GLU A 1 308 ? 7.522 -4.694 -11.182 1.00 90.06 308 GLU A CA 1
ATOM 2385 C C . GLU A 1 308 ? 6.168 -4.723 -11.899 1.00 90.06 308 GLU A C 1
ATOM 2387 O O . GLU A 1 308 ? 5.845 -5.680 -12.602 1.00 90.06 308 GLU A O 1
ATOM 2392 N N . CYS A 1 309 ? 5.357 -3.685 -11.696 1.00 86.94 309 CYS A N 1
ATOM 2393 C CA . CYS A 1 309 ? 4.001 -3.604 -12.227 1.00 86.94 309 CYS A CA 1
ATOM 2394 C C . CYS A 1 309 ? 3.564 -2.155 -12.495 1.00 86.94 309 CYS A C 1
ATOM 2396 O O . CYS A 1 309 ? 4.238 -1.203 -12.097 1.00 86.94 309 CYS A O 1
ATOM 2398 N N . CYS A 1 310 ? 2.391 -2.017 -13.128 1.00 74.56 310 CYS A N 1
ATOM 2399 C CA . CYS A 1 310 ? 1.604 -0.782 -13.274 1.00 74.56 310 CYS A CA 1
ATOM 2400 C C . CYS A 1 310 ? 2.247 0.356 -14.081 1.00 74.56 310 CYS A C 1
ATOM 2402 O O . CYS A 1 310 ? 2.033 1.529 -13.766 1.00 74.56 310 CYS A O 1
ATOM 2404 N N . GLY A 1 311 ? 3.034 0.041 -15.113 1.00 73.38 311 GLY A N 1
ATOM 2405 C CA . GLY A 1 311 ? 3.498 1.060 -16.063 1.00 73.38 311 GLY A CA 1
ATOM 2406 C C . GLY A 1 311 ? 2.358 1.701 -16.870 1.00 73.38 311 GLY A C 1
ATOM 2407 O O . GLY A 1 311 ? 2.493 2.845 -17.305 1.00 73.38 311 GLY A O 1
ATOM 2408 N N . ASP A 1 312 ? 1.248 0.979 -17.026 1.00 82.19 312 ASP A N 1
ATOM 2409 C CA . ASP A 1 312 ? 0.099 1.380 -17.836 1.00 82.19 312 ASP A CA 1
ATOM 2410 C C . ASP A 1 312 ? -0.777 2.455 -17.174 1.00 82.19 312 ASP A C 1
ATOM 2412 O O . ASP A 1 312 ? -0.743 2.676 -15.960 1.00 82.19 312 ASP A O 1
ATOM 2416 N N . GLU A 1 313 ? -1.593 3.135 -17.985 1.00 83.12 313 GLU A N 1
ATOM 2417 C CA . GLU A 1 313 ? -2.652 4.005 -17.466 1.00 83.12 313 GLU A CA 1
ATOM 2418 C C . GLU A 1 313 ? -3.797 3.158 -16.869 1.00 83.12 313 GLU A C 1
ATOM 2420 O O . GLU A 1 313 ? -4.094 2.086 -17.403 1.00 83.12 313 GLU A O 1
ATOM 2425 N N . PRO A 1 314 ? -4.486 3.643 -15.814 1.00 84.38 314 PRO A N 1
ATOM 2426 C CA . PRO A 1 314 ? -5.690 2.992 -15.305 1.00 84.38 314 PRO A CA 1
ATOM 2427 C C . PRO A 1 314 ? -6.714 2.793 -16.424 1.00 84.38 314 PRO A C 1
ATOM 2429 O O . PRO A 1 314 ? -7.066 3.750 -17.125 1.00 84.38 314 PRO A O 1
ATOM 2432 N N . SER A 1 315 ? -7.198 1.564 -16.584 1.00 84.12 315 SER A N 1
ATOM 2433 C CA . SER A 1 315 ? -8.242 1.240 -17.557 1.00 84.12 315 SER A CA 1
ATOM 2434 C C . SER A 1 315 ? -9.626 1.647 -17.042 1.00 84.12 315 SER A C 1
ATOM 2436 O O . SER A 1 315 ? -10.517 1.971 -17.831 1.00 84.12 315 SER A O 1
ATOM 2438 N N . GLY A 1 316 ? -9.780 1.702 -15.714 1.00 83.19 316 GLY A N 1
ATOM 2439 C CA . GLY A 1 316 ? -11.047 1.944 -15.034 1.00 83.19 316 GLY A CA 1
ATOM 2440 C C . GLY A 1 316 ? -11.876 0.675 -14.852 1.00 83.19 316 GLY A C 1
ATOM 2441 O O . GLY A 1 316 ? -13.020 0.767 -14.414 1.00 83.19 316 GLY A O 1
ATOM 2442 N N . GLU A 1 317 ? -11.337 -0.496 -15.187 1.00 85.06 317 GLU A N 1
ATOM 2443 C CA . GLU A 1 317 ? -11.944 -1.770 -14.808 1.00 85.06 317 GLU A CA 1
ATOM 2444 C C . GLU A 1 317 ? -11.985 -1.914 -13.270 1.00 85.06 317 GLU A C 1
ATOM 2446 O O . GLU A 1 317 ? -11.232 -1.250 -12.550 1.00 85.06 317 GLU A O 1
ATOM 2451 N N . PRO A 1 318 ? -12.894 -2.731 -12.713 1.00 81.56 318 PRO A N 1
ATOM 2452 C CA . PRO A 1 318 ? -12.883 -3.005 -11.283 1.00 81.56 318 PRO A CA 1
ATOM 2453 C C . PRO A 1 318 ? -11.600 -3.746 -10.884 1.00 81.56 318 PRO A C 1
ATOM 2455 O O . PRO A 1 318 ? -11.076 -4.561 -11.646 1.00 81.56 318 PRO A O 1
ATOM 2458 N N . LEU A 1 319 ? -11.125 -3.511 -9.656 1.00 86.38 319 LEU A N 1
ATOM 2459 C CA . LEU A 1 319 ? -10.062 -4.340 -9.091 1.00 86.38 319 LEU A CA 1
ATOM 2460 C C . LEU A 1 319 ? -10.516 -5.808 -9.036 1.00 86.38 319 LEU A C 1
ATOM 2462 O O . LEU A 1 319 ? -11.669 -6.072 -8.673 1.00 86.38 319 LEU A O 1
ATOM 2466 N N . PRO A 1 320 ? -9.618 -6.763 -9.325 1.00 88.94 320 PRO A N 1
ATOM 2467 C CA . PRO A 1 320 ? -9.866 -8.167 -9.037 1.00 88.94 320 PRO A CA 1
ATOM 2468 C C . PRO A 1 320 ? -10.255 -8.378 -7.568 1.00 88.94 320 PRO A C 1
ATOM 2470 O O . PRO A 1 320 ? -9.768 -7.684 -6.676 1.00 88.94 320 PRO A O 1
ATOM 2473 N N . THR A 1 321 ? -11.127 -9.350 -7.305 1.00 84.62 321 THR A N 1
ATOM 2474 C CA . THR A 1 321 ? -11.467 -9.785 -5.936 1.00 84.62 321 THR A CA 1
ATOM 2475 C C . THR A 1 321 ? -10.578 -10.924 -5.446 1.00 84.62 321 THR A C 1
ATOM 2477 O O . THR A 1 321 ? -10.569 -11.236 -4.261 1.00 84.62 321 THR A O 1
ATOM 2480 N N . GLU A 1 322 ? -9.848 -11.552 -6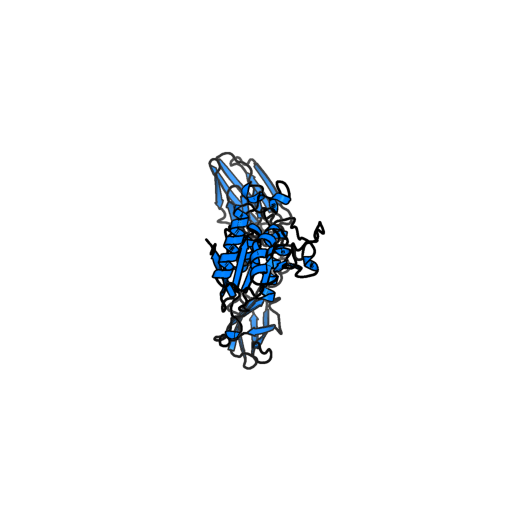.362 1.00 85.75 322 GLU A N 1
ATOM 2481 C CA . GLU A 1 322 ? -8.978 -12.697 -6.128 1.00 85.75 322 GLU A CA 1
ATOM 2482 C C . GLU A 1 322 ? -7.677 -12.499 -6.908 1.00 85.75 322 GLU A C 1
ATOM 2484 O O . GLU A 1 322 ? -7.625 -11.722 -7.867 1.00 85.75 322 GLU A O 1
ATOM 2489 N N . ARG A 1 323 ? -6.625 -13.220 -6.508 1.00 84.75 323 ARG A N 1
ATOM 2490 C CA . ARG A 1 323 ? -5.360 -13.241 -7.245 1.00 84.75 323 ARG A CA 1
ATOM 2491 C C . ARG A 1 323 ? -5.616 -13.754 -8.669 1.00 84.75 323 ARG A C 1
ATOM 2493 O O . ARG A 1 323 ? -6.046 -14.896 -8.809 1.00 84.75 323 ARG A O 1
ATOM 2500 N N . PRO A 1 324 ? -5.331 -12.960 -9.717 1.00 80.50 324 PRO A N 1
ATOM 2501 C CA . PRO A 1 324 ? -5.413 -13.420 -11.092 1.00 80.50 324 PRO A CA 1
ATOM 2502 C C . PRO A 1 324 ? -4.522 -14.643 -11.299 1.00 80.50 324 PRO A C 1
ATOM 2504 O O . PRO A 1 324 ? -3.376 -14.686 -10.837 1.00 80.50 324 PRO A O 1
ATOM 2507 N N . GLU A 1 325 ? -5.049 -15.631 -12.015 1.00 76.69 325 GLU A N 1
ATOM 2508 C CA . GLU A 1 325 ? -4.287 -16.819 -12.377 1.00 76.69 325 GLU A CA 1
ATOM 2509 C C . GLU A 1 325 ? -3.087 -16.422 -13.251 1.00 76.69 325 GLU A C 1
ATOM 2511 O O . GLU A 1 325 ? -3.256 -15.742 -14.271 1.00 76.69 325 GLU A O 1
ATOM 2516 N N . PRO A 1 326 ? -1.858 -16.835 -12.893 1.00 69.31 326 PRO A N 1
ATOM 2517 C CA . PRO A 1 326 ? -0.688 -16.510 -13.687 1.00 69.31 326 PRO A CA 1
ATOM 2518 C C . PRO A 1 326 ? -0.800 -17.187 -15.054 1.00 69.31 326 PRO A C 1
ATOM 2520 O O . PRO A 1 326 ? -0.786 -18.414 -15.169 1.00 69.31 326 PRO A O 1
ATOM 2523 N N . ARG A 1 327 ? -0.853 -16.377 -16.117 1.00 67.81 327 ARG A N 1
ATOM 2524 C CA . ARG A 1 327 ? -0.884 -16.866 -17.505 1.00 67.81 327 ARG A CA 1
ATOM 2525 C C . ARG A 1 327 ? 0.334 -17.730 -17.841 1.00 67.81 327 ARG A C 1
ATOM 2527 O O . ARG A 1 327 ? 0.231 -18.673 -18.624 1.00 67.81 327 ARG A O 1
ATOM 2534 N N . TRP A 1 328 ? 1.471 -17.421 -17.219 1.00 76.31 328 TRP A N 1
ATOM 2535 C CA . TRP A 1 328 ? 2.707 -18.184 -17.316 1.00 76.31 328 TRP A CA 1
ATOM 2536 C C . TRP A 1 328 ? 3.184 -18.565 -15.918 1.00 76.31 328 TRP A C 1
ATOM 2538 O O . TRP A 1 328 ? 3.437 -17.703 -15.080 1.00 76.31 328 TRP A O 1
ATOM 2548 N N . LYS A 1 329 ? 3.350 -19.865 -15.673 1.00 81.56 329 LYS A N 1
ATOM 2549 C CA . LYS A 1 329 ? 3.924 -20.389 -14.427 1.00 81.56 329 LYS A CA 1
ATOM 2550 C C . LYS A 1 329 ? 5.451 -20.321 -14.481 1.00 81.56 329 LYS A C 1
ATOM 2552 O O . LYS A 1 329 ? 6.125 -21.347 -14.478 1.00 81.56 329 LYS A O 1
ATOM 2557 N N . ILE A 1 330 ? 5.994 -19.108 -14.576 1.00 87.12 330 ILE A N 1
ATOM 2558 C CA . ILE A 1 330 ? 7.443 -18.885 -14.511 1.00 87.12 330 ILE A CA 1
ATOM 2559 C C . ILE A 1 330 ? 7.863 -19.069 -13.061 1.00 87.12 330 ILE A C 1
ATOM 2561 O O . ILE A 1 330 ? 7.372 -18.362 -12.181 1.00 87.12 330 ILE A O 1
ATOM 2565 N N . LYS A 1 331 ? 8.728 -20.048 -12.808 1.00 93.56 331 LYS A N 1
ATOM 2566 C CA . LYS A 1 331 ? 9.212 -20.346 -11.463 1.00 93.56 331 LYS A CA 1
ATOM 2567 C C . LYS A 1 331 ? 10.124 -19.219 -10.977 1.00 93.56 331 LYS A C 1
ATOM 2569 O O . LYS A 1 331 ? 10.963 -18.741 -11.730 1.00 93.56 331 LYS A O 1
ATOM 2574 N N . VAL A 1 332 ? 9.952 -18.816 -9.725 1.00 94.06 332 VAL A N 1
ATOM 2575 C CA . VAL A 1 332 ? 10.850 -17.879 -9.047 1.00 94.06 332 VAL A CA 1
ATOM 2576 C C . VAL A 1 332 ? 12.109 -18.626 -8.623 1.00 94.06 332 VAL A C 1
ATOM 2578 O O . VAL A 1 332 ? 12.026 -19.668 -7.965 1.00 94.06 332 VAL A O 1
ATOM 2581 N N . GLU A 1 333 ? 13.270 -18.080 -8.975 1.00 95.62 333 GLU A N 1
ATOM 2582 C CA . GLU A 1 333 ? 14.574 -18.643 -8.626 1.00 95.62 333 GLU A CA 1
ATOM 2583 C C . GLU A 1 333 ? 15.319 -17.705 -7.659 1.00 95.62 333 GLU A C 1
ATOM 2585 O O . GLU A 1 333 ? 15.669 -16.578 -8.024 1.00 95.62 333 GLU A O 1
ATOM 2590 N N . PRO A 1 334 ? 15.548 -18.136 -6.404 1.00 97.69 334 PRO A N 1
ATOM 2591 C CA . PRO A 1 334 ? 16.450 -17.445 -5.491 1.00 97.69 334 PRO A CA 1
ATOM 2592 C C . PRO A 1 334 ? 17.871 -17.417 -6.067 1.00 97.69 334 PRO A C 1
ATOM 2594 O O . PRO A 1 334 ? 18.386 -18.459 -6.470 1.00 97.69 334 PRO A O 1
ATOM 2597 N N . MET A 1 335 ? 18.534 -16.259 -6.070 1.00 97.50 335 MET A N 1
ATOM 2598 C CA . MET A 1 335 ? 19.893 -16.148 -6.623 1.00 97.50 335 MET A CA 1
ATOM 2599 C C . MET A 1 335 ? 20.966 -16.811 -5.745 1.00 97.50 335 MET A C 1
ATOM 2601 O O . MET A 1 335 ? 22.066 -17.092 -6.217 1.00 97.50 335 MET A O 1
ATOM 2605 N N . SER A 1 336 ? 20.668 -17.027 -4.460 1.00 98.19 336 SER A N 1
ATOM 2606 C CA . SER A 1 336 ? 21.556 -17.658 -3.480 1.00 98.19 336 SER A CA 1
ATOM 2607 C C . SER A 1 336 ? 20.786 -18.112 -2.233 1.00 98.19 336 SER A C 1
ATOM 2609 O O . SER A 1 336 ? 19.586 -17.873 -2.096 1.00 98.19 336 SER A O 1
ATOM 2611 N N . GLU A 1 337 ? 21.486 -18.731 -1.279 1.00 98.12 337 GLU A N 1
ATOM 2612 C CA . GLU A 1 337 ? 20.915 -19.194 -0.002 1.00 98.12 337 GLU A CA 1
ATOM 2613 C C . GLU A 1 337 ? 20.479 -18.066 0.952 1.00 98.12 337 GLU A C 1
ATOM 2615 O O . GLU A 1 337 ? 19.808 -18.329 1.962 1.00 98.12 337 GLU A O 1
ATOM 2620 N N . SER A 1 338 ? 20.843 -16.815 0.642 1.00 98.50 338 SER A N 1
ATOM 2621 C CA . SER A 1 338 ? 20.376 -15.619 1.353 1.00 98.50 338 SER A CA 1
ATOM 2622 C C . SER A 1 338 ? 18.897 -15.318 1.091 1.00 98.50 338 SER A C 1
ATOM 2624 O O . SER A 1 338 ? 18.318 -14.486 1.788 1.00 98.50 338 SER A O 1
ATOM 2626 N N . PHE A 1 339 ? 18.272 -15.997 0.128 1.00 98.69 339 PHE A N 1
ATOM 2627 C CA . PHE A 1 339 ? 16.891 -15.773 -0.278 1.00 98.69 339 PHE A CA 1
ATOM 2628 C C . PHE A 1 339 ? 16.047 -17.032 -0.086 1.00 98.69 339 PHE A C 1
ATOM 2630 O O . PHE A 1 339 ? 16.463 -18.143 -0.415 1.00 98.69 339 PHE A O 1
ATOM 2637 N N . ILE A 1 340 ? 14.839 -16.855 0.441 1.00 98.38 340 ILE A N 1
ATOM 2638 C CA . ILE A 1 340 ? 13.860 -17.927 0.629 1.00 98.38 340 ILE A CA 1
ATOM 2639 C C . ILE A 1 340 ? 12.522 -17.538 0.008 1.00 98.38 340 ILE A C 1
ATOM 2641 O O . ILE A 1 340 ? 12.120 -16.378 0.042 1.00 98.38 340 ILE A O 1
ATOM 2645 N N . ILE A 1 341 ? 11.813 -18.514 -0.551 1.00 97.75 341 ILE A N 1
ATOM 2646 C CA . ILE A 1 341 ? 10.443 -18.318 -1.031 1.00 97.75 341 ILE A CA 1
ATOM 2647 C C . ILE A 1 341 ? 9.519 -18.258 0.187 1.00 97.75 341 ILE A C 1
ATOM 2649 O O . ILE A 1 341 ? 9.526 -19.175 1.007 1.00 97.75 341 ILE A O 1
ATOM 2653 N N . ALA A 1 342 ? 8.741 -17.184 0.320 1.00 94.69 342 ALA A N 1
ATOM 2654 C CA . ALA A 1 342 ? 7.992 -16.918 1.546 1.00 94.69 342 ALA A CA 1
ATOM 2655 C C . ALA A 1 342 ? 6.778 -17.846 1.751 1.00 94.69 342 ALA A C 1
ATOM 2657 O O . ALA A 1 342 ? 6.357 -18.070 2.885 1.00 94.69 342 ALA A O 1
ATOM 2658 N N . SER A 1 343 ? 6.211 -18.396 0.673 1.00 92.81 343 SER A N 1
ATOM 2659 C CA . SER A 1 343 ? 5.113 -19.369 0.715 1.00 92.81 343 SER A CA 1
ATOM 2660 C C . SER A 1 343 ? 5.025 -20.197 -0.573 1.00 92.81 343 SER A C 1
ATOM 2662 O O . SER A 1 343 ? 5.602 -19.847 -1.599 1.00 92.81 343 SER A O 1
ATOM 2664 N N . GLU A 1 344 ? 4.251 -21.283 -0.568 1.00 90.00 344 GLU A N 1
ATOM 2665 C CA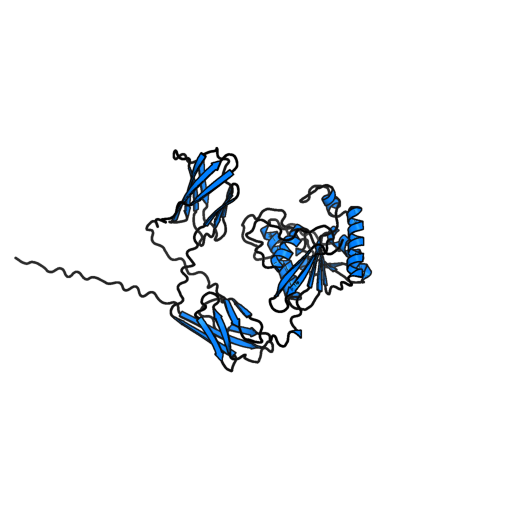 . GLU A 1 344 ? 4.004 -22.089 -1.776 1.00 90.00 344 GLU A CA 1
ATOM 2666 C C . GLU A 1 344 ? 3.403 -21.273 -2.936 1.00 90.00 344 GLU A C 1
ATOM 2668 O O . GLU A 1 344 ? 3.771 -21.481 -4.094 1.00 90.00 344 GLU A O 1
ATOM 2673 N N . SER A 1 345 ? 2.540 -20.296 -2.638 1.00 86.69 345 SER A N 1
ATOM 2674 C CA . SER A 1 345 ? 1.969 -19.372 -3.630 1.00 86.69 345 SER A CA 1
ATOM 2675 C C . SER A 1 345 ? 2.980 -18.368 -4.200 1.00 86.69 345 SER A C 1
ATOM 2677 O O . SER A 1 345 ? 2.709 -17.738 -5.226 1.00 86.69 345 SER A O 1
ATOM 2679 N N . ASP A 1 346 ? 4.158 -18.246 -3.585 1.00 90.38 346 ASP A N 1
ATOM 2680 C CA . ASP A 1 346 ? 5.250 -17.368 -4.024 1.00 90.38 346 ASP A CA 1
ATOM 2681 C C . ASP A 1 346 ? 6.250 -18.090 -4.950 1.00 90.38 346 ASP A C 1
ATOM 2683 O O . ASP A 1 346 ? 7.250 -17.513 -5.370 1.00 90.38 346 ASP A O 1
ATOM 2687 N N . LYS A 1 347 ? 5.998 -19.358 -5.310 1.00 91.88 347 LYS A N 1
ATOM 2688 C CA . LYS A 1 347 ? 6.880 -20.135 -6.203 1.00 91.88 347 LYS A CA 1
ATOM 2689 C C . LYS A 1 347 ? 6.866 -19.676 -7.657 1.00 91.88 347 LYS A C 1
ATOM 2691 O O . LYS A 1 347 ? 7.754 -20.073 -8.411 1.00 91.88 347 LYS A O 1
ATOM 2696 N N . TYR A 1 348 ? 5.870 -18.893 -8.062 1.00 91.69 348 TYR A N 1
ATOM 2697 C CA . TYR A 1 348 ? 5.693 -18.464 -9.445 1.00 91.69 348 TYR A CA 1
ATOM 2698 C C . TYR A 1 348 ? 5.516 -16.957 -9.536 1.00 91.69 348 TYR A C 1
ATOM 2700 O O . TYR A 1 348 ? 4.794 -16.365 -8.732 1.00 91.69 348 TYR A O 1
ATOM 2708 N N . HIS A 1 349 ? 6.147 -16.357 -10.543 1.00 88.06 349 HIS A N 1
ATOM 2709 C CA . HIS A 1 349 ? 6.002 -14.939 -10.825 1.00 88.06 349 HIS A CA 1
ATOM 2710 C C . HIS A 1 349 ? 4.534 -14.573 -11.029 1.00 88.06 349 HIS A C 1
ATOM 2712 O O . HIS A 1 349 ? 3.764 -15.300 -11.661 1.00 88.06 349 HIS A O 1
ATOM 2718 N N . TRP A 1 350 ? 4.180 -13.392 -10.538 1.00 86.81 350 TRP A N 1
ATOM 2719 C CA . TRP A 1 350 ? 2.921 -12.748 -10.856 1.00 86.81 350 TRP A CA 1
ATOM 2720 C C . TRP A 1 350 ? 3.197 -11.596 -11.824 1.00 86.81 350 TRP A C 1
ATOM 2722 O O . TRP A 1 350 ? 3.983 -10.691 -11.531 1.00 86.81 350 TRP A O 1
ATOM 2732 N N . TRP A 1 351 ? 2.598 -11.684 -13.012 1.00 86.81 351 TRP A N 1
ATOM 2733 C CA . TRP A 1 351 ? 2.707 -10.680 -14.064 1.00 86.81 351 TRP A CA 1
ATOM 2734 C C . TRP A 1 351 ? 1.327 -10.085 -14.368 1.00 86.81 351 TRP A C 1
ATOM 2736 O O . TRP A 1 351 ? 0.525 -10.747 -15.039 1.00 86.81 351 TRP A O 1
ATOM 2746 N N . PRO A 1 352 ? 1.026 -8.872 -13.881 1.00 88.81 352 PRO A N 1
ATOM 2747 C CA . PRO A 1 352 ? -0.283 -8.274 -14.082 1.00 88.81 352 PRO A CA 1
ATOM 2748 C C . PRO A 1 352 ? -0.473 -7.906 -15.555 1.00 88.81 352 PRO A C 1
ATOM 2750 O O . PRO A 1 352 ? 0.464 -7.467 -16.221 1.00 88.81 352 PRO A O 1
ATOM 2753 N N . GLN A 1 353 ? -1.681 -8.110 -16.070 1.00 86.94 353 GLN A N 1
ATOM 2754 C CA . GLN A 1 353 ? -2.065 -7.789 -17.450 1.00 86.94 353 GLN A CA 1
ATOM 2755 C C . GLN A 1 353 ? -2.696 -6.400 -17.581 1.00 86.94 353 GLN A C 1
ATOM 2757 O O . GLN A 1 353 ? -2.911 -5.917 -18.691 1.00 86.94 353 GLN A O 1
ATOM 2762 N N . SER A 1 354 ? -3.024 -5.774 -16.455 1.00 89.38 354 SER A N 1
ATOM 2763 C CA . SER A 1 354 ? -3.604 -4.440 -16.397 1.00 89.38 354 SER A CA 1
ATOM 2764 C C . SER A 1 354 ? -3.037 -3.649 -15.226 1.00 89.38 354 SER A C 1
ATOM 2766 O O . SER A 1 354 ? -2.427 -4.197 -14.299 1.00 89.38 354 SER A O 1
ATOM 2768 N N . TYR A 1 355 ? -3.280 -2.340 -15.252 1.00 89.75 355 TYR A N 1
ATOM 2769 C CA . TYR A 1 355 ? -3.007 -1.471 -14.118 1.00 89.75 355 TYR A CA 1
ATOM 2770 C C . TYR A 1 355 ? -3.720 -1.965 -12.851 1.00 89.75 355 TYR A C 1
ATOM 2772 O O . TYR A 1 355 ? -3.105 -2.036 -11.792 1.00 89.75 355 TYR A O 1
ATOM 2780 N N . GLU A 1 356 ? -4.989 -2.354 -12.967 1.00 90.25 356 GLU A N 1
ATOM 2781 C CA . GLU A 1 356 ? -5.836 -2.814 -11.866 1.00 90.25 356 GLU A CA 1
ATOM 2782 C C . GLU A 1 356 ? -5.324 -4.112 -11.232 1.00 90.25 356 GLU A C 1
ATOM 2784 O O . GLU A 1 356 ? -5.253 -4.210 -10.007 1.00 90.25 356 GLU A O 1
ATOM 2789 N N . GLU A 1 357 ? -4.904 -5.088 -12.043 1.00 91.81 357 GLU A N 1
ATOM 2790 C CA . GLU A 1 357 ? -4.266 -6.305 -11.531 1.00 91.81 357 GLU A CA 1
ATOM 2791 C C . GLU A 1 357 ? -2.961 -5.982 -10.803 1.00 91.81 357 GLU A C 1
ATOM 2793 O O . GLU A 1 357 ? -2.681 -6.542 -9.744 1.00 91.81 357 GLU A O 1
ATOM 2798 N N . GLY A 1 358 ? -2.174 -5.046 -11.334 1.00 92.31 358 GLY A N 1
ATOM 2799 C CA . GLY A 1 358 ? -0.946 -4.623 -10.682 1.00 92.31 358 GLY A CA 1
ATOM 2800 C C . GLY A 1 358 ? -1.210 -3.854 -9.382 1.00 92.31 358 GLY A C 1
ATOM 2801 O O . GLY A 1 358 ? -0.524 -4.085 -8.394 1.00 92.31 358 GLY A O 1
ATOM 2802 N N . VAL A 1 359 ? -2.231 -2.993 -9.312 1.00 91.81 359 VAL A N 1
ATOM 2803 C CA . VAL A 1 359 ? -2.625 -2.333 -8.053 1.00 91.81 359 VAL A CA 1
ATOM 2804 C C . VAL A 1 359 ? -3.076 -3.372 -7.031 1.00 91.81 359 VAL A C 1
ATOM 2806 O O . VAL A 1 359 ? -2.675 -3.287 -5.871 1.00 91.81 359 VAL A O 1
ATOM 2809 N N . PHE A 1 360 ? -3.835 -4.383 -7.457 1.00 93.06 360 PHE A N 1
ATOM 2810 C CA . PHE A 1 360 ? -4.230 -5.498 -6.600 1.00 93.06 360 PHE A CA 1
ATOM 2811 C C . PHE A 1 360 ? -3.012 -6.268 -6.054 1.00 93.06 360 PHE A C 1
ATOM 2813 O O . PHE A 1 360 ? -2.984 -6.593 -4.865 1.00 93.06 360 PHE A O 1
ATOM 2820 N N . MET A 1 361 ? -1.960 -6.480 -6.858 1.00 94.19 361 MET A N 1
ATOM 2821 C CA . MET A 1 361 ? -0.683 -7.025 -6.365 1.00 94.19 361 MET A CA 1
ATOM 2822 C C . MET A 1 361 ? -0.098 -6.170 -5.245 1.00 94.19 361 MET A C 1
ATOM 2824 O O . MET A 1 361 ? 0.203 -6.677 -4.167 1.00 94.19 361 MET A O 1
ATOM 2828 N N . VAL A 1 362 ? 0.024 -4.858 -5.464 1.00 94.94 362 VAL A N 1
ATOM 2829 C CA . VAL A 1 362 ? 0.607 -3.958 -4.460 1.00 94.94 362 VAL A CA 1
ATOM 2830 C C . VAL A 1 362 ? -0.240 -3.908 -3.183 1.00 94.94 362 VAL A C 1
ATOM 2832 O O . VAL A 1 362 ? 0.310 -3.888 -2.081 1.00 94.94 362 VAL A O 1
ATOM 2835 N N . MET A 1 363 ? -1.571 -3.935 -3.306 1.00 94.00 363 MET A N 1
ATOM 2836 C CA . MET A 1 363 ? -2.482 -4.046 -2.163 1.00 94.00 363 MET A CA 1
ATOM 2837 C C . MET A 1 363 ? -2.265 -5.352 -1.399 1.00 94.00 363 MET A C 1
ATOM 2839 O O . MET A 1 363 ? -2.174 -5.321 -0.177 1.00 94.00 363 MET A O 1
ATOM 2843 N N . THR A 1 364 ? -2.078 -6.468 -2.106 1.00 94.56 364 THR A N 1
ATOM 2844 C CA . THR A 1 364 ? -1.779 -7.768 -1.490 1.00 94.56 364 THR A CA 1
ATOM 2845 C C . THR A 1 364 ? -0.463 -7.718 -0.705 1.00 94.56 364 THR A C 1
ATOM 2847 O O . THR A 1 364 ? -0.408 -8.173 0.437 1.00 94.56 364 THR A O 1
ATOM 2850 N N . ALA A 1 365 ? 0.589 -7.097 -1.255 1.00 96.75 365 ALA A N 1
ATOM 2851 C CA . ALA A 1 365 ? 1.849 -6.892 -0.535 1.00 96.75 365 ALA A CA 1
ATOM 2852 C C . ALA A 1 365 ? 1.670 -6.016 0.719 1.00 96.75 365 ALA A C 1
ATOM 2854 O O . ALA A 1 365 ? 2.245 -6.302 1.771 1.00 96.75 365 ALA A O 1
ATOM 2855 N N . ARG A 1 366 ? 0.885 -4.934 0.614 1.00 96.56 366 ARG A N 1
ATOM 2856 C CA . ARG A 1 366 ? 0.582 -4.032 1.735 1.00 96.56 366 ARG A CA 1
ATOM 2857 C C . ARG A 1 366 ? -0.159 -4.774 2.839 1.00 96.56 366 ARG A C 1
ATOM 2859 O O . ARG A 1 366 ? 0.223 -4.658 3.999 1.00 96.56 366 ARG A O 1
ATOM 2866 N N . ASP A 1 367 ? -1.194 -5.521 2.486 1.00 93.56 367 ASP A N 1
ATOM 2867 C CA . ASP A 1 367 ? -2.026 -6.236 3.451 1.00 93.56 367 ASP A CA 1
ATOM 2868 C C . ASP A 1 367 ? -1.204 -7.321 4.143 1.00 93.56 367 ASP A C 1
ATOM 2870 O O . ASP A 1 367 ? -1.155 -7.355 5.366 1.00 93.56 367 ASP A O 1
ATOM 2874 N N . ARG A 1 368 ? -0.383 -8.068 3.393 1.00 95.81 368 ARG A N 1
ATOM 2875 C CA . ARG A 1 368 ? 0.585 -9.018 3.964 1.00 95.81 368 ARG A CA 1
ATOM 2876 C C . ARG A 1 368 ? 1.547 -8.370 4.969 1.00 95.81 368 ARG A C 1
ATOM 2878 O O . ARG A 1 368 ? 1.874 -8.986 5.984 1.00 95.81 368 ARG A O 1
ATOM 2885 N N . LEU A 1 369 ? 2.028 -7.151 4.700 1.00 97.69 369 LEU A N 1
ATOM 2886 C CA . LEU A 1 369 ? 2.864 -6.393 5.637 1.00 97.69 369 LEU A CA 1
ATOM 2887 C C . LEU A 1 369 ? 2.078 -6.016 6.901 1.00 97.69 369 LEU A C 1
ATOM 2889 O O . LEU A 1 369 ? 2.563 -6.233 8.012 1.00 97.69 369 LEU A O 1
ATOM 2893 N N . LEU A 1 370 ? 0.893 -5.426 6.737 1.00 93.81 370 LEU A N 1
ATOM 2894 C CA . LEU A 1 370 ? 0.094 -4.923 7.851 1.00 93.81 370 LEU A CA 1
ATOM 2895 C C . LEU A 1 370 ? -0.455 -6.066 8.713 1.00 93.81 370 LEU A C 1
ATOM 2897 O O . LEU A 1 370 ? -0.350 -5.998 9.933 1.00 93.81 370 LEU A O 1
ATOM 2901 N N . ASP A 1 371 ? -0.920 -7.158 8.121 1.00 90.31 371 ASP A N 1
ATOM 2902 C CA . ASP A 1 371 ? -1.413 -8.326 8.856 1.00 90.31 371 ASP A CA 1
ATOM 2903 C C . ASP A 1 371 ? -0.340 -8.929 9.770 1.00 90.31 371 ASP A C 1
ATOM 2905 O O . ASP A 1 371 ? -0.632 -9.384 10.875 1.00 90.31 371 ASP A O 1
ATOM 2909 N N . ARG A 1 372 ? 0.926 -8.909 9.331 1.00 92.12 372 ARG A N 1
ATOM 2910 C CA . ARG A 1 372 ? 2.053 -9.457 10.100 1.00 92.12 372 ARG A CA 1
ATOM 2911 C C . ARG A 1 372 ? 2.634 -8.474 11.110 1.00 92.12 372 ARG A C 1
ATOM 2913 O O . ARG A 1 372 ? 3.118 -8.907 12.154 1.00 92.12 372 ARG A O 1
ATOM 2920 N N . PHE A 1 373 ? 2.665 -7.181 10.785 1.00 95.19 373 PHE A N 1
ATOM 2921 C CA . PHE A 1 373 ? 3.514 -6.226 11.504 1.00 95.19 373 PHE A CA 1
ATOM 2922 C C . PHE A 1 373 ? 2.843 -4.905 11.888 1.00 95.19 373 PHE A C 1
ATOM 2924 O O . PHE A 1 373 ? 3.514 -4.068 12.499 1.00 95.19 373 PHE A O 1
ATOM 2931 N N . ASN A 1 374 ? 1.564 -4.683 11.582 1.00 90.88 374 ASN A N 1
ATOM 2932 C CA . ASN A 1 374 ? 0.867 -3.454 11.961 1.00 90.88 374 ASN A CA 1
ATOM 2933 C C . ASN A 1 374 ? 1.008 -3.185 13.467 1.00 90.88 374 ASN A C 1
ATOM 2935 O O . ASN A 1 374 ? 0.778 -4.076 14.283 1.00 90.88 374 ASN A O 1
ATOM 2939 N N . GLN A 1 375 ? 1.418 -1.965 13.827 1.00 87.50 375 GLN A N 1
ATOM 2940 C CA . GLN A 1 375 ? 1.620 -1.524 15.212 1.00 87.50 375 GLN A CA 1
ATOM 2941 C C . GLN A 1 375 ? 2.605 -2.354 16.055 1.00 87.50 375 GLN A C 1
ATOM 2943 O O . GLN A 1 375 ? 2.727 -2.140 17.257 1.00 87.50 375 GLN A O 1
ATOM 2948 N N . SER A 1 376 ? 3.387 -3.249 15.452 1.00 90.75 376 SER A N 1
ATOM 2949 C CA . SER A 1 376 ? 4.172 -4.236 16.207 1.00 90.75 376 SER A CA 1
ATOM 2950 C C . SER A 1 376 ? 5.486 -3.706 16.799 1.00 90.75 376 SER A C 1
ATOM 2952 O O . SER A 1 376 ? 6.143 -4.407 17.571 1.00 90.75 376 SER A O 1
ATOM 2954 N N . GLY A 1 377 ? 5.913 -2.490 16.440 1.00 93.94 377 GLY A N 1
ATOM 2955 C CA . GLY A 1 377 ? 7.245 -1.974 16.795 1.00 93.94 377 GLY A CA 1
ATOM 2956 C C . GLY A 1 377 ? 8.374 -2.540 15.947 1.00 93.94 377 GLY A C 1
ATOM 2957 O O . GLY A 1 377 ? 9.539 -2.233 16.192 1.00 93.94 377 GLY A O 1
ATOM 2958 N N . LYS A 1 378 ? 8.040 -3.422 15.003 1.00 96.56 378 LYS A N 1
ATOM 2959 C CA . LYS A 1 378 ? 9.002 -4.119 14.163 1.00 96.56 378 LYS A CA 1
ATOM 2960 C C . LYS A 1 378 ? 9.525 -3.207 13.065 1.00 96.56 378 LYS A C 1
ATOM 2962 O O . LYS A 1 378 ? 8.881 -2.233 12.671 1.00 96.56 378 LYS A O 1
ATOM 2967 N N . THR A 1 379 ? 10.705 -3.549 12.572 1.00 98.50 379 THR A N 1
ATOM 2968 C CA . THR A 1 379 ? 11.323 -2.915 11.414 1.00 98.50 379 THR A CA 1
ATOM 2969 C C . THR A 1 379 ? 11.290 -3.879 10.241 1.00 98.50 379 THR A C 1
ATOM 2971 O O . THR A 1 379 ? 11.863 -4.962 10.311 1.00 98.50 379 THR A O 1
ATOM 2974 N N . VAL A 1 380 ? 10.656 -3.486 9.141 1.00 98.69 380 VAL A N 1
ATOM 2975 C CA . VAL A 1 380 ? 10.612 -4.276 7.907 1.00 98.69 380 VAL A CA 1
ATOM 2976 C C . VAL A 1 380 ? 11.336 -3.524 6.802 1.00 98.69 380 VAL A C 1
ATOM 2978 O O . VAL A 1 380 ? 11.126 -2.329 6.610 1.00 98.69 380 VAL A O 1
ATOM 2981 N N . MET A 1 381 ? 12.193 -4.219 6.065 1.00 98.81 381 MET A N 1
ATOM 2982 C CA . MET A 1 381 ? 12.865 -3.693 4.882 1.00 98.81 381 MET A CA 1
ATOM 2983 C C . MET A 1 381 ? 12.263 -4.332 3.632 1.00 98.81 381 MET A C 1
ATOM 2985 O O . MET A 1 381 ? 12.101 -5.545 3.582 1.00 98.81 381 MET A O 1
ATOM 2989 N N . ILE A 1 382 ? 11.925 -3.525 2.631 1.00 98.75 382 ILE A N 1
ATOM 2990 C CA . ILE A 1 382 ? 11.263 -3.939 1.394 1.00 98.75 382 ILE A CA 1
ATOM 2991 C C . ILE A 1 382 ? 12.083 -3.451 0.205 1.00 98.75 382 ILE A C 1
ATOM 2993 O O . ILE A 1 382 ? 12.387 -2.262 0.100 1.00 98.75 382 ILE A O 1
ATOM 2997 N N . ILE A 1 383 ? 12.435 -4.371 -0.692 1.00 98.69 383 ILE A N 1
ATOM 2998 C CA . ILE A 1 383 ? 13.247 -4.088 -1.872 1.00 98.69 383 ILE A CA 1
ATOM 2999 C C . ILE A 1 383 ? 12.414 -4.369 -3.119 1.00 98.69 383 ILE A C 1
ATOM 3001 O O . ILE A 1 383 ? 12.004 -5.505 -3.365 1.00 98.69 383 ILE A O 1
ATOM 3005 N N . GLY A 1 384 ? 12.179 -3.331 -3.918 1.00 97.62 384 GLY A N 1
ATOM 3006 C CA . GLY A 1 384 ? 11.289 -3.402 -5.074 1.00 97.62 384 GLY A CA 1
ATOM 3007 C C . GLY A 1 384 ? 11.640 -2.408 -6.176 1.00 97.62 384 GLY A C 1
ATOM 3008 O O . GLY A 1 384 ? 12.808 -2.100 -6.429 1.00 97.62 384 GLY A O 1
ATOM 3009 N N . HIS A 1 385 ? 10.602 -1.907 -6.841 1.00 96.12 385 HIS A N 1
ATOM 3010 C CA . HIS A 1 385 ? 10.708 -1.128 -8.079 1.00 96.12 385 HIS A CA 1
ATOM 3011 C C . HIS A 1 385 ? 10.136 0.276 -7.932 1.00 96.12 385 HIS A C 1
ATOM 3013 O O . HIS A 1 385 ? 9.411 0.566 -6.981 1.00 96.12 385 HIS A O 1
ATOM 3019 N N . ALA A 1 386 ? 10.424 1.153 -8.895 1.00 94.12 386 ALA A N 1
ATOM 3020 C CA . ALA A 1 386 ? 9.969 2.542 -8.842 1.00 94.12 386 ALA A CA 1
ATOM 3021 C C . ALA A 1 386 ? 8.438 2.664 -8.843 1.00 94.12 386 ALA A C 1
ATOM 3023 O O . ALA A 1 386 ? 7.873 3.415 -8.050 1.00 94.12 386 ALA A O 1
ATOM 3024 N N . VAL A 1 387 ? 7.769 1.945 -9.747 1.00 91.50 387 VAL A N 1
ATOM 3025 C CA . VAL A 1 387 ? 6.320 2.078 -9.937 1.00 91.50 387 VAL A CA 1
ATOM 3026 C C . VAL A 1 387 ? 5.554 1.346 -8.837 1.00 91.50 387 VAL A C 1
ATOM 3028 O O . VAL A 1 387 ? 4.765 1.978 -8.135 1.00 91.50 387 VAL A O 1
ATOM 3031 N N . ASN A 1 388 ? 5.859 0.060 -8.628 1.00 93.75 388 ASN A N 1
ATOM 3032 C CA . ASN A 1 388 ? 5.309 -0.750 -7.536 1.00 93.75 388 ASN A CA 1
ATOM 3033 C C . ASN A 1 388 ? 5.499 -0.045 -6.178 1.00 93.75 388 ASN A C 1
ATOM 3035 O O . ASN A 1 388 ? 4.532 0.187 -5.455 1.00 93.75 388 ASN A O 1
ATOM 3039 N N . GLY A 1 389 ? 6.721 0.414 -5.888 1.00 95.38 389 GLY A N 1
ATOM 3040 C CA . GLY A 1 389 ? 7.040 1.112 -4.646 1.00 95.38 389 GLY A CA 1
ATOM 3041 C C . GLY A 1 389 ? 6.297 2.431 -4.475 1.00 95.38 389 GLY A C 1
ATOM 3042 O O . GLY A 1 389 ? 5.783 2.710 -3.398 1.00 95.38 389 GLY A O 1
ATOM 3043 N N . GLY A 1 390 ? 6.177 3.237 -5.532 1.00 93.19 390 GLY A N 1
ATOM 3044 C CA . GLY A 1 390 ? 5.414 4.485 -5.469 1.00 93.19 390 GLY A CA 1
ATOM 3045 C C . GLY A 1 390 ? 3.948 4.260 -5.077 1.00 93.19 390 GLY A C 1
ATOM 3046 O O . GLY A 1 390 ? 3.411 5.016 -4.266 1.00 93.19 390 GLY A O 1
ATOM 3047 N N . ILE A 1 391 ? 3.325 3.199 -5.604 1.00 92.56 391 ILE A N 1
ATOM 3048 C CA . ILE A 1 391 ? 1.959 2.791 -5.245 1.00 92.56 391 ILE A CA 1
ATOM 3049 C C . ILE A 1 391 ? 1.919 2.257 -3.812 1.00 92.56 391 ILE A C 1
ATOM 3051 O O . ILE A 1 391 ? 1.077 2.691 -3.031 1.00 92.56 391 ILE A O 1
ATOM 3055 N N . PHE A 1 392 ? 2.856 1.385 -3.437 1.00 95.62 392 PHE A N 1
ATOM 3056 C CA . PHE A 1 392 ? 2.922 0.765 -2.112 1.00 95.62 392 PHE A CA 1
ATOM 3057 C C . PHE A 1 392 ? 2.992 1.813 -0.997 1.00 95.62 392 PHE A C 1
ATOM 3059 O O . PHE A 1 392 ? 2.208 1.804 -0.046 1.00 95.62 392 PHE A O 1
ATOM 3066 N N . LEU A 1 393 ? 3.896 2.779 -1.162 1.00 95.19 393 LEU A N 1
ATOM 3067 C CA . LEU A 1 393 ? 4.088 3.886 -0.233 1.00 95.19 393 LEU A CA 1
ATOM 3068 C C . LEU A 1 393 ? 2.892 4.841 -0.206 1.00 95.19 393 LEU A C 1
ATOM 3070 O O . LEU A 1 393 ? 2.575 5.396 0.845 1.00 95.19 393 LEU A O 1
ATOM 3074 N N . GLY A 1 394 ? 2.217 5.026 -1.343 1.00 91.69 394 GLY A N 1
ATOM 3075 C CA . GLY A 1 394 ? 0.962 5.767 -1.414 1.00 91.69 394 GLY A CA 1
ATOM 3076 C C . GLY A 1 394 ? -0.146 5.091 -0.600 1.00 91.69 394 GLY A C 1
ATOM 3077 O O . GLY A 1 394 ? -0.776 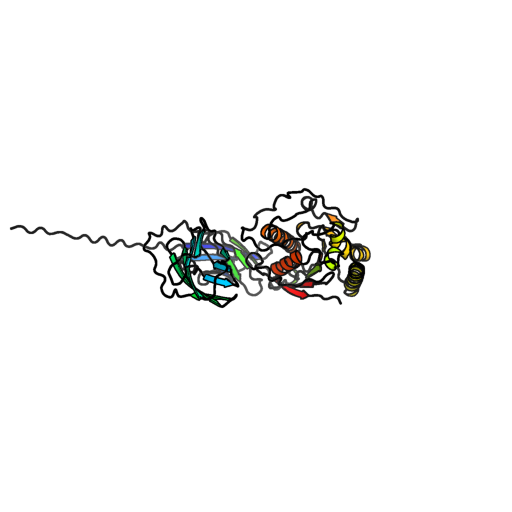5.723 0.247 1.00 91.69 394 GLY A O 1
ATOM 3078 N N . LEU A 1 395 ? -0.335 3.785 -0.792 1.00 90.50 395 LEU A N 1
ATOM 3079 C CA . LEU A 1 395 ? -1.372 3.024 -0.099 1.00 90.50 395 LEU A CA 1
ATOM 3080 C C . LEU A 1 395 ? -1.166 2.998 1.421 1.00 90.50 395 LEU A C 1
ATOM 3082 O O . LEU A 1 395 ? -2.135 3.166 2.156 1.00 90.50 395 LEU A O 1
ATOM 3086 N N . LEU A 1 396 ? 0.073 2.841 1.905 1.00 92.31 396 LEU A N 1
ATOM 3087 C CA . LEU A 1 396 ? 0.368 2.907 3.346 1.00 92.31 396 LEU A CA 1
ATOM 3088 C C . LEU A 1 396 ? 0.027 4.269 3.962 1.00 92.31 396 LEU A C 1
ATOM 3090 O O . LEU A 1 396 ? -0.306 4.354 5.137 1.00 92.31 396 LEU A O 1
ATOM 3094 N N . ARG A 1 397 ? 0.080 5.341 3.171 1.00 91.88 397 ARG A N 1
ATOM 3095 C CA . ARG A 1 397 ? -0.241 6.706 3.609 1.00 91.88 397 ARG A CA 1
ATOM 3096 C C . ARG A 1 397 ? -1.710 7.085 3.381 1.00 91.88 397 ARG A C 1
ATOM 3098 O O . ARG A 1 397 ? -2.062 8.248 3.553 1.00 91.88 397 ARG A O 1
ATOM 3105 N N . GLY A 1 398 ? -2.549 6.130 2.973 1.00 85.19 398 GLY A N 1
ATOM 3106 C CA . GLY A 1 398 ? -3.982 6.336 2.763 1.00 85.19 398 GLY A CA 1
ATOM 3107 C C . GLY A 1 398 ? -4.358 7.018 1.443 1.00 85.19 398 GLY A C 1
ATOM 3108 O O . GLY A 1 398 ? -5.480 7.507 1.320 1.00 85.19 398 GLY A O 1
ATOM 3109 N N . TYR A 1 399 ? -3.460 7.075 0.451 1.00 83.25 399 TYR A N 1
ATOM 3110 C CA . TYR A 1 399 ? -3.805 7.607 -0.872 1.00 83.25 399 TYR A CA 1
ATOM 3111 C C . TYR A 1 399 ? -4.671 6.620 -1.672 1.00 83.25 399 TYR A C 1
ATOM 3113 O O . TYR A 1 399 ? -4.412 5.416 -1.686 1.00 83.25 399 TYR A O 1
ATOM 3121 N N . ASP A 1 400 ? -5.668 7.147 -2.393 1.00 78.69 400 ASP A N 1
ATOM 3122 C CA . ASP A 1 400 ? -6.451 6.383 -3.371 1.00 78.69 400 ASP A CA 1
ATOM 3123 C C . ASP A 1 400 ? -5.657 6.219 -4.676 1.00 78.69 400 ASP A C 1
ATOM 3125 O O . ASP A 1 400 ? -5.583 7.127 -5.513 1.00 78.69 400 ASP A O 1
ATOM 3129 N N . MET A 1 401 ? -5.066 5.035 -4.831 1.00 81.19 401 MET A N 1
ATOM 3130 C CA . MET A 1 401 ? -4.286 4.650 -6.006 1.00 81.19 401 MET A CA 1
ATOM 3131 C C . MET A 1 401 ? -5.132 3.996 -7.111 1.00 81.19 401 MET A C 1
ATOM 3133 O O . MET A 1 401 ? -4.575 3.585 -8.117 1.00 81.19 401 MET A O 1
ATOM 3137 N N . ILE A 1 402 ? -6.453 3.876 -6.945 1.00 72.00 402 ILE A N 1
ATOM 3138 C CA . ILE A 1 402 ? -7.341 3.235 -7.929 1.00 72.00 402 ILE A CA 1
ATOM 3139 C C . ILE A 1 402 ? -7.866 4.283 -8.912 1.00 72.00 402 ILE A C 1
ATOM 3141 O O . ILE A 1 402 ? -7.848 4.085 -10.124 1.00 72.00 402 ILE A O 1
ATOM 3145 N N . ASN A 1 403 ? -8.330 5.422 -8.389 1.00 63.66 403 ASN A N 1
ATOM 3146 C CA . ASN A 1 403 ? -9.087 6.401 -9.179 1.00 63.66 403 ASN A CA 1
ATOM 3147 C C . ASN A 1 403 ? -8.268 7.607 -9.646 1.00 63.66 403 ASN A C 1
ATOM 3149 O O . ASN A 1 403 ? -8.763 8.451 -10.401 1.00 63.66 403 ASN A O 1
ATOM 3153 N N . THR A 1 404 ? -7.026 7.734 -9.190 1.00 57.47 404 THR A N 1
ATOM 3154 C CA . THR A 1 404 ? -6.155 8.830 -9.598 1.00 57.47 404 THR A CA 1
ATOM 3155 C C . THR A 1 404 ? -5.235 8.348 -10.715 1.00 57.47 404 THR A C 1
ATOM 3157 O O . THR A 1 404 ? -4.631 7.283 -10.617 1.00 57.47 404 THR A O 1
ATOM 3160 N N . LYS A 1 405 ? -5.081 9.141 -11.796 1.00 58.09 405 LYS A N 1
ATOM 3161 C CA . LYS A 1 405 ? -3.884 8.996 -12.652 1.00 58.09 405 LYS A CA 1
ATOM 3162 C C . LYS A 1 405 ? -2.694 8.913 -11.703 1.00 58.09 405 LYS A C 1
ATOM 3164 O O . LYS A 1 405 ? -2.713 9.729 -10.780 1.00 58.09 405 LYS A O 1
ATOM 3169 N N . PRO A 1 406 ? -1.700 8.033 -11.919 1.00 53.94 406 PRO A N 1
ATOM 3170 C CA . PRO A 1 406 ? -0.594 7.846 -10.991 1.00 53.94 406 PRO A CA 1
ATOM 3171 C C . PRO A 1 406 ? 0.195 9.153 -10.850 1.00 53.94 406 PRO A C 1
ATOM 3173 O O . PRO A 1 406 ? 1.225 9.371 -11.483 1.00 53.94 406 PRO A O 1
ATOM 3176 N N . GLN A 1 407 ? -0.293 10.059 -10.007 1.00 55.25 407 GLN A N 1
ATOM 3177 C CA . GLN A 1 407 ? 0.502 11.073 -9.364 1.00 55.25 407 GLN A CA 1
ATOM 3178 C C . GLN A 1 407 ? 1.337 10.247 -8.422 1.00 55.25 407 GLN A C 1
ATOM 3180 O O . GLN A 1 407 ? 0.869 9.907 -7.345 1.00 55.25 407 GLN A O 1
ATOM 3185 N N . ARG A 1 408 ? 2.502 9.798 -8.899 1.00 65.56 408 ARG A N 1
ATOM 3186 C CA . ARG A 1 408 ? 3.448 9.026 -8.101 1.00 65.56 408 ARG A CA 1
ATOM 3187 C C . ARG A 1 408 ? 3.744 9.897 -6.882 1.00 65.56 408 ARG A C 1
ATOM 3189 O O . ARG A 1 408 ? 4.486 10.868 -7.029 1.00 65.56 408 ARG A O 1
ATOM 3196 N N . PRO A 1 409 ? 3.142 9.619 -5.709 1.00 65.75 409 PRO A N 1
ATOM 3197 C CA . PRO A 1 409 ? 3.231 10.545 -4.585 1.00 65.75 409 PRO A CA 1
ATOM 3198 C C . PRO A 1 409 ? 4.650 10.543 -4.008 1.00 65.75 409 PRO A C 1
ATOM 3200 O O . PRO A 1 409 ? 4.994 11.375 -3.175 1.00 65.75 409 PRO A O 1
ATOM 3203 N N . VAL A 1 410 ? 5.463 9.586 -4.464 1.00 82.94 410 VAL A N 1
ATOM 3204 C CA . VAL A 1 410 ? 6.823 9.326 -4.045 1.00 82.94 410 VAL A CA 1
ATOM 3205 C C . VAL A 1 410 ? 7.678 9.094 -5.289 1.00 82.94 410 VAL A C 1
ATOM 3207 O O . VAL A 1 410 ? 7.422 8.181 -6.076 1.00 82.94 410 VAL A O 1
ATOM 3210 N N . TYR A 1 411 ? 8.704 9.923 -5.466 1.00 88.19 411 TYR A N 1
ATOM 3211 C CA . TYR A 1 411 ? 9.754 9.696 -6.455 1.00 88.19 411 TYR A CA 1
ATOM 3212 C C . TYR A 1 411 ? 10.846 8.797 -5.862 1.00 88.19 411 TYR A C 1
ATOM 3214 O O . TYR A 1 411 ? 11.474 9.166 -4.869 1.00 88.19 411 TYR A O 1
ATOM 3222 N N . LEU A 1 412 ? 11.057 7.622 -6.463 1.00 93.56 412 LEU A N 1
ATOM 3223 C CA . LEU A 1 412 ? 12.004 6.610 -5.991 1.00 93.56 412 LEU A CA 1
ATOM 3224 C C . LEU A 1 412 ? 13.234 6.529 -6.898 1.00 93.56 412 LEU A C 1
ATOM 3226 O O . LEU A 1 412 ? 13.153 6.108 -8.056 1.00 93.56 412 LEU A O 1
ATOM 3230 N N . MET A 1 413 ? 14.386 6.895 -6.348 1.00 95.94 413 MET A N 1
ATOM 3231 C CA . MET A 1 413 ? 15.687 6.794 -7.009 1.00 95.94 413 MET A CA 1
ATOM 3232 C C . MET A 1 413 ? 16.334 5.429 -6.744 1.00 95.94 413 MET A C 1
ATOM 3234 O O . MET A 1 413 ? 16.067 4.803 -5.718 1.00 95.94 413 MET A O 1
ATOM 3238 N N . ASN A 1 414 ? 17.165 4.958 -7.676 1.00 98.00 414 ASN A N 1
ATOM 3239 C CA . ASN A 1 414 ? 17.870 3.684 -7.545 1.00 98.00 414 ASN A CA 1
ATOM 3240 C C . ASN A 1 414 ? 18.721 3.643 -6.265 1.00 98.00 414 ASN A C 1
ATOM 3242 O O . ASN A 1 414 ? 19.393 4.620 -5.937 1.00 98.00 414 ASN A O 1
ATOM 3246 N N . ALA A 1 415 ? 18.641 2.526 -5.534 1.00 98.19 415 ALA A N 1
ATOM 3247 C CA . ALA A 1 415 ? 19.326 2.264 -4.264 1.00 98.19 415 ALA A CA 1
ATOM 3248 C C . ALA A 1 415 ? 19.130 3.324 -3.160 1.00 98.19 415 ALA A C 1
ATOM 3250 O O . ALA A 1 415 ? 19.882 3.358 -2.183 1.00 98.19 415 ALA A O 1
ATOM 3251 N N . LYS A 1 416 ? 18.119 4.195 -3.282 1.00 98.00 416 LYS A N 1
ATOM 3252 C CA . LYS A 1 416 ? 17.807 5.179 -2.247 1.00 98.00 416 LYS A CA 1
ATOM 3253 C C . LYS A 1 416 ? 16.869 4.620 -1.190 1.00 98.00 416 LYS A C 1
ATOM 3255 O O . LYS A 1 416 ? 15.859 3.986 -1.503 1.00 98.00 416 LYS A O 1
ATOM 3260 N N . VAL A 1 417 ? 17.192 4.908 0.066 1.00 98.38 417 VAL A N 1
ATOM 3261 C CA . VAL A 1 417 ? 16.437 4.472 1.239 1.00 98.38 417 VAL A CA 1
ATOM 3262 C C . VAL A 1 417 ? 15.304 5.452 1.522 1.00 98.38 417 VAL A C 1
ATOM 3264 O O . VAL A 1 417 ? 15.526 6.651 1.694 1.00 98.38 417 VAL A O 1
ATOM 3267 N N . ASN A 1 418 ? 14.081 4.933 1.596 1.00 98.12 418 ASN A N 1
ATOM 3268 C CA . ASN A 1 418 ? 12.886 5.677 1.979 1.00 98.12 418 ASN A CA 1
ATOM 3269 C C . ASN A 1 418 ? 12.328 5.053 3.257 1.00 98.12 418 ASN A C 1
ATOM 3271 O O . ASN A 1 418 ? 12.070 3.854 3.288 1.00 98.12 418 ASN A O 1
ATOM 3275 N N . LYS A 1 419 ? 12.152 5.842 4.312 1.00 98.31 419 LYS A N 1
ATOM 3276 C CA . LYS A 1 419 ? 11.690 5.365 5.616 1.00 98.31 419 LYS A CA 1
ATOM 3277 C C . LYS A 1 419 ? 10.263 5.819 5.866 1.00 98.31 419 LYS A C 1
ATOM 3279 O O . LYS A 1 419 ? 9.973 7.010 5.763 1.00 98.31 419 LYS A O 1
ATOM 3284 N N . LEU A 1 420 ? 9.404 4.887 6.256 1.00 98.06 420 LEU A N 1
ATOM 3285 C CA . LEU A 1 420 ? 8.096 5.170 6.815 1.00 98.06 420 LEU A CA 1
ATOM 3286 C C . LEU A 1 420 ? 8.073 4.814 8.289 1.00 98.06 420 LEU A C 1
ATOM 3288 O O . LEU A 1 420 ? 8.510 3.730 8.674 1.00 98.06 420 LEU A O 1
ATOM 3292 N N . SER A 1 421 ? 7.519 5.718 9.083 1.00 97.56 421 SER A N 1
ATOM 3293 C CA . SER A 1 421 ? 7.265 5.499 10.502 1.00 97.56 421 SER A CA 1
ATOM 3294 C C . SER A 1 421 ? 5.766 5.564 10.734 1.00 97.56 421 SER A C 1
ATOM 3296 O O . SER A 1 421 ? 5.145 6.590 10.435 1.00 97.56 421 SER A O 1
ATOM 3298 N N . GLN A 1 422 ? 5.200 4.473 11.238 1.00 95.56 422 GLN A N 1
ATOM 3299 C CA . GLN A 1 422 ? 3.813 4.427 11.663 1.00 95.56 422 GLN A CA 1
ATOM 3300 C C . GLN A 1 422 ? 3.662 5.102 13.025 1.00 95.56 422 GLN A C 1
ATOM 3302 O O . GLN A 1 422 ? 4.372 4.758 13.970 1.00 95.56 422 GLN A O 1
ATOM 3307 N N . ASP A 1 423 ? 2.718 6.027 13.136 1.00 89.31 423 ASP A N 1
ATOM 3308 C CA . ASP A 1 423 ? 2.329 6.596 14.417 1.00 89.31 423 ASP A CA 1
ATOM 3309 C C . ASP A 1 423 ? 1.666 5.523 15.289 1.00 89.31 423 ASP A C 1
ATOM 3311 O O . ASP A 1 423 ? 0.766 4.804 14.844 1.00 89.31 423 ASP A O 1
ATOM 3315 N N . SER A 1 424 ? 2.115 5.393 16.536 1.00 83.31 424 SER A N 1
ATOM 3316 C CA . SER A 1 424 ? 1.643 4.343 17.441 1.00 83.31 424 SER A CA 1
ATOM 3317 C C . SER A 1 424 ? 0.203 4.533 17.926 1.00 83.31 424 SER A C 1
ATOM 3319 O O . SER A 1 424 ? -0.406 3.587 18.430 1.00 83.31 424 SER A O 1
ATOM 3321 N N . LEU A 1 425 ? -0.347 5.743 17.789 1.00 76.25 425 LEU A N 1
ATOM 3322 C CA . LEU A 1 425 ? -1.691 6.089 18.239 1.00 76.25 425 LEU A CA 1
ATOM 3323 C C . LEU A 1 425 ? -2.687 6.079 17.079 1.00 76.25 425 LEU A C 1
ATOM 3325 O O . LEU A 1 425 ? -3.744 5.460 17.196 1.00 76.25 425 LEU A O 1
ATOM 3329 N N . SER A 1 426 ? -2.369 6.750 15.970 1.00 78.88 426 SER A N 1
ATOM 3330 C CA . SER A 1 426 ? -3.276 6.883 14.826 1.00 78.88 426 SER A CA 1
ATOM 3331 C C . SER A 1 426 ? -3.147 5.748 13.813 1.00 78.88 426 SER A C 1
ATOM 3333 O O . SER A 1 426 ? -4.113 5.434 13.120 1.00 78.88 426 SER A O 1
ATOM 3335 N N . GLY A 1 427 ? -1.978 5.106 13.728 1.00 84.12 427 GLY A N 1
ATOM 3336 C CA . GLY A 1 427 ? -1.674 4.129 12.682 1.00 84.12 427 GLY A CA 1
ATOM 3337 C C . GLY A 1 427 ? -1.297 4.732 11.335 1.00 84.12 427 GLY A C 1
ATOM 3338 O O . GLY A 1 427 ? -0.993 3.969 10.416 1.00 84.12 427 GLY A O 1
ATOM 3339 N N . ASP A 1 428 ? -1.264 6.059 11.226 1.00 85.88 428 ASP A N 1
ATOM 3340 C CA . ASP A 1 428 ? -0.871 6.754 10.005 1.00 85.88 428 ASP A CA 1
ATOM 3341 C C . ASP A 1 428 ? 0.639 6.665 9.779 1.00 85.88 428 ASP A C 1
ATOM 3343 O O . ASP A 1 428 ? 1.431 6.644 10.721 1.00 85.88 428 ASP A O 1
ATOM 3347 N N . PHE A 1 429 ? 1.058 6.669 8.515 1.00 93.69 429 PHE A N 1
ATOM 3348 C CA . PHE A 1 429 ? 2.471 6.636 8.150 1.00 93.69 429 PHE A CA 1
ATOM 3349 C C . PHE A 1 429 ? 3.002 8.013 7.745 1.00 93.69 429 PHE A C 1
ATOM 3351 O O . PHE A 1 429 ? 2.449 8.704 6.885 1.00 93.69 429 PHE A O 1
ATOM 3358 N N . THR A 1 430 ? 4.161 8.366 8.297 1.00 93.38 430 THR A N 1
ATOM 3359 C CA . THR A 1 430 ? 4.980 9.508 7.863 1.00 93.38 430 THR A CA 1
ATOM 3360 C C . THR A 1 430 ? 6.137 9.020 7.000 1.00 93.38 430 THR A C 1
ATOM 3362 O O . THR A 1 430 ? 6.665 7.946 7.259 1.00 93.38 430 THR A O 1
ATOM 3365 N N . LEU A 1 431 ? 6.528 9.776 5.968 1.00 95.88 431 LEU A N 1
ATOM 3366 C CA . LEU A 1 431 ? 7.550 9.371 4.994 1.00 95.88 431 LEU A CA 1
ATOM 3367 C C . LEU A 1 431 ? 8.754 10.320 5.018 1.00 95.88 431 LEU A C 1
ATOM 3369 O O . LEU A 1 431 ? 8.590 11.533 4.914 1.00 95.88 431 LEU A O 1
ATOM 3373 N N . GLN A 1 432 ? 9.956 9.748 5.063 1.00 96.31 432 GLN A N 1
ATOM 3374 C CA . GLN A 1 432 ? 11.231 10.416 4.809 1.00 96.31 432 GLN A CA 1
ATOM 3375 C C . GLN A 1 432 ? 11.893 9.763 3.590 1.00 96.31 432 GLN A C 1
ATOM 3377 O O . GLN A 1 432 ? 11.979 8.537 3.517 1.00 96.31 432 GLN A O 1
ATOM 3382 N N . GLN A 1 433 ? 12.339 10.558 2.619 1.00 95.50 433 GLN A N 1
ATOM 3383 C CA . GLN A 1 433 ? 12.806 10.047 1.327 1.00 95.50 433 GLN A CA 1
ATOM 3384 C C . GLN A 1 433 ? 14.301 10.253 1.112 1.00 95.50 433 GLN A C 1
ATOM 3386 O O . GLN A 1 433 ? 14.852 11.262 1.541 1.00 95.50 433 GLN A O 1
ATOM 3391 N N . ASN A 1 434 ? 14.901 9.337 0.348 1.00 92.75 434 ASN A N 1
ATOM 3392 C CA . ASN A 1 434 ? 16.270 9.421 -0.162 1.00 92.75 434 ASN A CA 1
ATOM 3393 C C . ASN A 1 434 ? 17.315 9.738 0.922 1.00 92.75 434 ASN A C 1
ATOM 3395 O O . ASN A 1 434 ? 18.081 10.689 0.798 1.00 92.75 434 ASN A O 1
ATOM 3399 N N . LEU A 1 435 ? 17.311 8.944 1.995 1.00 94.62 435 LEU A N 1
ATOM 3400 C CA . LEU A 1 435 ? 18.099 9.208 3.202 1.00 94.62 435 LEU A CA 1
ATOM 3401 C C . LEU A 1 435 ? 19.614 9.044 3.016 1.00 94.62 435 LEU A C 1
ATOM 3403 O O . LEU A 1 435 ? 20.391 9.709 3.696 1.00 94.62 435 LEU A O 1
ATOM 3407 N N . ASN A 1 436 ? 20.040 8.164 2.112 1.00 93.00 436 ASN A N 1
ATOM 3408 C CA . ASN A 1 436 ? 21.447 7.936 1.801 1.00 93.00 436 ASN A CA 1
ATOM 3409 C C . ASN A 1 436 ? 21.937 8.847 0.665 1.00 93.00 436 ASN A C 1
ATOM 3411 O O . ASN A 1 436 ? 21.182 9.198 -0.250 1.00 93.00 436 ASN A O 1
ATOM 3415 N N . LYS A 1 437 ? 23.222 9.215 0.736 1.00 81.38 437 LYS A N 1
ATOM 3416 C CA . LYS A 1 437 ? 23.893 10.127 -0.206 1.00 81.38 437 LYS A CA 1
ATOM 3417 C C . LYS A 1 437 ? 23.989 9.588 -1.616 1.00 81.38 437 LYS A C 1
ATOM 3419 O O . LYS A 1 437 ? 24.000 8.353 -1.800 1.00 81.38 437 LYS A O 1
#

Secondary structure (DSSP, 8-state):
------------------PPEEEEEEEEEETTSS-B-TT-EEEESS-TT-EEE--TTSEEEEEEE------------EEEEETTEEEEE---S-EEEEEEEEETT--EEEEEEEEEE-SS-EEEEPPP--SEEEEEEEEETTEEEEEEEEEETTEEEEEE--SS------------PPPP-EEEEEE-TTB--EEEEES-TT---EEEEE-BTT-TTS----EEEEEEPPPBHHHHHT--TT-S-GGGGTPBPHHHHHHHHHHHHHHHHTT---SEEEE-SSHHHHHHHHHHHHHHT--EEE-GGGSS---SPP--PPPPSSPPPPSS-PBP--SSTTEEE-SGGGSB----SSHHHHHHHHHHHHHHHHHHHTTS--EEEEEE-HHHHHHHHHHHTT---SSS----SS---BT-EEEEEE-TTT-PEEEE-----

Sequence (437 aa):
MKWQSYCLSMVLCLLSAATADISVSGIVKKSDGTTGIPGVKVSLSEQNDFFSFTDSSGIFKIEGTGLRSYLPKANTIKIDLKDRILYISPIALKQNCKIGIYSVTGKNLLFKSLSQIQPQVHSLRLPHLSSGIYLIRLTLGNIELTYTLSCMGKRLFLTDHNKNIMSVPGNITVSKRESVRDTLIAEKSGYITKKVPLASYLQEDITIVLDSIANPALNKGLTVYFIRHAETVANASGQHGGDGPLEDHDTLTELGEKQVEDLKNYLIEENIRPDLVAVSPSLRTQKTIEPFLKALNIKAEIWVELNECCGDEPSGEPLPTERPEPRWKIKVEPMSESFIIASESDKYHWWPQSYEEGVFMVMTARDRLLDRFNQSGKTVMIIGHAVNGGIFLGLLRGYDMINTKPQRPVYLMNAKVNKLSQDSLSGDFTLQQNLNK